Protein 6ULQ (pdb70)

Nearest PDB structures (foldseek):
  6ulq-assembly1_A  TM=1.008E+00  e=8.346E-24  Homo sapiens
  5u28-assembly1_A  TM=9.817E-01  e=3.212E-19  Homo sapiens
  7tv0-assembly3_C  TM=9.913E-01  e=4.300E-19  Homo sapiens
  6x7b-assembly2_B  TM=9.787E-01  e=9.730E-19  Homo sapiens
  4lzr-assembly1_A  TM=9.879E-01  e=4.434E-18  Homo sapiens

B-factor: mean 37.41, std 16.8, range [6.53, 116.05]

GO terms:
  GO:0000785 chromatin (C, IDA)
  GO:2000330 positive regulation of T-helper 17 cell lineage commitment (P, IDA)
  GO:0140588 chromatin looping (P, IDA)
  GO:0140673 transcription elongation-coupled chromatin remodeling (P, IDA)
  GO:0006357 regulation of transcription by RNA polymerase II (P, IDA)
  GO:0140011 histone H4K12ac reader activity (F, IDA)
  GO:0140012 histone H4K5ac reader activity (F, IDA)
  GO:0140033 acetylation-dependent protein binding (F, IDA)
  GO:0071168 protein localization to chromatin (P, IDA)
  GO:0005634 nucleus (C, EXP)
  GO:0005694 chromosome (C, EXP)
  GO:0007283 spermatogenesis (P, TAS)
  GO:0004674 protein serine/threonine kinase activity (F, IDA)
  GO:0005634 nucleus (C, IDA)
  GO:0005654 nucleoplasm (C, TAS)
  GO:0005515 protein binding (F, IPI)
  GO:0005654 nucleoplasm (C, IDA)
  GO:0016607 nuclear speck (C, IDA)
  GO:0140015 histone H3K14ac reader activity (F, IDA)

Organism: Homo sapiens (NCBI:txid9606)

Radius of gyration: 25.53 Å; Cα contacts (8 Å, |Δi|>4): 532; chains: 6; bounding box: 49×76×60 Å

Foldseek 3Di:
DQDDPPADFFAKQLLVLCQVPLLVVLCPDPLQVVQLDWDPCVVVVNPCLCVQQVDTAGSVSLNSNSVVRVHHWVVVSVVRLVSNLVSCPRVDPCPDPNNVSSVVSVVSNVVSSVPGDPDIDTDDDD/DQDDPVAKFFDKQQLVLCQPPLLVVLCPDPLQVVQLDWDPCVVVVNPCLCVQQVDTAGSVSLNSNSVRRVHHFNVVSVVRLVSNLVSQPRVDPCPDPNNVSSVVSVVSNVVSSVPGDPDIDTDDMDD/DDAFDKQQLVLCQVPLLVVLCPDPLQVVQLDWDDCVVVVNPCLCVQQVDTAGSVVLNVCSVVRNHHFVVVSVVRLVSNLVSQPRVDPCPDPNNVSSVVSVVSNVVSSVPGDPDIDTDD/DPPVVVVCVVVVD/DPPVVVVCVVVVD/DPPVVVVCVVVVD

Solvent-accessible surface area: 23656 Å² total

Structure (mmCIF, N/CA/C/O backbone):
data_6ULQ
#
_entry.id   6ULQ
#
_cell.length_a   80.484
_cell.length_b   76.142
_cell.length_c   109.661
_cell.angle_alpha   90.000
_cell.angle_beta   108.275
_cell.angle_gamma   90.000
#
_symmetry.space_group_name_H-M   'I 1 2 1'
#
loop_
_entity.id
_entity.type
_entity.pdbx_description
1 polymer 'Bromodomain-containing protein 2'
2 polymer 'Cyclic peptide 4.2_3'
3 water water
#
loop_
_atom_site.group_PDB
_atom_site.id
_atom_site.type_symbol
_atom_site.label_atom_id
_atom_site.label_alt_id
_atom_site.label_comp_id
_atom_site.label_asym_id
_atom_site.label_entity_id
_atom_site.label_seq_id
_atom_site.pdbx_PDB_ins_code
_atom_site.Cartn_x
_atom_site.Cartn_y
_atom_site.Cartn_z
_atom_site.occupancy
_atom_site.B_iso_or_equiv
_atom_site.auth_seq_id
_atom_site.auth_comp_id
_atom_site.auth_asym_id
_atom_site.auth_atom_id
_atom_site.pdbx_PDB_model_num
ATOM 1 N N . GLU A 1 7 ? 35.88640 1.57770 4.23441 1.000 52.30794 65 GLU A N 1
ATOM 2 C CA . GLU A 1 7 ? 34.75700 2.36050 4.72259 1.000 59.72895 65 GLU A CA 1
ATOM 3 C C . GLU A 1 7 ? 35.09907 3.03897 6.04455 1.000 56.45752 65 GLU A C 1
ATOM 4 O O . GLU A 1 7 ? 35.00960 4.25722 6.16807 1.000 56.69150 65 GLU A O 1
ATOM 10 N N . VAL A 1 8 ? 35.49175 2.24093 7.03319 1.000 51.44538 66 VAL A N 1
ATOM 11 C CA . VAL A 1 8 ? 35.87182 2.74408 8.34299 1.000 49.65281 66 VAL A CA 1
ATOM 12 C C . VAL A 1 8 ? 37.38283 2.71953 8.53643 1.000 57.39440 66 VAL A C 1
ATOM 13 O O . VAL A 1 8 ? 37.95020 3.63345 9.13961 1.000 47.94988 66 VAL A O 1
ATOM 17 N N . SER A 1 9 ? 38.05053 1.69272 8.01827 1.000 71.25667 67 SER A N 1
ATOM 18 C CA . SER A 1 9 ? 39.49217 1.54746 8.14121 1.000 67.50708 67 SER A CA 1
ATOM 19 C C . SER A 1 9 ? 40.10250 1.28881 6.77276 1.000 70.91962 67 SER A C 1
ATOM 20 O O . SER A 1 9 ? 39.49999 0.61644 5.93046 1.000 82.62493 67 SER A O 1
ATOM 23 N N . ASN A 1 10 ? 41.30043 1.82686 6.55807 1.000 63.22975 68 ASN A N 1
ATOM 24 C CA . ASN A 1 10 ? 42.03862 1.59449 5.32427 1.000 60.47241 68 ASN A CA 1
ATOM 25 C C . ASN A 1 10 ? 43.53263 1.57375 5.62109 1.000 59.75139 68 ASN A C 1
ATOM 26 O O . ASN A 1 10 ? 44.10035 2.59396 6.03277 1.000 63.10170 68 ASN A O 1
ATOM 31 N N . PRO A 1 11 ? 44.20296 0.43576 5.42656 1.000 58.04382 69 PRO A N 1
ATOM 32 C CA . PRO A 1 11 ? 45.64022 0.38219 5.73136 1.000 58.01749 69 PRO A CA 1
ATOM 33 C C . PRO A 1 11 ? 46.49896 1.13317 4.72922 1.000 71.05308 69 PRO A C 1
ATOM 34 O O . PRO A 1 11 ? 47.59697 1.57819 5.08647 1.000 69.33051 69 PRO A O 1
ATOM 38 N N . LYS A 1 12 ? 46.03637 1.29279 3.48979 1.000 70.94353 70 LYS A N 1
ATOM 39 C CA . LYS A 1 12 ? 46.83103 1.92966 2.44865 1.000 67.82021 70 LYS A CA 1
ATOM 40 C C . LYS A 1 12 ? 46.63840 3.43848 2.37340 1.000 60.73408 70 LYS A C 1
ATOM 41 O O . LYS A 1 12 ? 47.33375 4.09398 1.58977 1.000 51.47223 70 LYS A O 1
ATOM 47 N N . LYS A 1 13 ? 45.72515 4.00775 3.15645 1.000 68.91834 71 LYS A N 1
ATOM 48 C CA . LYS A 1 13 ? 45.46458 5.43466 3.06209 1.000 74.00406 71 LYS A CA 1
ATOM 49 C C . LYS A 1 13 ? 45.86693 6.14099 4.34534 1.000 57.80307 71 LYS A C 1
ATOM 50 O O . LYS A 1 13 ? 45.44195 5.73816 5.43698 1.000 56.95075 71 LYS A O 1
ATOM 56 N N . PRO A 1 14 ? 46.67777 7.19215 4.24652 1.000 37.77149 72 PRO A N 1
ATOM 57 C CA . PRO A 1 14 ? 47.24063 7.82172 5.44600 1.000 43.08806 72 PRO A CA 1
ATOM 58 C C . PRO A 1 14 ? 46.22394 8.67176 6.19025 1.000 44.30303 72 PRO A C 1
ATOM 59 O O . PRO A 1 14 ? 45.40509 9.37264 5.58981 1.000 47.17034 72 PRO A O 1
ATOM 63 N N . GLY A 1 15 ? 46.28420 8.60082 7.51724 1.000 37.44703 73 GLY A N 1
ATOM 64 C CA . GLY A 1 15 ? 45.42278 9.42205 8.34168 1.000 47.86613 73 GLY A CA 1
ATOM 65 C C . GLY A 1 15 ? 46.23248 10.26696 9.30190 1.000 52.80468 73 GLY A C 1
ATOM 66 O O . GLY A 1 15 ? 47.38889 9.94869 9.59504 1.000 55.18143 73 GLY A O 1
ATOM 67 N N . ARG A 1 16 ? 45.63736 11.34793 9.79881 1.000 49.17471 74 ARG A N 1
ATOM 68 C CA . ARG A 1 16 ? 46.34111 12.28749 10.65670 1.000 43.56732 74 ARG A CA 1
ATOM 69 C C . ARG A 1 16 ? 45.44140 12.69754 11.81426 1.000 50.79578 74 ARG A C 1
ATOM 70 O O . ARG A 1 16 ? 44.22351 12.50509 11.78093 1.000 53.98268 74 ARG A O 1
AT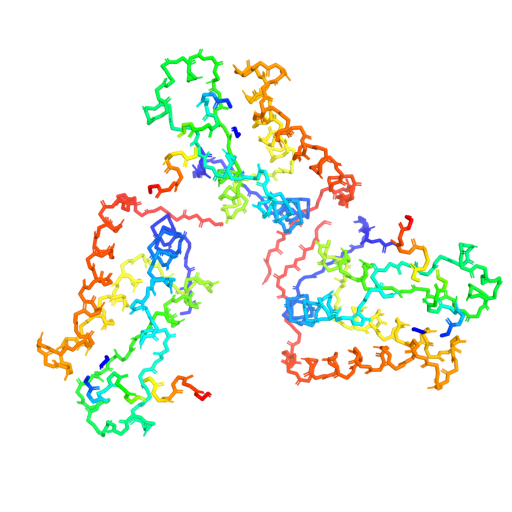OM 78 N N . VAL A 1 17 ? 46.06036 13.26476 12.84612 1.000 56.44640 75 VAL A N 1
ATOM 79 C CA . VAL A 1 17 ? 45.35082 13.89078 13.95601 1.000 56.47392 75 VAL A CA 1
ATOM 80 C C . VAL A 1 17 ? 45.64309 15.38341 13.90427 1.000 59.32409 75 VAL A C 1
ATOM 81 O O . VAL A 1 17 ? 46.80421 15.79938 14.00488 1.000 67.76457 75 VAL A O 1
ATOM 85 N N . THR A 1 18 ? 44.59587 16.18838 13.74688 1.000 37.21283 76 THR A N 1
ATOM 86 C CA . THR A 1 18 ? 44.72435 17.63591 13.70284 1.000 37.61891 76 THR A CA 1
ATOM 87 C C . THR A 1 18 ? 43.85201 18.27249 14.77686 1.000 43.15196 76 THR A C 1
ATOM 88 O O . THR A 1 18 ? 42.96661 17.63163 15.35060 1.000 48.44621 76 THR A O 1
ATOM 92 N N . ASN A 1 19 ? 44.12067 19.55312 15.04679 1.000 38.91547 77 ASN A N 1
ATOM 93 C CA . ASN A 1 19 ? 43.32524 20.28308 16.02891 1.000 35.75259 77 ASN A CA 1
ATOM 94 C C . ASN A 1 19 ? 41.87339 20.40002 15.58408 1.000 32.98236 77 ASN A C 1
ATOM 95 O O . ASN A 1 19 ? 40.95606 20.35239 16.41211 1.000 33.22288 77 ASN A O 1
ATOM 100 N N . GLN A 1 20 ? 41.64418 20.54445 14.27706 1.000 31.83706 78 GLN A N 1
ATOM 101 C CA . GLN A 1 20 ? 40.27710 20.63489 13.77671 1.000 30.74166 78 GLN A CA 1
ATOM 102 C C . GLN A 1 20 ? 39.58857 19.27708 13.81291 1.000 29.45510 78 GLN A C 1
ATOM 103 O O . GLN A 1 20 ? 38.38868 19.19150 14.09780 1.000 40.81914 78 GLN A O 1
ATOM 109 N N . LEU A 1 21 ? 40.33012 18.20486 13.52510 1.000 29.01578 79 LEU A N 1
ATOM 110 C CA . LEU A 1 21 ? 39.74834 16.86818 13.58621 1.000 28.06624 79 LEU A CA 1
ATOM 111 C C . LEU A 1 21 ? 39.37950 16.50032 15.01732 1.000 34.65650 79 LEU A C 1
ATOM 112 O O . LEU A 1 21 ? 38.30087 15.94836 15.26559 1.000 41.12769 79 LEU A O 1
ATOM 117 N N . GLN A 1 22 ? 40.26577 16.79597 15.97164 1.000 33.85222 80 GLN A N 1
ATOM 118 C CA . GLN A 1 22 ? 39.95691 16.53732 17.37280 1.000 31.58710 80 GLN A CA 1
ATOM 119 C C . GLN A 1 22 ? 38.83200 17.43609 17.87203 1.000 39.34839 80 GLN A C 1
ATOM 120 O O . GLN A 1 22 ? 38.05676 17.02967 18.74550 1.000 38.36753 80 GLN A O 1
ATOM 126 N N . TYR A 1 23 ? 38.71548 18.64791 17.32246 1.000 36.07477 81 TYR A N 1
ATOM 127 C CA . TYR A 1 23 ? 37.58183 19.50355 17.65791 1.000 34.06063 81 TYR A CA 1
ATOM 128 C C . TYR A 1 23 ? 36.27545 18.90157 17.15677 1.000 38.34365 81 TYR A C 1
ATOM 129 O O . TYR A 1 23 ? 35.25690 18.94260 17.85667 1.000 39.24912 81 TYR A O 1
ATOM 138 N N . LEU A 1 24 ? 36.28663 18.33786 15.94603 1.000 29.17366 82 LEU A N 1
ATOM 139 C CA . LEU A 1 24 ? 35.09659 17.67327 15.42745 1.000 29.07398 82 LEU A CA 1
ATOM 140 C C . LEU A 1 24 ? 34.73962 16.44522 16.25256 1.000 27.83496 82 LEU A C 1
ATOM 141 O O . LEU A 1 24 ? 33.55812 16.10891 16.38616 1.000 27.36215 82 LEU A O 1
ATOM 146 N N . HIS A 1 25 ? 35.74228 15.76467 16.81021 1.000 42.64848 83 HIS A N 1
ATOM 147 C CA . HIS A 1 25 ? 35.48812 14.55911 17.59025 1.000 37.01347 83 HIS A CA 1
ATOM 148 C C . HIS A 1 25 ? 35.05084 14.89004 19.01326 1.000 42.72936 83 HIS A C 1
ATOM 149 O O . HIS A 1 25 ? 34.13008 14.25850 19.54378 1.000 38.21053 83 HIS A O 1
ATOM 156 N N . LYS A 1 26 ? 35.69334 15.87652 19.64359 1.000 48.37419 84 LYS A N 1
ATOM 157 C CA . LYS A 1 26 ? 35.40843 16.17723 21.04342 1.000 45.59488 84 LYS A CA 1
ATOM 158 C C . LYS A 1 26 ? 34.20202 17.09389 21.20243 1.000 44.30555 84 LYS A C 1
ATOM 159 O O . LYS A 1 26 ? 33.43141 16.94425 22.15728 1.000 37.65444 84 LYS A O 1
ATOM 165 N N . VAL A 1 27 ? 34.02394 18.04815 20.29079 1.000 48.00594 85 VAL A N 1
ATOM 166 C CA . VAL A 1 27 ? 33.01591 19.087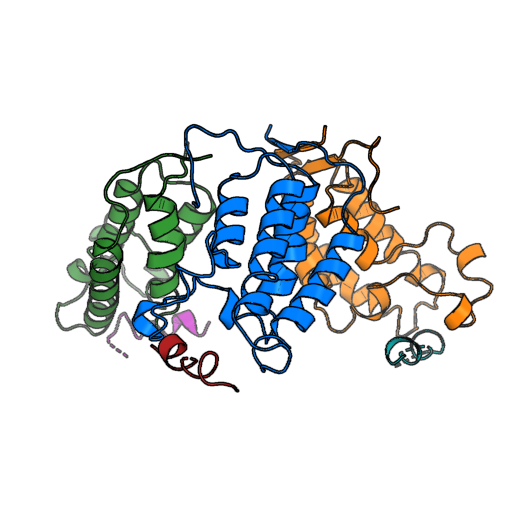56 20.47053 1.000 34.71352 85 VAL A CA 1
ATOM 167 C C . VAL A 1 27 ? 31.82338 18.85142 19.55335 1.000 36.87115 85 VAL A C 1
ATOM 168 O O . VAL A 1 27 ? 30.67820 18.76951 20.01351 1.000 35.26806 85 VAL A O 1
ATOM 172 N N . VAL A 1 28 ? 32.08268 18.74286 18.25005 1.000 37.51088 86 VAL A N 1
ATOM 173 C CA . VAL A 1 28 ? 30.99457 18.64374 17.28188 1.000 33.98447 86 VAL A CA 1
ATOM 174 C C . VAL A 1 28 ? 30.28640 17.29899 17.40103 1.000 38.84874 86 VAL A C 1
ATOM 175 O O . VAL A 1 28 ? 29.05455 17.23455 17.49285 1.000 27.90978 86 VAL A O 1
ATOM 179 N N . MET A 1 29 ? 31.05147 16.20456 17.39802 1.000 34.65324 87 MET A N 1
ATOM 180 C CA . MET A 1 29 ? 30.43732 14.88012 17.41157 1.000 34.44107 87 MET A CA 1
ATOM 181 C C . MET A 1 29 ? 29.70043 14.61984 18.71998 1.000 35.44723 87 MET A C 1
ATOM 182 O O . MET A 1 29 ? 28.58831 14.08019 18.71185 1.000 46.02475 87 MET A O 1
ATOM 187 N N . LYS A 1 30 ? 30.29415 15.00486 19.85313 1.000 31.93439 88 LYS A N 1
ATOM 188 C CA . LYS A 1 30 ? 29.64576 14.76133 21.13818 1.000 38.26904 88 LYS A CA 1
ATOM 189 C C . LYS A 1 30 ? 28.37556 15.58729 21.29984 1.000 43.38283 88 LYS A C 1
ATOM 190 O O . LYS A 1 30 ? 27.44821 15.16053 21.99698 1.000 46.03600 88 LYS A O 1
ATOM 196 N N . ALA A 1 31 ? 28.30931 16.76264 20.67014 1.000 36.36991 89 ALA A N 1
ATOM 197 C CA . ALA A 1 31 ? 27.09776 17.57123 20.75928 1.000 32.29878 89 ALA A CA 1
ATOM 198 C C . ALA A 1 31 ? 25.97818 16.98095 19.91161 1.000 42.27999 89 ALA A C 1
ATOM 199 O O . ALA A 1 31 ? 24.81009 16.99698 20.31683 1.000 39.54094 89 ALA A O 1
ATOM 201 N N . LEU A 1 32 ? 26.31445 16.45327 18.73319 1.000 33.03955 90 LEU A N 1
ATOM 202 C CA . LEU A 1 32 ? 25.30091 15.87820 17.85728 1.000 31.00650 90 LEU A CA 1
ATOM 203 C C . LEU A 1 32 ? 24.90923 14.46892 18.27845 1.000 31.39277 90 LEU A C 1
ATOM 204 O O . LEU A 1 32 ? 23.76242 14.06448 18.06681 1.000 40.34759 90 LEU A O 1
ATOM 209 N N . TRP A 1 33 ? 25.83726 13.71412 18.87172 1.000 40.36669 91 TRP A N 1
ATOM 210 C CA . TRP A 1 33 ? 25.57847 12.30650 19.16183 1.000 36.26118 91 TRP A CA 1
ATOM 211 C C . TRP A 1 33 ? 24.50050 12.14278 20.22748 1.000 33.42437 91 TRP A C 1
ATOM 212 O O . TRP A 1 33 ? 23.67291 11.22800 20.14352 1.000 39.67744 91 TRP A O 1
ATOM 223 N N . LYS A 1 34 ? 24.48894 13.01640 21.23219 1.000 36.72052 92 LYS A N 1
ATOM 224 C CA . LYS A 1 34 ? 23.54953 12.91448 22.34108 1.000 39.24062 92 LYS A CA 1
ATOM 225 C C . LYS A 1 34 ? 22.26981 13.71161 22.11470 1.000 38.90913 92 LYS A C 1
ATOM 226 O O . LYS A 1 34 ? 21.46538 13.84333 23.04277 1.000 34.46408 92 LYS A O 1
ATOM 232 N N . HIS A 1 35 ? 22.06296 14.24163 20.91295 1.000 39.39429 93 HIS A N 1
ATOM 233 C CA . HIS A 1 35 ? 20.85155 14.99446 20.62488 1.000 36.44027 93 HIS A CA 1
ATOM 234 C C . HIS A 1 35 ? 19.65061 14.05794 20.53134 1.000 37.00939 93 HIS A C 1
ATOM 235 O O . HIS A 1 35 ? 19.78118 12.87070 20.22210 1.000 40.87314 93 HIS A O 1
ATOM 242 N N . GLN A 1 36 ? 18.46536 14.60526 20.81121 1.000 38.89362 94 GLN A N 1
ATOM 243 C CA . GLN A 1 36 ? 17.25222 13.79595 20.77921 1.000 40.99239 94 GLN A CA 1
ATOM 244 C C . GLN A 1 36 ? 16.89654 13.33766 19.37080 1.000 30.44433 94 GLN A C 1
ATOM 245 O O . GLN A 1 36 ? 16.20181 12.32733 19.21926 1.000 32.70932 94 GLN A O 1
ATOM 251 N N . PHE A 1 37 ? 17.35632 14.04958 18.34372 1.000 26.69655 95 PHE 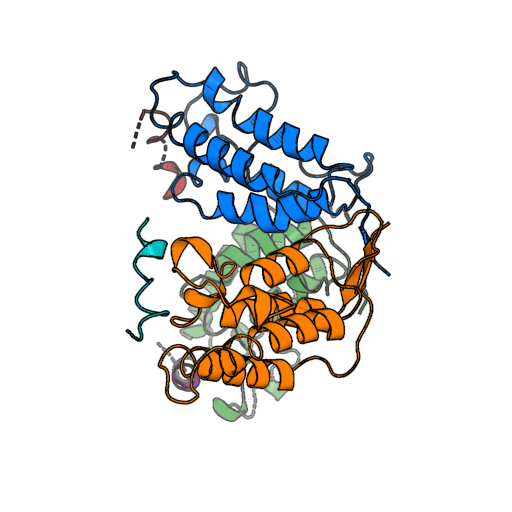A N 1
ATOM 252 C CA . PHE A 1 37 ? 17.11655 13.68034 16.95587 1.000 26.69806 95 PHE A CA 1
ATOM 253 C C . PHE A 1 37 ? 18.26615 12.87808 16.35909 1.000 30.40992 95 PHE A C 1
ATOM 254 O O . PHE A 1 37 ? 18.28370 12.64498 15.14628 1.000 33.22864 95 PHE A O 1
ATOM 262 N N . ALA A 1 38 ? 19.22716 12.45601 17.18144 1.000 30.46566 96 ALA A N 1
ATOM 263 C CA . ALA A 1 38 ? 20.41870 11.78339 16.68050 1.000 29.79690 96 ALA A CA 1
ATOM 264 C C . ALA A 1 38 ? 20.20847 10.30302 16.39520 1.000 26.84440 96 ALA A C 1
ATOM 265 O O . ALA A 1 38 ? 20.95213 9.73494 15.58820 1.000 26.44710 96 ALA A O 1
ATOM 267 N N . TRP A 1 39 ? 19.21896 9.67055 17.02434 1.000 25.09834 97 TRP A N 1
ATOM 268 C CA . TRP A 1 39 ? 19.12229 8.21636 16.95782 1.000 23.32217 97 TRP A CA 1
ATOM 269 C C . TRP A 1 39 ? 18.92876 7.64313 15.55125 1.000 26.78002 97 TRP A C 1
ATOM 270 O O . TRP A 1 39 ? 19.41111 6.52071 15.32077 1.000 34.87669 97 TRP A O 1
ATOM 281 N N . PRO A 1 40 ? 18.27166 8.30782 14.58853 1.000 28.57723 98 PRO A N 1
ATOM 282 C CA . PRO A 1 40 ? 18.20891 7.71803 13.24071 1.000 18.97417 98 PRO A CA 1
ATOM 283 C C . PRO A 1 40 ? 19.52922 7.76531 12.49354 1.000 18.35969 98 PRO A C 1
ATOM 284 O O . PRO A 1 40 ? 19.69242 7.02558 11.51607 1.000 17.56556 98 PRO A O 1
ATOM 288 N N . PHE A 1 41 ? 20.47728 8.59760 12.92018 1.000 22.39310 99 PHE A N 1
ATOM 289 C CA . PHE A 1 41 ? 21.71746 8.81009 12.18585 1.000 31.77946 99 PHE A CA 1
ATOM 290 C C . PHE A 1 41 ? 22.92812 8.18997 12.87249 1.000 22.86157 99 PHE A C 1
ATOM 291 O O . PHE A 1 41 ? 24.05665 8.38723 12.41111 1.000 21.39360 99 PHE A O 1
ATOM 299 N N . ARG A 1 42 ? 22.72226 7.43545 13.95228 1.000 30.11945 100 ARG A N 1
ATOM 300 C CA . ARG A 1 42 ? 23.82406 6.84573 14.70252 1.000 30.13241 100 ARG A CA 1
ATOM 301 C C . ARG A 1 42 ? 24.31163 5.52816 14.11700 1.000 32.78720 100 ARG A C 1
ATOM 302 O O . ARG A 1 42 ? 25.31637 4.99193 14.59704 1.000 26.19030 100 ARG A O 1
ATOM 310 N N . GLN A 1 43 ? 23.63724 5.00089 13.10289 1.000 20.17091 101 GLN A N 1
ATOM 311 C CA . GLN A 1 43 ? 23.95445 3.69403 12.54864 1.000 20.24124 101 GLN A CA 1
ATOM 312 C C . GLN A 1 43 ? 23.70644 3.73397 11.04982 1.000 18.90298 101 GLN A C 1
ATOM 313 O O . GLN A 1 43 ? 22.93574 4.57052 10.56799 1.000 25.36849 101 GLN A O 1
ATOM 319 N N . PRO A 1 44 ? 24.36511 2.86316 10.28450 1.000 24.35530 102 PRO A N 1
ATOM 320 C CA . PRO A 1 44 ? 24.09682 2.80924 8.84280 1.000 17.97062 102 PRO A CA 1
ATOM 321 C C . PRO A 1 44 ? 22.65958 2.39601 8.56522 1.000 23.77032 102 PRO A C 1
ATOM 322 O O . PRO A 1 44 ? 22.06488 1.59981 9.29486 1.000 39.04958 102 PRO A O 1
ATOM 326 N N . VAL A 1 45 ? 22.10205 2.95608 7.49366 1.000 23.85725 103 VAL A N 1
ATOM 327 C CA . VAL A 1 45 ? 20.74334 2.62208 7.08200 1.000 16.11780 103 VAL A CA 1
ATOM 328 C C . VAL A 1 45 ? 20.70235 1.16302 6.64685 1.000 29.89839 103 VAL A C 1
ATOM 329 O O . VAL A 1 45 ? 21.35592 0.77106 5.67268 1.000 25.53994 103 VAL A O 1
ATOM 333 N N . ASP A 1 46 ? 19.93836 0.34943 7.37495 1.000 29.70257 104 ASP A N 1
ATOM 334 C CA . ASP A 1 46 ? 19.79508 -1.07264 7.06512 1.000 25.70110 104 ASP A CA 1
ATOM 335 C C . ASP A 1 46 ? 18.64027 -1.21297 6.08135 1.000 32.57724 104 ASP A C 1
ATOM 336 O O . ASP A 1 46 ? 17.47350 -1.31017 6.46445 1.000 25.63012 104 ASP A O 1
ATOM 341 N N . ALA A 1 47 ? 18.97622 -1.22520 4.78866 1.000 25.22639 105 ALA A N 1
ATOM 342 C CA . ALA A 1 47 ? 17.94965 -1.26232 3.75214 1.000 26.40563 105 ALA A CA 1
ATOM 343 C C . ALA A 1 47 ? 17.14943 -2.55853 3.78289 1.000 27.54565 105 ALA A C 1
ATOM 344 O O . ALA A 1 47 ? 15.97706 -2.56826 3.39074 1.000 28.08018 105 ALA A O 1
ATOM 346 N N . VAL A 1 48 ? 17.75506 -3.65541 4.24021 1.000 25.43027 106 VAL A N 1
ATOM 347 C CA . VAL A 1 48 ? 17.04387 -4.93004 4.28054 1.000 27.11269 106 VAL A CA 1
ATOM 348 C C . VAL A 1 48 ? 15.99965 -4.92524 5.39149 1.000 34.63601 106 VAL A C 1
ATOM 349 O O . VAL A 1 48 ? 14.83256 -5.26837 5.16919 1.000 36.70091 106 VAL A O 1
ATOM 353 N N . LYS A 1 49 ? 16.40328 -4.53684 6.60465 1.000 35.95937 107 LYS A N 1
ATOM 354 C CA . LYS A 1 49 ? 15.46984 -4.52510 7.72804 1.000 31.25228 107 LYS A CA 1
ATOM 355 C C . LYS A 1 49 ? 14.35263 -3.51065 7.51598 1.000 29.32653 107 LYS A C 1
ATOM 356 O O . LYS A 1 49 ? 13.19807 -3.76271 7.88039 1.000 31.97400 107 LYS A O 1
ATOM 362 N N . LEU A 1 50 ? 14.67363 -2.35992 6.93090 1.000 20.37835 108 LEU A N 1
ATOM 363 C CA . LEU A 1 50 ? 13.69770 -1.30014 6.71676 1.000 16.84057 108 LEU A CA 1
ATOM 364 C C . LEU A 1 50 ? 12.91564 -1.46229 5.41955 1.000 21.82018 108 LEU A C 1
ATOM 365 O O . LEU A 1 50 ? 12.02989 -0.64671 5.14251 1.000 25.58283 108 LEU A O 1
ATOM 370 N N . GLY A 1 51 ? 13.21196 -2.49118 4.62860 1.000 28.66107 109 GLY A N 1
ATOM 371 C CA . GLY A 1 51 ? 12.52152 -2.71741 3.37366 1.000 16.47088 109 GLY A CA 1
ATOM 372 C C . GLY A 1 51 ? 12.68425 -1.59112 2.37362 1.000 16.19492 109 GLY A C 1
ATOM 373 O O . GLY A 1 51 ? 11.69470 -1.07237 1.84803 1.000 24.62806 109 GLY A O 1
ATOM 374 N N . LEU A 1 52 ? 13.93110 -1.20160 2.10213 1.000 18.71829 110 LEU A N 1
ATOM 375 C CA . LEU A 1 52 ? 14.24954 -0.13169 1.15705 1.000 18.78491 110 LEU A CA 1
ATOM 376 C C . LEU A 1 52 ? 15.08002 -0.71464 0.02190 1.000 22.33380 110 LEU A C 1
ATOM 377 O O . LEU A 1 52 ? 16.31892 -0.64955 0.04945 1.000 32.34029 110 LEU A O 1
ATOM 382 N N . PRO A 1 53 ? 14.44343 -1.28692 -1.00412 1.000 28.97893 111 PRO A N 1
ATOM 383 C CA . PRO A 1 53 ? 15.20816 -1.87283 -2.11431 1.000 23.35059 111 PRO A CA 1
ATOM 384 C C . PRO A 1 53 ? 15.83293 -0.84548 -3.04458 1.000 19.83374 111 PRO A C 1
ATOM 385 O O . PRO A 1 53 ? 16.55396 -1.23590 -3.97010 1.000 24.79382 111 PRO A O 1
ATOM 389 N N . ASP A 1 54 ? 15.58080 0.44673 -2.83786 1.000 15.32335 112 ASP A N 1
ATOM 390 C CA . ASP A 1 54 ? 16.08595 1.49338 -3.71471 1.000 15.28248 112 ASP A CA 1
ATOM 391 C C . ASP A 1 54 ? 17.07563 2.42920 -3.03553 1.000 29.07357 112 ASP A C 1
ATOM 392 O O . ASP A 1 54 ? 17.58122 3.34869 -3.68854 1.000 34.05135 112 ASP A O 1
ATOM 397 N N . TYR A 1 55 ? 17.36941 2.22532 -1.74996 1.000 14.60373 113 TYR A N 1
ATOM 398 C CA . TYR A 1 55 ? 18.23098 3.16206 -1.03576 1.000 14.29818 113 TYR A CA 1
ATOM 399 C C . TYR A 1 55 ? 19.65207 3.13695 -1.58686 1.000 20.11964 113 TYR A C 1
ATOM 400 O O . TYR A 1 55 ? 20.21739 4.18457 -1.92279 1.000 28.70349 113 TYR A O 1
ATOM 409 N N . HIS A 1 56 ? 20.24897 1.94748 -1.68420 1.000 15.60217 114 HIS A N 1
ATOM 410 C CA . HIS A 1 56 ? 21.62250 1.83211 -2.15943 1.000 16.33708 114 HIS A CA 1
ATOM 411 C C . HIS A 1 56 ? 21.74648 2.03062 -3.66327 1.000 17.40337 114 HIS A C 1
ATOM 412 O O . HIS A 1 56 ? 22.87053 2.09338 -4.17121 1.000 31.35559 114 HIS A O 1
ATOM 419 N N . LYS A 1 57 ? 20.62996 2.12722 -4.38127 1.000 27.65218 115 LYS A N 1
ATOM 420 C CA . LYS A 1 57 ? 20.63910 2.43089 -5.80352 1.000 31.96602 115 LYS A CA 1
ATOM 421 C C . LYS A 1 57 ? 20.37105 3.90041 -6.09573 1.000 33.20882 115 LYS A C 1
ATOM 422 O O . LYS A 1 57 ? 20.58693 4.34096 -7.22991 1.000 42.54366 115 LYS A O 1
ATOM 428 N N . ILE A 1 58 ? 19.91104 4.65982 -5.10652 1.000 29.81726 116 ILE A N 1
ATOM 429 C CA . ILE A 1 58 ? 19.82823 6.10976 -5.20115 1.000 17.27360 116 ILE A CA 1
ATOM 430 C C . ILE A 1 58 ? 20.98127 6.78114 -4.46534 1.000 18.13015 116 ILE A C 1
ATOM 431 O O . ILE A 1 58 ? 21.57232 7.73535 -4.97114 1.000 24.62119 116 ILE A O 1
ATOM 436 N N . ILE A 1 59 ? 21.31309 6.28691 -3.27620 1.000 22.41525 117 ILE A N 1
ATOM 437 C CA . ILE A 1 59 ? 22.41248 6.80446 -2.46944 1.000 27.58305 117 ILE A CA 1
ATOM 438 C C . ILE A 1 59 ? 23.64048 5.95301 -2.76420 1.000 28.39663 117 ILE A C 1
ATOM 439 O O . ILE A 1 59 ? 23.68255 4.76670 -2.42086 1.000 36.00067 117 ILE A O 1
ATOM 444 N N . LYS A 1 60 ? 24.64777 6.55521 -3.39659 1.000 31.24401 118 LYS A N 1
ATOM 445 C CA . LYS A 1 60 ? 25.83613 5.81744 -3.80400 1.000 35.08597 118 LYS A CA 1
ATOM 446 C C . LYS A 1 60 ? 26.92455 5.78711 -2.73984 1.000 27.22804 118 LYS A C 1
ATOM 447 O O . LYS A 1 60 ? 27.84242 4.96493 -2.83957 1.000 31.89545 118 LYS A O 1
ATOM 453 N N . GLN A 1 61 ? 26.84982 6.65293 -1.73012 1.000 22.99356 119 GLN A N 1
ATOM 454 C CA . GLN A 1 61 ? 27.83087 6.67315 -0.64643 1.000 29.01518 119 GLN A CA 1
ATOM 455 C C . GLN A 1 61 ? 27.09959 6.84119 0.67626 1.000 25.32568 119 GLN A C 1
ATOM 456 O O . GLN A 1 61 ? 26.88692 7.96581 1.14894 1.000 15.97040 119 GLN A O 1
ATOM 462 N N . PRO A 1 62 ? 26.69388 5.74044 1.30337 1.000 29.62099 120 PRO A N 1
ATOM 463 C CA . PRO A 1 62 ? 26.04182 5.84169 2.61222 1.000 29.19817 120 PRO A CA 1
ATOM 464 C C . PRO A 1 62 ? 27.00374 6.36847 3.66390 1.000 32.87797 120 PRO A C 1
ATOM 465 O O . PRO A 1 62 ? 28.21509 6.14286 3.60327 1.000 37.42532 120 PRO A O 1
ATOM 469 N N . MET A 1 63 ? 26.44587 7.08506 4.63703 1.000 25.45860 121 MET A N 1
ATOM 470 C CA . MET A 1 63 ? 27.24746 7.66425 5.70413 1.000 21.97355 121 MET A CA 1
ATOM 471 C C . MET A 1 63 ? 26.35259 7.91761 6.90786 1.000 20.04376 121 MET A C 1
ATOM 472 O O . MET A 1 63 ? 25.20745 8.35011 6.75748 1.000 35.28760 121 MET A O 1
ATOM 477 N N . ASP A 1 64 ? 26.88749 7.64774 8.09628 1.000 22.55571 122 ASP A N 1
ATOM 478 C CA . ASP A 1 64 ? 26.16917 7.83424 9.34713 1.000 17.46225 122 ASP A CA 1
ATOM 479 C C . ASP A 1 64 ? 27.13132 8.38197 10.39050 1.000 27.68237 122 ASP A C 1
ATOM 480 O O . ASP A 1 64 ? 28.35002 8.39999 10.19562 1.000 31.77202 122 ASP A O 1
ATOM 485 N N . MET A 1 65 ? 26.56883 8.83635 11.51302 1.000 24.40316 123 MET A N 1
ATOM 486 C CA . MET A 1 65 ? 27.40315 9.37766 12.57991 1.000 22.65690 123 MET A CA 1
ATOM 487 C C . MET A 1 65 ? 28.26327 8.29617 13.21951 1.000 26.81770 123 MET A C 1
ATOM 488 O O . MET A 1 65 ? 29.37831 8.58074 13.67140 1.000 24.98769 123 MET A O 1
ATOM 493 N N . GLY A 1 66 ? 27.76336 7.05972 13.27410 1.000 31.24929 124 GLY A N 1
ATOM 494 C CA . GLY A 1 66 ? 28.56883 5.96911 13.79899 1.000 22.12085 124 GLY A CA 1
ATOM 495 C C . GLY A 1 66 ? 29.80866 5.70810 12.96549 1.000 25.06196 124 GLY A C 1
ATOM 496 O O . GLY A 1 66 ? 30.88741 5.44524 13.50341 1.000 23.02331 124 GLY A O 1
ATOM 497 N N . THR A 1 67 ? 29.67080 5.77391 11.63851 1.000 28.73836 125 THR A N 1
ATOM 498 C CA . THR A 1 67 ? 30.82745 5.61289 10.76293 1.000 30.88667 125 THR A CA 1
ATOM 499 C C . THR A 1 67 ? 31.81276 6.76309 10.93060 1.000 23.70834 125 THR A C 1
ATOM 500 O O . THR A 1 67 ? 33.02712 6.54121 11.00260 1.000 23.78637 125 THR A O 1
ATOM 504 N N . ILE A 1 68 ? 31.30865 7.99821 10.99346 1.000 20.54913 126 ILE A N 1
ATOM 505 C CA . ILE A 1 68 ? 32.18380 9.15468 11.16685 1.000 20.93529 126 ILE A CA 1
ATOM 506 C C . ILE A 1 68 ? 32.90434 9.08176 12.50575 1.000 22.26076 126 ILE A C 1
ATOM 507 O O . ILE A 1 68 ? 34.09816 9.39339 12.60501 1.000 33.21269 126 ILE A O 1
ATOM 512 N N . LYS A 1 69 ? 32.19414 8.66082 13.55481 1.000 22.84128 127 LYS A N 1
ATOM 513 C CA . LYS A 1 69 ? 32.80261 8.58611 14.87873 1.000 30.86793 127 LYS A CA 1
ATOM 514 C C . LYS A 1 69 ? 33.90410 7.53404 14.92383 1.000 37.98322 127 LYS A C 1
ATOM 515 O O . LYS A 1 69 ? 34.97678 7.77725 15.48817 1.000 26.55476 127 LYS A O 1
ATOM 521 N N . ARG A 1 70 ? 33.66155 6.36157 14.33072 1.000 42.10887 128 ARG A N 1
ATOM 522 C CA . ARG A 1 70 ? 34.70256 5.33994 14.26201 1.000 43.71469 128 ARG A CA 1
ATOM 523 C C . ARG A 1 70 ? 35.89986 5.82381 13.45230 1.000 43.44472 128 ARG A C 1
ATOM 524 O O . ARG A 1 70 ? 37.04756 5.48416 13.76399 1.000 37.81703 128 ARG A O 1
ATOM 532 N N . ARG A 1 71 ? 35.65230 6.61687 12.40639 1.000 38.48352 129 ARG A N 1
ATOM 533 C CA . ARG A 1 71 ? 36.74882 7.12559 11.58831 1.000 32.36938 129 ARG A CA 1
ATOM 534 C C . ARG A 1 71 ? 37.62485 8.09272 12.37315 1.000 36.76349 129 ARG A C 1
ATOM 535 O O . ARG A 1 71 ? 38.85388 8.07220 12.23969 1.000 41.73092 129 ARG A O 1
ATOM 543 N N . LEU A 1 72 ? 37.01268 8.94761 13.19514 1.000 34.52061 130 LEU A N 1
ATOM 544 C CA . LEU A 1 72 ? 37.79500 9.84868 14.03416 1.000 29.00463 130 LEU A CA 1
ATOM 545 C C . LEU A 1 72 ? 38.56762 9.07488 15.09483 1.000 31.50750 130 LEU A C 1
ATOM 546 O O . LEU A 1 72 ? 39.69708 9.44083 15.44153 1.000 39.40164 130 LEU A O 1
ATOM 551 N N . GLU A 1 73 ? 37.97563 7.99799 15.61595 1.000 39.27320 131 GLU A N 1
ATOM 552 C CA . GLU A 1 73 ? 38.63263 7.19351 16.63858 1.000 47.17099 131 GLU A CA 1
ATOM 553 C C . GLU A 1 73 ? 39.76809 6.34650 16.07685 1.000 41.80980 131 GLU A C 1
ATOM 554 O O . GLU A 1 73 ? 40.63674 5.91458 16.84160 1.000 45.60599 131 GLU A O 1
ATOM 560 N N . ASN A 1 74 ? 39.78439 6.09938 14.76819 1.000 34.87985 132 ASN A N 1
ATOM 561 C CA . ASN A 1 74 ? 40.83061 5.30959 14.13420 1.000 32.01062 132 ASN A CA 1
ATOM 562 C C . ASN A 1 74 ? 41.82173 6.16528 13.35724 1.000 40.56183 132 ASN A C 1
ATOM 563 O O . ASN A 1 74 ? 42.68784 5.61575 12.66795 1.000 47.65107 132 ASN A O 1
ATOM 568 N N . ASN A 1 75 ? 41.71382 7.49100 13.45446 1.000 29.34493 133 ASN A N 1
ATOM 569 C CA . ASN A 1 75 ? 42.56145 8.41724 12.70398 1.000 33.09432 133 ASN A CA 1
ATOM 570 C C . ASN A 1 75 ? 42.48917 8.12192 11.20730 1.000 40.88548 133 ASN A C 1
ATOM 571 O O . ASN A 1 75 ? 43.50260 8.00826 10.51455 1.000 38.30158 133 ASN A O 1
ATOM 576 N N . TYR A 1 76 ? 41.25780 7.98903 10.71095 1.000 42.13966 134 TYR A N 1
ATOM 577 C CA . TYR A 1 76 ? 41.05271 7.68618 9.29883 1.000 27.97687 134 TYR A CA 1
ATOM 578 C C . TYR A 1 76 ? 41.33777 8.90438 8.42896 1.000 25.44034 134 TYR A C 1
ATOM 579 O O . TYR A 1 76 ? 41.96871 8.78634 7.37214 1.000 42.50819 134 TYR A O 1
ATOM 588 N N . TYR A 1 77 ? 40.87992 10.07854 8.85432 1.000 25.03568 135 TYR A N 1
ATOM 589 C CA . TYR A 1 77 ? 40.96490 11.27584 8.03270 1.000 24.74664 135 TYR A CA 1
ATOM 590 C C . TYR A 1 77 ? 42.37509 11.85290 8.04964 1.000 32.25038 135 TYR A C 1
ATOM 591 O O . TYR A 1 77 ? 43.09478 11.76694 9.04898 1.000 31.39190 135 TYR A O 1
ATOM 600 N N . TRP A 1 78 ? 42.76805 12.44594 6.92090 1.000 38.18166 136 TRP A N 1
ATOM 601 C CA . TRP A 1 78 ? 44.00367 13.22067 6.88575 1.000 29.73626 136 TRP A CA 1
ATOM 602 C C . TRP A 1 78 ? 43.77049 14.65415 7.34946 1.000 34.42064 136 TRP A C 1
ATOM 603 O O . TRP A 1 78 ? 44.62749 15.23965 8.02084 1.000 42.59577 136 TRP A O 1
ATOM 614 N N . ALA A 1 79 ? 42.62279 15.23346 6.99794 1.000 40.44364 137 ALA A N 1
ATOM 615 C CA . ALA A 1 79 ? 42.31028 16.61436 7.33212 1.000 40.14093 137 ALA A CA 1
ATOM 616 C C . ALA A 1 79 ? 40.83344 16.72846 7.68610 1.000 33.22821 137 ALA A C 1
ATOM 617 O O . ALA A 1 79 ? 40.03548 15.82068 7.43516 1.000 39.31068 137 ALA A O 1
ATOM 619 N N . ALA A 1 80 ? 40.47692 17.87098 8.27971 1.000 27.35289 138 ALA A N 1
ATOM 620 C CA . ALA A 1 80 ? 39.10447 18.09453 8.72471 1.000 32.02802 138 ALA A CA 1
ATOM 621 C C . ALA A 1 80 ? 38.12422 18.18756 7.56174 1.000 42.13339 138 ALA A C 1
ATOM 622 O O . ALA A 1 80 ? 36.94231 17.86292 7.72734 1.000 32.68789 138 ALA A O 1
ATOM 624 N N . SER A 1 81 ? 38.58308 18.63780 6.39006 1.000 33.07784 139 SER A N 1
ATOM 625 C CA . SER A 1 81 ? 37.68711 18.75187 5.24276 1.000 24.45743 139 SER A CA 1
ATOM 626 C C . SER A 1 81 ? 37.11059 17.40124 4.83934 1.000 33.97756 139 SER A C 1
ATOM 627 O O . SER A 1 81 ? 35.96880 17.32982 4.36971 1.000 30.71452 139 SER A O 1
ATOM 630 N N . GLU A 1 82 ? 37.87610 16.32263 5.01707 1.000 35.59620 140 GLU A N 1
ATOM 631 C CA . GLU A 1 82 ? 37.35826 14.99421 4.70740 1.000 32.48798 140 GLU A CA 1
ATOM 632 C C . GLU A 1 82 ? 36.25133 14.59583 5.67617 1.000 31.04277 140 GLU A C 1
ATOM 633 O O . GLU A 1 82 ? 35.27514 13.94794 5.28088 1.000 33.72253 140 GLU A O 1
ATOM 639 N N . CYS A 1 83 ? 36.38318 14.97958 6.94828 1.000 31.65869 141 CYS A N 1
ATOM 640 C CA . CYS A 1 83 ? 35.36413 14.63711 7.93485 1.000 21.63246 141 CYS A CA 1
ATOM 641 C C . CYS A 1 83 ? 34.10707 15.47646 7.74945 1.000 31.03712 141 CYS A C 1
ATOM 642 O O . CYS A 1 83 ? 32.98857 14.96442 7.87861 1.000 32.76330 141 CYS A O 1
ATOM 645 N N . MET A 1 84 ? 34.26739 16.76873 7.45208 1.000 27.28425 142 MET A N 1
ATOM 646 C CA . MET A 1 84 ? 33.10060 17.61541 7.23125 1.000 35.17495 142 MET A CA 1
ATOM 647 C C . MET A 1 84 ? 32.35952 17.22331 5.96117 1.000 32.10191 142 MET A C 1
ATOM 648 O O . MET A 1 84 ? 31.14394 17.42691 5.86672 1.000 25.97685 142 MET A O 1
ATOM 653 N N . GLN A 1 85 ? 33.06659 16.65672 4.98160 1.000 33.60130 143 GLN A N 1
ATOM 654 C CA . GLN A 1 85 ? 32.39147 16.13398 3.80034 1.000 35.47518 143 GLN A CA 1
ATOM 655 C C . GLN A 1 85 ? 31.51800 14.93667 4.15212 1.000 34.43769 143 GLN A C 1
ATOM 656 O O . GLN A 1 85 ? 30.45467 14.74676 3.54947 1.000 22.55429 143 GLN A O 1
ATOM 662 N N . ASP A 1 86 ? 31.94661 14.12483 5.12303 1.000 31.31056 144 ASP A N 1
ATOM 663 C CA . ASP A 1 86 ? 31.12919 12.99885 5.56217 1.000 22.70484 144 ASP A CA 1
ATOM 664 C C . ASP A 1 86 ? 29.84202 13.48030 6.21663 1.000 31.78838 144 ASP A C 1
ATOM 665 O O . ASP A 1 86 ? 28.76567 12.92567 5.96743 1.000 29.75509 144 ASP A O 1
ATOM 670 N N . PHE A 1 87 ? 29.93718 14.50732 7.06376 1.000 36.66026 145 PHE A N 1
ATOM 671 C CA . PHE A 1 87 ? 28.74520 15.09367 7.66778 1.000 31.58750 145 PHE A CA 1
ATOM 672 C C . PHE A 1 87 ? 27.80543 15.63661 6.59914 1.000 29.44401 145 PHE A C 1
ATOM 673 O O . PHE A 1 87 ? 26.59016 15.41168 6.64877 1.000 34.01913 145 PHE A O 1
ATOM 681 N N . ASN A 1 88 ? 28.35570 16.35496 5.61668 1.000 22.49821 146 ASN A N 1
ATOM 682 C CA . ASN A 1 88 ? 27.52933 16.87628 4.53334 1.000 29.06194 146 ASN A CA 1
ATOM 683 C C . ASN A 1 88 ? 26.90737 15.74095 3.73171 1.000 28.68094 146 ASN A C 1
ATOM 684 O O . ASN A 1 88 ? 25.73461 15.81173 3.34944 1.000 30.80364 146 ASN A O 1
ATOM 689 N N . THR A 1 89 ? 27.67445 14.67647 3.48321 1.000 32.08359 147 THR A N 1
ATOM 690 C CA . THR A 1 89 ? 27.13906 13.53181 2.75338 1.000 26.82415 147 THR A CA 1
ATOM 691 C C . THR A 1 89 ? 25.97937 12.89197 3.50731 1.000 26.71857 147 THR A C 1
ATOM 692 O O . THR A 1 89 ? 24.97176 12.50879 2.90134 1.000 30.20927 147 THR A O 1
ATOM 696 N N . MET A 1 90 ? 26.09700 12.78167 4.83349 1.000 26.66246 148 MET A N 1
ATOM 697 C CA . MET A 1 90 ? 25.02054 12.19414 5.62519 1.000 23.40261 148 MET A CA 1
ATOM 698 C C . MET A 1 90 ? 23.74917 13.02761 5.53216 1.000 23.29313 148 MET A C 1
ATOM 699 O O . MET A 1 90 ? 22.64898 12.48234 5.38472 1.000 24.38855 148 MET A O 1
ATOM 704 N N . PHE A 1 91 ? 23.88071 14.35335 5.61527 1.000 23.11194 149 PHE A N 1
ATOM 705 C CA . PHE A 1 91 ? 22.70976 15.21994 5.53279 1.000 27.21279 149 PHE A CA 1
ATOM 706 C C . PHE A 1 91 ? 22.11131 15.21065 4.13183 1.000 30.42125 149 PHE A C 1
ATOM 707 O O . PHE A 1 91 ? 20.88466 15.23547 3.97493 1.000 29.47896 149 PHE A O 1
ATOM 715 N N A THR A 1 92 ? 22.96192 15.17114 3.10461 0.810 28.01452 150 THR A N 1
ATOM 716 N N B THR A 1 92 ? 22.95903 15.17340 3.09928 0.190 26.42662 150 THR A N 1
ATOM 717 C CA A THR A 1 92 ? 22.47109 15.17402 1.73081 0.810 19.76317 150 THR A CA 1
ATOM 718 C CA B THR A 1 92 ? 22.45274 15.17433 1.72920 0.190 21.08313 150 THR A CA 1
ATOM 719 C C A THR A 1 92 ? 21.71775 13.88782 1.40779 0.810 19.64220 150 THR A C 1
ATOM 720 C C B THR A 1 92 ? 21.70879 13.88420 1.40946 0.190 18.78700 150 THR A C 1
ATOM 721 O O A THR A 1 92 ? 20.71898 13.91384 0.67862 0.810 19.50222 150 THR A O 1
ATOM 722 O O B THR A 1 92 ? 20.71788 13.90154 0.66986 0.190 20.54618 150 THR A O 1
ATOM 729 N N . ASN A 1 93 ? 22.17465 12.75464 1.94858 1.000 15.03400 151 ASN A N 1
ATOM 730 C CA . ASN A 1 93 ? 21.50836 11.48338 1.67947 1.000 21.41058 151 ASN A CA 1
ATOM 731 C C . ASN A 1 93 ? 20.09444 11.47141 2.24388 1.000 24.57766 151 ASN A C 1
ATOM 732 O O . ASN A 1 93 ? 19.17479 10.92099 1.62657 1.000 25.29286 151 ASN A O 1
ATOM 737 N N . CYS A 1 94 ? 19.90077 12.07904 3.41504 1.000 22.08750 152 CYS A N 1
ATOM 738 C CA . CYS A 1 94 ? 18.56532 12.15098 3.99469 1.000 17.30355 152 CYS A CA 1
ATOM 739 C C . CYS A 1 94 ? 17.65537 13.04965 3.16546 1.000 19.25242 152 CYS A C 1
ATOM 740 O O . CYS A 1 94 ? 16.47403 12.73894 2.97248 1.000 26.16328 152 CYS A O 1
ATOM 743 N N . TYR A 1 95 ? 18.18812 14.16806 2.66652 1.000 15.07252 153 TYR A N 1
ATOM 744 C CA . TYR A 1 95 ? 17.37314 15.09353 1.88569 1.000 18.75278 153 TYR A CA 1
ATOM 745 C C . TYR A 1 95 ? 17.00591 14.50223 0.52962 1.000 23.39778 153 TYR A C 1
ATOM 746 O O . TYR A 1 95 ? 15.85788 14.62072 0.08568 1.000 33.01305 153 TYR A O 1
ATOM 755 N N . ILE A 1 96 ? 17.96868 13.86762 -0.14414 1.000 25.11533 154 ILE A N 1
ATOM 756 C CA . ILE A 1 96 ? 17.71647 13.31266 -1.47308 1.000 26.08092 154 ILE A CA 1
ATOM 757 C C . ILE A 1 96 ? 16.67986 12.19726 -1.40050 1.000 28.70481 1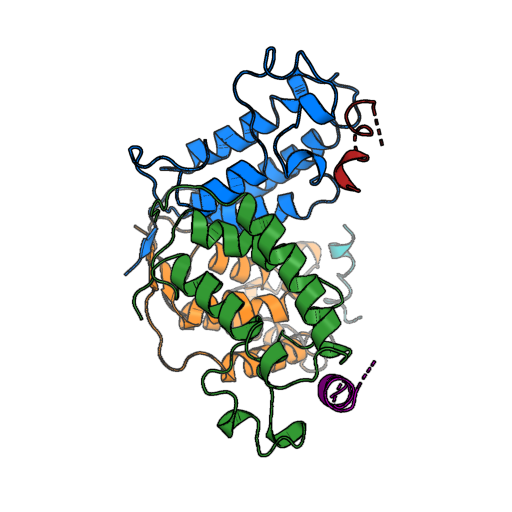54 ILE A C 1
ATOM 758 O O . ILE A 1 96 ? 15.71377 12.16952 -2.17272 1.000 26.44645 154 ILE A O 1
ATOM 763 N N . TYR A 1 97 ? 16.86461 11.26091 -0.46774 1.000 24.06454 155 TYR A N 1
ATOM 764 C CA . TYR A 1 97 ? 16.01964 10.07147 -0.43891 1.000 22.90571 155 TYR A CA 1
ATOM 765 C C . TYR A 1 97 ? 14.60215 10.39905 0.01685 1.000 19.95995 155 TYR A C 1
ATOM 766 O O . TYR A 1 97 ? 13.63132 9.86128 -0.52816 1.000 13.21658 155 TYR A O 1
ATOM 775 N N . ASN A 1 98 ? 14.46100 11.27511 1.00548 1.000 23.84778 156 ASN A N 1
ATOM 776 C CA . ASN A 1 98 ? 13.17367 11.57207 1.61580 1.000 15.40458 156 ASN A CA 1
ATOM 777 C C . ASN A 1 98 ? 12.57657 12.85399 1.04460 1.000 19.69767 156 ASN A C 1
ATOM 778 O O . ASN A 1 98 ? 13.25666 13.65457 0.39891 1.000 27.02882 156 ASN A O 1
ATOM 783 N N . LYS A 1 99 ? 11.28101 13.03481 1.29217 1.000 24.76552 157 LYS A N 1
ATOM 784 C CA . LYS A 1 99 ? 10.59993 14.24741 0.87144 1.000 15.80176 157 LYS A CA 1
ATOM 785 C C . LYS A 1 99 ? 11.01558 15.42208 1.75552 1.000 15.03083 157 LYS A C 1
ATOM 786 O O . LYS A 1 99 ? 11.32274 15.24099 2.93620 1.000 13.84076 157 LYS A O 1
ATOM 792 N N . PRO A 1 100 ? 11.01924 16.64150 1.21046 1.000 16.66554 158 PRO A N 1
ATOM 793 C CA . PRO A 1 100 ? 11.41438 17.80492 2.02274 1.000 15.82460 158 PRO A CA 1
ATOM 794 C C . PRO A 1 100 ? 10.50461 18.05409 3.21119 1.000 29.71630 158 PRO A C 1
ATOM 795 O O . PRO A 1 100 ? 10.91683 18.74280 4.15305 1.000 35.63413 158 PRO A O 1
ATOM 799 N N . THR A 1 101 ? 9.28494 17.52080 3.20073 1.000 30.81893 159 THR A N 1
ATOM 800 C CA . THR A 1 101 ? 8.34615 17.68600 4.30066 1.000 19.49090 159 THR A CA 1
ATOM 801 C C . THR A 1 101 ? 8.35255 16.51097 5.26905 1.000 14.97968 159 THR A C 1
ATOM 802 O O . THR A 1 101 ? 7.56539 16.50817 6.21900 1.000 22.92577 159 THR A O 1
ATOM 806 N N . ASP A 1 102 ? 9.21100 15.51746 5.05426 1.000 17.22135 160 ASP A N 1
ATOM 807 C CA . ASP A 1 102 ? 9.23832 14.35190 5.92601 1.000 16.35562 160 ASP A CA 1
ATOM 808 C C . ASP A 1 102 ? 9.74681 14.72015 7.31597 1.000 18.38767 160 ASP A C 1
ATOM 809 O O . ASP A 1 102 ? 10.49506 15.68493 7.49794 1.000 20.93372 160 ASP A O 1
ATOM 814 N N . ASP A 1 103 ? 9.32913 13.92760 8.30569 1.000 21.12588 161 ASP A N 1
ATOM 815 C CA . ASP A 1 103 ? 9.74804 14.17144 9.68108 1.000 21.53043 161 ASP A CA 1
ATOM 816 C C . ASP A 1 103 ? 11.23631 13.91446 9.87697 1.000 30.67415 161 ASP A C 1
ATOM 817 O O . ASP A 1 103 ? 11.88479 14.61194 10.66535 1.000 34.19134 161 ASP A O 1
ATOM 822 N N . ILE A 1 104 ? 11.79296 12.92545 9.17420 1.000 21.83598 162 ILE A N 1
ATOM 823 C CA . ILE A 1 104 ? 13.21344 12.62532 9.31705 1.000 25.40346 162 ILE A CA 1
ATOM 824 C C . ILE A 1 104 ? 14.06561 13.74832 8.73536 1.000 26.29335 162 ILE A C 1
ATOM 825 O O . ILE A 1 104 ? 15.20347 13.96446 9.17159 1.000 31.88719 162 ILE A O 1
ATOM 830 N N . VAL A 1 105 ? 13.53715 14.48433 7.75507 1.000 22.11438 163 VAL A N 1
ATOM 831 C CA . VAL A 1 105 ? 14.28138 15.60152 7.18270 1.000 23.72659 163 VAL A CA 1
ATOM 832 C C . VAL A 1 105 ? 14.35736 16.75617 8.17439 1.000 28.87852 163 VAL A C 1
ATOM 833 O O . VAL A 1 105 ? 15.38369 17.44056 8.27303 1.000 44.87020 163 VAL A O 1
ATOM 837 N N A LEU A 1 106 ? 13.27482 16.99128 8.92197 0.550 18.60542 164 LEU A N 1
ATOM 838 N N B LEU A 1 106 ? 13.28300 16.99031 8.93200 0.450 18.98041 164 LEU A N 1
ATOM 839 C CA A LEU A 1 106 ? 13.29758 18.01505 9.96110 0.550 18.70576 164 LEU A CA 1
ATOM 840 C CA B LEU A 1 106 ? 13.33149 18.03481 9.94969 0.450 18.93413 164 LEU A CA 1
ATOM 841 C C A LEU A 1 106 ? 14.30206 17.67493 11.05339 0.550 23.71674 164 LEU A C 1
ATOM 842 C C B LEU A 1 106 ? 14.29208 17.67761 11.07553 0.450 23.55849 164 LEU A C 1
ATOM 843 O O A LEU A 1 106 ? 14.90364 18.57677 11.64853 0.550 25.79916 164 LEU A O 1
ATOM 844 O O B LEU A 1 106 ? 14.84629 18.57376 11.72245 0.450 25.55758 164 LEU A O 1
ATOM 853 N N . MET A 1 107 ? 14.50084 16.38367 11.32651 1.000 21.81750 165 MET A N 1
ATOM 854 C CA . MET A 1 107 ? 15.48847 15.98319 12.32082 1.000 26.06994 165 MET A CA 1
ATOM 855 C C . MET A 1 107 ? 16.90188 16.21436 11.80364 1.000 35.29789 165 MET A C 1
ATOM 856 O O . MET A 1 107 ? 17.78915 16.62001 12.56298 1.000 48.16579 165 MET A O 1
ATOM 861 N N . ALA A 1 108 ? 17.12595 15.97106 10.50956 1.000 27.07639 166 ALA A N 1
ATOM 862 C CA . ALA A 1 108 ? 18.44429 16.20155 9.92799 1.000 24.45551 166 ALA A CA 1
ATOM 863 C C . ALA A 1 108 ? 18.75596 17.69013 9.83328 1.000 32.06696 166 ALA A C 1
ATOM 864 O O . ALA A 1 108 ? 19.89534 18.10703 10.07350 1.000 36.96961 166 ALA A O 1
ATOM 866 N N . GLN A 1 109 ? 17.75978 18.50598 9.47615 1.000 22.11791 167 GLN A N 1
ATOM 867 C CA . GLN A 1 109 ? 17.97546 19.94839 9.41085 1.000 23.52573 167 GLN A CA 1
ATOM 868 C C . GLN A 1 109 ? 18.26504 20.52630 10.79023 1.000 24.12318 167 GLN A C 1
ATOM 869 O O . GLN A 1 109 ? 19.05547 21.46821 10.92098 1.000 31.32319 167 GLN A O 1
ATOM 875 N N . THR A 1 110 ? 17.62952 19.98049 11.82981 1.000 29.44853 168 THR A N 1
ATOM 876 C CA . THR A 1 110 ? 17.92754 20.41904 13.18906 1.000 24.78375 168 THR A CA 1
ATOM 877 C C . THR A 1 110 ? 19.36627 20.08721 13.56390 1.000 27.34603 168 THR A C 1
ATOM 878 O O . THR A 1 110 ? 20.06156 20.90229 14.18229 1.000 30.49901 168 THR A O 1
ATOM 882 N N . LEU A 1 111 ? 19.83350 18.89505 13.18708 1.000 18.71399 169 LEU A N 1
ATOM 883 C CA . LEU A 1 111 ? 21.21337 18.51670 13.46790 1.000 28.72990 169 LEU A CA 1
ATOM 884 C C . LEU A 1 111 ? 22.19863 19.27591 12.58851 1.000 30.80567 169 LEU A C 1
ATOM 885 O O . LEU A 1 111 ? 23.32953 19.53714 13.01393 1.000 32.04007 169 LEU A O 1
ATOM 890 N N . GLU A 1 112 ? 21.79521 19.63670 11.36728 1.000 25.19862 170 GLU A N 1
ATOM 891 C CA . GLU A 1 112 ? 22.69957 20.36123 10.47976 1.000 17.82254 170 GLU A CA 1
ATOM 892 C C . GLU A 1 112 ? 22.93889 21.78357 10.96929 1.000 19.74805 170 GLU A C 1
ATOM 893 O O . GLU A 1 112 ? 24.06907 22.28193 10.91209 1.000 33.94226 170 GLU A O 1
ATOM 899 N N . LYS A 1 113 ? 21.88866 22.45540 11.44795 1.000 25.41752 171 LYS A N 1
ATOM 900 C CA . LYS A 1 113 ? 22.06039 23.80010 11.98911 1.000 23.70567 171 LYS A CA 1
ATOM 901 C C . LYS A 1 113 ? 22.97313 23.79088 13.20929 1.000 30.63120 171 LYS A C 1
ATOM 902 O O . LYS A 1 113 ? 23.82763 24.67203 13.36110 1.000 39.17545 171 LYS A O 1
ATOM 908 N N . ILE A 1 114 ? 22.80715 22.80227 14.09105 1.000 30.51175 172 ILE A N 1
ATOM 909 C CA . ILE A 1 114 ? 23.71095 22.66467 15.23001 1.000 30.85378 172 ILE A CA 1
ATOM 910 C C . ILE A 1 114 ? 25.12321 22.35769 14.74881 1.000 35.92063 172 ILE A C 1
ATOM 911 O O . ILE A 1 114 ? 26.10743 22.87928 15.28844 1.000 37.62520 172 ILE A O 1
ATOM 916 N N . PHE A 1 115 ? 25.24385 21.50945 13.72386 1.000 34.57414 173 PHE A N 1
ATOM 917 C CA . PHE A 1 115 ? 26.55079 21.21414 13.14350 1.000 28.02341 173 PHE A CA 1
ATOM 918 C C . PHE A 1 115 ? 27.22864 22.48399 12.64267 1.000 36.38031 173 PHE A C 1
ATOM 919 O O . PHE A 1 115 ? 28.38736 22.75658 12.97628 1.000 43.49213 173 PHE A O 1
ATOM 927 N N . LEU A 1 116 ? 26.51527 23.27800 11.83979 1.000 29.69938 174 LEU A N 1
ATOM 928 C CA . LEU A 1 116 ? 27.09191 24.51231 11.31768 1.000 26.84999 174 LEU A CA 1
ATOM 929 C C . LEU A 1 116 ? 27.39464 25.50485 12.43244 1.000 35.87481 174 LEU A C 1
ATOM 930 O O . LEU A 1 116 ? 28.30804 26.32746 12.29990 1.000 40.38757 174 LEU A O 1
ATOM 935 N N . GLN A 1 117 ? 26.64310 25.44452 13.53436 1.000 38.20128 175 GLN A N 1
ATOM 936 C CA . GLN A 1 117 ? 26.90797 26.33231 14.66159 1.000 36.97811 175 GLN A CA 1
ATOM 937 C C . GLN A 1 117 ? 28.21958 25.97634 15.35102 1.000 32.08209 175 GLN A C 1
ATOM 938 O O . GLN A 1 117 ? 29.02034 26.86274 15.67030 1.000 30.22889 175 GLN A O 1
ATOM 944 N N . LYS A 1 118 ? 28.45692 24.68429 15.58817 1.000 38.71754 176 LYS A N 1
ATOM 945 C CA . LYS A 1 118 ? 29.67740 24.26811 16.27218 1.000 37.38771 176 LYS A CA 1
ATOM 946 C C . LYS A 1 118 ? 30.90220 24.44299 15.38225 1.000 38.15805 176 LYS A C 1
ATOM 947 O O . LYS A 1 118 ? 31.98145 24.80262 15.86733 1.000 45.67332 176 LYS A O 1
ATOM 953 N N . VAL A 1 119 ? 30.75774 24.18542 14.07951 1.000 34.28372 177 VAL A N 1
ATOM 954 C CA . VAL A 1 119 ? 31.87630 24.35238 13.15506 1.000 34.12631 177 VAL A CA 1
ATOM 955 C C . VAL A 1 119 ? 32.30723 25.81241 13.08503 1.000 36.19848 177 VAL A C 1
ATOM 956 O O . VAL A 1 119 ? 33.48995 26.11165 12.87580 1.000 41.99490 177 VAL A O 1
ATOM 960 N N . ALA A 1 120 ? 31.37086 26.74267 13.29008 1.000 33.16044 178 ALA A N 1
ATOM 961 C CA . ALA A 1 120 ? 31.69938 28.16318 13.23550 1.000 31.92906 178 ALA A CA 1
ATOM 962 C C . ALA A 1 120 ? 32.66751 28.58840 14.33386 1.000 41.32893 178 ALA A C 1
ATOM 963 O O . ALA A 1 120 ? 33.25847 29.66950 14.23545 1.000 48.64012 178 ALA A O 1
ATOM 965 N N . SER A 1 121 ? 32.84847 27.77074 15.37281 1.000 41.32149 179 SER A N 1
ATOM 966 C CA . SER A 1 121 ? 33.79958 28.06231 16.43885 1.000 38.42545 179 SER A CA 1
ATOM 967 C C . SER A 1 121 ? 35.02121 27.15008 16.39012 1.000 39.50684 179 SER A C 1
ATOM 968 O O . SER A 1 121 ? 35.75250 27.04231 17.37956 1.000 41.01339 179 SER A O 1
ATOM 971 N N . MET A 1 122 ? 35.25253 26.49194 15.25846 1.000 42.55214 180 MET A N 1
ATOM 972 C CA . MET A 1 122 ? 36.41787 25.63910 15.10473 1.000 38.97067 180 MET A CA 1
ATOM 973 C C . MET A 1 122 ? 37.67873 26.49417 14.97155 1.000 38.94645 180 MET A C 1
ATOM 974 O O . MET A 1 122 ? 37.62228 27.61449 14.45635 1.000 32.77741 180 MET A O 1
ATOM 979 N N . PRO A 1 123 ? 38.81906 26.00651 15.46528 1.000 54.65115 181 PRO A N 1
ATOM 980 C CA . PRO A 1 123 ? 40.08912 26.69836 15.21291 1.000 50.87944 181 PRO A CA 1
ATOM 981 C C . PRO A 1 123 ? 40.26140 27.01656 13.73345 1.000 56.59120 181 PRO A C 1
ATOM 982 O O . PRO A 1 123 ? 39.98262 26.18942 12.86253 1.000 62.18161 181 PRO A O 1
ATOM 986 N N . GLN A 1 124 ? 40.72223 28.23879 13.45600 1.000 61.19750 182 GLN A N 1
ATOM 987 C CA . GLN A 1 124 ? 40.70985 28.74553 12.08699 1.000 65.77114 182 GLN A CA 1
ATOM 988 C C . GLN A 1 124 ? 41.67222 27.97663 11.18864 1.000 56.79340 182 GLN A C 1
ATOM 989 O O . GLN A 1 124 ? 41.33022 27.64662 10.04705 1.000 48.24175 182 GLN A O 1
ATOM 995 N N . GLU A 1 125 ? 42.87260 27.68018 11.67726 1.000 57.52231 183 GLU A N 1
ATOM 996 C CA . GLU A 1 125 ? 43.89099 27.00558 10.88549 1.000 48.22808 183 GLU A CA 1
ATOM 997 C C . GLU A 1 125 ? 44.06070 25.56948 11.36240 1.000 41.44314 183 GLU A C 1
ATOM 998 O O . GLU A 1 125 ? 44.11127 25.30542 12.56793 1.000 44.82249 183 GLU A O 1
ATOM 1004 N N . GLU A 1 126 ? 44.14738 24.64577 10.40837 1.000 42.15449 184 GLU A N 1
ATOM 1005 C CA . GLU A 1 126 ? 44.36621 23.24097 10.72288 1.000 41.27910 184 GLU A CA 1
ATOM 1006 C C . GLU A 1 126 ? 45.82915 23.00215 11.07315 1.000 49.90893 184 GLU A C 1
ATOM 1007 O O . GLU A 1 126 ? 46.72942 23.39673 10.32516 1.000 50.75061 184 GLU A O 1
ATOM 1013 N N . GLN A 1 127 ? 46.06326 22.35457 12.21314 1.000 48.46843 185 GLN A N 1
ATOM 1014 C CA . GLN A 1 127 ? 47.41194 22.08654 12.69410 1.000 37.80228 185 GLN A CA 1
ATOM 1015 C C . GLN A 1 127 ? 47.49246 20.65334 13.19483 1.000 48.30419 185 GLN A C 1
ATOM 1016 O O . GLN A 1 127 ? 46.62192 20.20462 13.94577 1.000 65.08354 185 GLN A O 1
ATOM 1022 N N . GLU A 1 128 ? 48.54124 19.94746 12.78178 1.000 39.06169 186 GLU A N 1
ATOM 1023 C CA . GLU A 1 128 ? 48.69617 18.53954 13.12134 1.000 29.96417 186 GLU A CA 1
ATOM 1024 C C . GLU A 1 128 ? 49.05832 18.36745 14.59224 1.000 36.68449 186 GLU A C 1
ATOM 1025 O O . GLU A 1 128 ? 49.81803 19.15704 15.16024 1.000 42.58011 186 GLU A O 1
ATOM 1031 N N . LEU A 1 129 ? 48.49925 17.32938 15.21010 1.000 35.81310 187 LEU A N 1
ATOM 1032 C CA . LEU A 1 129 ? 48.77321 16.98460 16.59934 1.000 38.11068 187 LEU A CA 1
ATOM 1033 C C . LEU A 1 129 ? 49.58973 15.69933 16.62514 1.000 44.94235 187 LEU A C 1
ATOM 1034 O O . LEU A 1 129 ? 49.10178 14.64124 16.21296 1.000 55.90830 187 LEU A O 1
ATOM 1039 N N . VAL A 1 130 ? 50.82848 15.79586 17.10319 1.000 41.36843 188 VAL A N 1
ATOM 1040 C CA . VAL A 1 130 ? 51.75964 14.67389 17.15009 1.000 46.72629 188 VAL A CA 1
ATOM 1041 C C . VAL A 1 130 ? 51.99847 14.30561 18.60734 1.000 50.29258 188 VAL A C 1
ATOM 1042 O O . VAL A 1 130 ? 52.22908 15.18442 19.44687 1.000 53.49794 188 VAL A O 1
ATOM 1046 N N . VAL A 1 131 ? 51.94649 13.01073 18.90470 1.000 57.38310 189 VAL A N 1
ATOM 1047 C CA . VAL A 1 131 ? 52.14848 12.50578 20.25767 1.000 50.97490 189 VAL A CA 1
ATOM 1048 C C . VAL A 1 131 ? 53.64013 12.33357 20.51045 1.000 51.23836 189 VAL A C 1
ATOM 1049 O O . VAL A 1 131 ? 54.37891 11.82587 19.65777 1.000 52.86318 189 VAL A O 1
ATOM 1053 N N . THR A 1 132 ? 54.08977 12.77034 21.68287 1.000 42.10981 190 THR A N 1
ATOM 1054 C CA . THR A 1 132 ? 55.49480 12.65535 22.05475 1.000 47.97093 190 THR A CA 1
ATOM 1055 C C . THR A 1 132 ? 55.65988 11.82466 23.32279 1.000 51.10620 190 THR A C 1
ATOM 1056 O O . THR A 1 132 ? 56.71507 11.23506 23.55660 1.000 61.91349 190 THR A O 1
ATOM 1060 N N . GLU B 1 7 ? 40.63876 35.69577 23.44951 1.000 64.28867 65 GLU B N 1
ATOM 1061 C CA . GLU B 1 7 ? 41.26723 34.76941 22.51502 1.000 72.54618 65 GLU B CA 1
ATOM 1062 C C . GLU B 1 7 ? 41.12860 33.32811 22.99157 1.000 67.05309 65 GLU B C 1
ATOM 1063 O O . GLU B 1 7 ? 41.45115 33.00571 24.13515 1.000 63.87142 65 GLU B O 1
ATOM 1069 N N . VAL B 1 8 ? 40.64679 32.46531 22.10090 1.000 64.90470 66 VAL B N 1
ATOM 1070 C CA . VAL B 1 8 ? 40.44864 31.05633 22.39758 1.000 51.17370 66 VAL B CA 1
ATOM 1071 C C . VAL B 1 8 ? 41.39773 30.17338 21.59628 1.000 46.12041 66 VAL B C 1
ATOM 1072 O O . VAL B 1 8 ? 41.90942 29.17812 22.11392 1.000 46.90173 66 VAL B O 1
ATOM 1076 N N . SER B 1 9 ? 41.64909 30.52278 20.33812 1.000 46.84377 67 SER B N 1
ATOM 1077 C CA . SER B 1 9 ? 42.57143 29.79342 19.48141 1.000 48.72615 67 SER B CA 1
ATOM 1078 C C . SER B 1 9 ? 43.61765 30.75471 18.93889 1.000 58.38973 67 SER B C 1
ATOM 1079 O O . SER B 1 9 ? 43.31355 31.91460 18.64292 1.000 64.38367 67 SER B O 1
ATOM 1082 N N . ASN B 1 10 ? 44.85010 30.27403 18.81901 1.000 57.36016 68 ASN B N 1
ATOM 1083 C CA . ASN B 1 10 ? 45.90916 31.10113 18.26034 1.000 60.76277 68 ASN B CA 1
ATOM 1084 C C . ASN B 1 10 ? 46.81586 30.25665 17.37391 1.000 52.72690 68 ASN B C 1
ATOM 1085 O O . ASN B 1 10 ? 47.52548 29.36875 17.86172 1.000 52.26481 68 ASN B O 1
ATOM 1090 N N . PRO B 1 11 ? 46.80352 30.49804 16.06054 1.000 48.22251 69 PRO B N 1
ATOM 1091 C CA . PRO B 1 11 ? 47.61861 29.66780 15.15553 1.000 50.21382 69 PRO B CA 1
ATOM 1092 C C . PRO B 1 11 ? 49.11521 29.76583 15.40423 1.000 52.53271 69 PRO B C 1
ATOM 1093 O O . PRO B 1 11 ? 49.82402 28.76284 15.26363 1.000 51.21409 69 PRO B O 1
ATOM 1097 N N . LYS B 1 12 ? 49.62179 30.94298 15.76323 1.000 58.92673 70 LYS B N 1
ATOM 1098 C CA . LYS B 1 12 ? 51.04718 31.14064 15.99836 1.000 61.06764 70 LYS B CA 1
ATOM 1099 C C . LYS B 1 12 ? 51.46347 30.77612 17.42196 1.000 61.95224 70 LYS B C 1
ATOM 1100 O O . LYS B 1 12 ? 52.61523 31.00892 17.80311 1.000 63.61512 70 LYS B O 1
ATOM 1106 N N . LYS B 1 13 ? 50.56380 30.19936 18.20823 1.000 57.86187 71 LYS B N 1
ATOM 1107 C CA . LYS B 1 13 ? 50.84176 29.85318 19.60387 1.000 47.59842 71 LYS B CA 1
ATOM 1108 C C . LYS B 1 13 ? 50.84634 28.34111 19.76988 1.000 43.11783 71 LYS B C 1
ATOM 1109 O O . LYS B 1 13 ? 49.78553 27.70231 19.62948 1.000 36.57173 71 LYS B O 1
ATOM 1115 N N . PRO B 1 14 ? 51.98735 27.72138 20.06027 1.000 49.63796 72 PRO B N 1
ATOM 1116 C CA . PRO B 1 14 ? 51.99339 26.27042 20.27275 1.000 52.51046 72 PRO B CA 1
ATOM 1117 C C . PRO B 1 14 ? 51.26284 25.89559 21.55255 1.000 43.51838 72 PRO B C 1
ATOM 1118 O O . PRO B 1 14 ? 51.39282 26.55746 22.58534 1.000 48.20601 72 PRO B O 1
ATOM 1122 N N . GLY B 1 15 ? 50.48596 24.82116 21.47189 1.000 33.33662 73 GLY B N 1
ATOM 1123 C CA . GLY B 1 15 ? 49.77184 24.31843 22.62747 1.000 32.40027 73 GLY B CA 1
ATOM 1124 C C . GLY B 1 15 ? 50.12165 22.86788 22.87557 1.000 37.80130 73 GLY B C 1
ATOM 1125 O O . GLY B 1 15 ? 50.62394 22.18926 21.97491 1.000 45.53703 73 GLY B O 1
ATOM 1126 N N . ARG B 1 16 ? 49.86893 22.37531 24.08505 1.000 31.02836 74 ARG B N 1
ATOM 1127 C CA . ARG B 1 16 ? 50.25587 21.01946 24.43428 1.000 32.76262 74 ARG B CA 1
ATOM 1128 C C . ARG B 1 16 ? 49.12878 20.31540 25.17262 1.000 37.48405 74 ARG B C 1
ATOM 1129 O O . ARG B 1 16 ? 48.20304 20.94155 25.69443 1.000 37.00229 74 ARG B O 1
ATOM 1137 N N . VAL B 1 17 ? 49.22767 18.99010 25.20135 1.000 35.21195 75 VAL B N 1
ATOM 1138 C CA . VAL B 1 17 ? 48.38872 18.13647 26.03042 1.000 41.03431 75 VAL B CA 1
ATOM 1139 C C . VAL B 1 17 ? 49.30291 17.48523 27.05434 1.000 46.11756 75 VAL B C 1
ATOM 1140 O O . VAL B 1 17 ? 50.26346 16.79915 26.68486 1.000 53.38443 75 VAL B O 1
ATOM 1144 N N . THR B 1 18 ? 49.02832 17.71959 28.33087 1.000 44.79381 76 THR B N 1
ATOM 1145 C CA . THR B 1 18 ? 49.80113 17.12813 29.41058 1.000 38.67247 76 THR B CA 1
ATOM 1146 C C . THR B 1 18 ? 48.87316 16.33594 30.31983 1.000 46.12835 76 THR B C 1
ATOM 1147 O O . THR B 1 18 ? 47.64754 16.46939 30.26571 1.000 55.05537 76 THR B O 1
ATOM 1151 N N . ASN B 1 19 ? 49.47769 15.49513 31.16243 1.000 47.38311 77 ASN B N 1
ATOM 1152 C CA . ASN B 1 19 ? 48.68832 14.72373 32.11523 1.000 51.25249 77 ASN B CA 1
ATOM 1153 C C . ASN B 1 19 ? 47.94759 15.63832 33.07986 1.000 48.24435 77 ASN B C 1
ATOM 1154 O O . ASN B 1 19 ? 46.82703 15.32552 33.49806 1.000 46.72365 77 ASN B O 1
ATOM 1159 N N . GLN B 1 20 ? 48.55452 16.77085 33.43978 1.000 45.63800 78 GLN B N 1
ATOM 1160 C CA . GLN B 1 20 ? 47.88626 17.72397 34.31756 1.000 47.96504 78 GLN B CA 1
ATOM 1161 C C . GLN B 1 20 ? 46.80099 18.49472 33.57343 1.000 53.32667 78 GLN B C 1
ATOM 1162 O O . GLN B 1 20 ? 45.73948 18.78217 34.13842 1.000 64.52567 78 GLN B O 1
ATOM 1168 N N . LEU B 1 21 ? 47.04749 18.83683 32.30501 1.000 45.45825 79 LEU B N 1
ATOM 1169 C CA . LEU B 1 21 ? 46.05771 19.57824 31.52679 1.000 34.10243 79 LEU B CA 1
ATOM 1170 C C . LEU B 1 21 ? 44.81644 18.73839 31.25017 1.000 47.81618 79 LEU B C 1
ATOM 1171 O O . LEU B 1 21 ? 43.68630 19.21572 31.40733 1.000 42.07849 79 LEU B O 1
ATOM 1176 N N . GLN B 1 22 ? 45.00276 17.48244 30.83545 1.000 55.87331 80 GLN B N 1
ATOM 1177 C CA . GLN B 1 22 ? 43.84804 16.62197 30.60059 1.000 56.35508 80 GLN B CA 1
ATOM 1178 C C . GLN B 1 22 ? 43.12690 16.29247 31.90040 1.000 51.31090 80 GLN B C 1
ATOM 1179 O O . GLN B 1 22 ? 41.91314 16.05773 31.89089 1.000 57.72262 80 GLN B O 1
ATOM 1185 N N . TYR B 1 23 ? 43.85078 16.26649 33.02207 1.000 42.69361 81 TYR B N 1
ATOM 1186 C CA . TYR B 1 23 ? 43.19463 16.11028 34.31518 1.000 35.65411 81 TYR B CA 1
ATOM 1187 C C . TYR B 1 23 ? 42.31147 17.31267 34.62414 1.000 33.56768 81 TYR B C 1
ATOM 1188 O O . TYR B 1 23 ? 41.20316 17.15822 35.15002 1.000 33.63933 81 TYR B O 1
ATOM 1197 N N . LEU B 1 24 ? 42.78824 18.51936 34.30542 1.000 31.80571 82 LEU B N 1
ATOM 1198 C CA . LEU B 1 24 ? 41.97380 19.71502 34.49528 1.000 31.57683 82 LEU B CA 1
ATOM 1199 C C . LEU B 1 24 ? 40.74785 19.70950 33.59180 1.000 35.88433 82 LEU B C 1
ATOM 1200 O O . LEU B 1 24 ? 39.70237 20.25563 33.96101 1.000 29.34797 82 LEU B O 1
ATOM 1205 N N . HIS B 1 25 ? 40.85661 19.10693 32.40680 1.000 38.33631 83 HIS B N 1
ATOM 1206 C CA . HIS B 1 25 ? 39.74156 19.08971 31.46616 1.000 36.14989 83 HIS B CA 1
ATOM 1207 C C . HIS B 1 25 ? 38.71947 18.01540 31.82171 1.000 38.41013 83 HIS B C 1
ATOM 1208 O O . HIS B 1 25 ? 37.51623 18.28982 31.88259 1.000 38.92936 83 HIS B O 1
ATOM 1215 N N . LYS B 1 26 ? 39.18025 16.78699 32.06345 1.000 38.22754 84 LYS B N 1
ATOM 1216 C CA . LYS B 1 26 ? 38.26003 15.67241 32.26170 1.000 45.01354 84 LYS B CA 1
ATOM 1217 C C . LYS B 1 26 ? 37.71069 15.60550 33.68215 1.000 45.24790 84 LYS B C 1
ATOM 1218 O O . LYS B 1 26 ? 36.56716 15.17975 33.87617 1.000 46.88779 84 LYS B O 1
ATOM 1224 N N . VAL B 1 27 ? 38.49453 16.01014 34.67814 1.000 39.90536 85 VAL B N 1
ATOM 1225 C CA . VAL B 1 27 ? 38.11747 15.88592 36.08466 1.000 39.18539 85 VAL B CA 1
ATOM 1226 C C . VAL B 1 27 ? 37.69605 17.23016 36.66964 1.000 45.61907 85 VAL B C 1
ATOM 1227 O O . VAL B 1 27 ? 36.58926 17.36854 37.19520 1.000 52.02591 85 VAL B O 1
ATOM 1231 N N . VAL B 1 28 ? 38.56840 18.23494 36.59236 1.000 41.32955 86 VAL B N 1
ATOM 1232 C CA . VAL B 1 28 ? 38.29180 19.51536 37.23803 1.000 38.82220 86 VAL B CA 1
ATOM 1233 C C . VAL B 1 28 ? 37.18035 20.26293 36.50779 1.000 41.71936 86 VAL B C 1
ATOM 1234 O O . VAL B 1 28 ? 36.19843 20.69835 37.12126 1.000 41.86509 86 VAL B O 1
ATOM 1238 N N . MET B 1 29 ? 37.31401 20.42162 35.18798 1.000 37.71116 87 MET B N 1
ATOM 1239 C CA . MET B 1 29 ? 36.33281 21.20285 34.43959 1.000 36.78435 87 MET B CA 1
ATOM 1240 C C . MET B 1 29 ? 34.97339 20.51574 34.40763 1.000 37.06598 87 MET B C 1
ATOM 1241 O O . MET B 1 29 ? 33.94111 21.16657 34.60748 1.000 28.62284 87 MET B O 1
ATOM 1246 N N . LYS B 1 30 ? 34.94909 19.20327 34.16175 1.000 46.40985 88 LYS B N 1
ATOM 1247 C CA . LYS B 1 30 ? 33.67776 18.49500 34.07034 1.000 56.69966 88 LYS B CA 1
ATOM 1248 C C . LYS B 1 30 ? 32.92959 18.47503 35.39747 1.000 59.01303 88 LYS B C 1
ATOM 1249 O O . LYS B 1 30 ? 31.69963 18.35294 35.40043 1.000 59.51234 88 LYS B O 1
ATOM 1255 N N . ALA B 1 31 ? 33.63789 18.60077 36.52048 1.000 51.25361 89 ALA B N 1
ATOM 1256 C CA . ALA B 1 31 ? 32.96512 18.68585 37.81120 1.000 37.09827 89 ALA B CA 1
ATOM 1257 C C . ALA B 1 31 ? 32.41146 20.08394 38.05938 1.000 40.20979 89 ALA B C 1
ATOM 1258 O O . ALA B 1 31 ? 31.32743 20.23338 38.63528 1.000 39.05853 89 ALA B O 1
ATOM 1260 N N . LEU B 1 32 ? 33.14464 21.11729 37.64108 1.000 35.09369 90 LEU B N 1
ATOM 1261 C CA . LEU B 1 32 ? 32.69402 22.48649 37.85735 1.000 26.84109 90 LEU B CA 1
ATOM 1262 C C . LEU B 1 32 ? 31.65611 22.92132 36.83110 1.000 30.17525 90 LEU B C 1
ATOM 1263 O O . LEU B 1 32 ? 30.77639 23.72601 37.15357 1.000 42.82337 90 LEU B O 1
ATOM 1268 N N . TRP B 1 33 ? 31.73851 22.40594 35.60174 1.000 27.98342 91 TRP B N 1
ATOM 1269 C CA . TRP B 1 33 ? 30.86586 22.88589 34.53426 1.000 32.27680 91 TRP B CA 1
ATOM 1270 C C . TRP B 1 33 ? 29.40973 22.50162 34.76876 1.000 35.05668 91 TRP B C 1
ATOM 1271 O O . TRP B 1 33 ? 28.50454 23.21315 34.31857 1.000 27.79909 91 TRP B O 1
ATOM 1282 N N . LYS B 1 34 ? 29.16265 21.39462 35.46673 1.000 42.87545 92 LYS B N 1
ATOM 1283 C CA . LYS B 1 34 ? 27.81267 20.89731 35.69606 1.000 41.89338 92 LYS B CA 1
ATOM 1284 C C . LYS B 1 34 ? 27.23127 21.33528 37.03340 1.000 33.45084 92 LYS B C 1
ATOM 1285 O O . LYS B 1 34 ? 26.08582 20.98799 37.33687 1.000 31.11601 92 LYS B O 1
ATOM 1291 N N . HIS B 1 35 ? 27.98393 22.08284 37.83510 1.000 30.31579 93 HIS B N 1
ATOM 1292 C CA . HIS B 1 35 ? 27.51757 22.46516 39.15921 1.000 27.68269 93 HIS B CA 1
ATOM 1293 C C . HIS B 1 35 ? 26.35833 23.45223 39.06002 1.000 27.03421 93 HIS B C 1
ATOM 1294 O O . HIS B 1 35 ? 26.22268 24.19209 38.08223 1.000 32.23307 93 HIS B O 1
ATOM 1301 N N . GLN B 1 36 ? 25.50997 23.45214 40.09207 1.000 32.35161 94 GLN B N 1
ATOM 1302 C CA . GLN B 1 36 ? 24.34736 24.33387 40.10694 1.000 27.53737 94 GLN B CA 1
ATOM 1303 C C . GLN B 1 36 ? 24.73254 25.80277 40.22754 1.000 30.41842 94 GLN B C 1
ATOM 1304 O O . GLN B 1 36 ? 23.94519 26.67045 39.83530 1.000 31.08093 94 GLN B O 1
ATOM 1310 N N . PHE B 1 37 ? 25.91549 26.09965 40.76091 1.000 28.61995 95 PHE B N 1
ATOM 1311 C CA . PHE B 1 37 ? 26.40470 27.46512 40.88624 1.000 22.99559 95 PHE B CA 1
ATOM 1312 C C . PHE B 1 37 ? 27.29415 27.87549 39.71985 1.000 22.47795 95 PHE B C 1
ATOM 1313 O O . PHE B 1 37 ? 27.91617 28.94155 39.77335 1.000 24.16708 95 PHE B O 1
ATOM 1321 N N . ALA B 1 38 ? 27.36995 27.05242 38.67348 1.000 23.30939 96 ALA B N 1
ATOM 1322 C CA . ALA B 1 38 ? 28.27281 27.30732 37.55929 1.000 22.99113 96 ALA B CA 1
ATOM 1323 C C . ALA B 1 38 ? 27.72217 28.30860 36.55377 1.000 30.50113 96 ALA B C 1
ATOM 1324 O O . ALA B 1 38 ? 28.50831 28.92372 35.82546 1.000 33.80525 96 ALA B O 1
ATOM 1326 N N . TRP B 1 39 ? 26.40267 28.48794 36.49748 1.000 35.47253 97 TRP B N 1
ATOM 1327 C CA . TRP B 1 39 ? 25.81424 29.26937 35.41469 1.000 32.83890 97 TRP B CA 1
ATOM 1328 C C . TRP B 1 39 ? 26.26640 30.73097 35.35376 1.000 30.46966 97 TRP B C 1
ATOM 1329 O O . TRP B 1 39 ? 26.30931 31.26996 34.23407 1.000 28.78217 97 TRP B O 1
ATOM 1340 N N . PRO B 1 40 ? 26.60603 31.42325 36.45163 1.000 27.18676 98 PRO B N 1
ATOM 1341 C CA . PRO B 1 40 ? 27.11432 32.79568 36.29156 1.000 27.95989 98 PRO B CA 1
ATOM 1342 C C . PRO B 1 40 ? 28.51000 32.86145 35.69889 1.000 21.67168 98 PRO B C 1
ATOM 1343 O O . PRO B 1 40 ? 28.91778 33.93613 35.24229 1.000 25.23477 98 PRO B O 1
ATOM 1347 N N . PHE B 1 41 ? 29.25836 31.75947 35.69525 1.000 19.94124 99 PHE B N 1
ATOM 1348 C CA . PHE B 1 41 ? 30.65056 31.76841 35.26644 1.000 23.84118 99 PHE B CA 1
ATOM 1349 C C . PHE B 1 41 ? 30.87221 31.06987 33.92889 1.000 27.20353 99 PHE B C 1
ATOM 1350 O O . PHE B 1 41 ? 32.02388 30.91805 33.50778 1.000 31.66920 99 PHE B O 1
ATOM 1358 N N . ARG B 1 42 ? 29.80750 30.64545 33.24667 1.000 27.57908 100 ARG B N 1
ATOM 1359 C CA . ARG B 1 42 ? 29.95784 29.94213 31.97822 1.000 29.76110 100 ARG B CA 1
ATOM 1360 C C . ARG B 1 42 ? 30.09594 30.87210 30.78026 1.000 29.98342 100 ARG B C 1
ATOM 1361 O O . ARG B 1 42 ? 30.32297 30.38691 29.66694 1.000 37.62294 100 ARG B O 1
ATOM 1369 N N . GLN B 1 43 ? 29.96455 32.17685 30.97019 1.000 25.62710 101 GLN B N 1
ATOM 1370 C CA . GLN B 1 43 ? 30.00017 33.13513 29.87848 1.000 24.04807 101 GLN B CA 1
ATOM 1371 C C . GLN B 1 43 ? 30.69163 34.40234 30.35985 1.000 27.79243 101 GLN B C 1
ATOM 1372 O O . GLN B 1 43 ? 30.72070 34.67987 31.56231 1.000 29.92629 101 GLN B O 1
ATOM 1378 N N . PRO B 1 44 ? 31.26811 35.18036 29.44267 1.000 21.27472 102 PRO B N 1
ATOM 1379 C CA . PRO B 1 44 ? 31.90092 36.44052 29.84917 1.000 19.07832 102 PRO B CA 1
ATOM 1380 C C . PRO B 1 44 ? 30.89037 37.40390 30.45120 1.000 18.95605 102 PRO B C 1
ATOM 1381 O O . PRO B 1 44 ? 29.72623 37.45499 30.04835 1.000 28.93695 102 PRO B O 1
ATOM 1385 N N . VAL B 1 45 ? 31.35287 38.16795 31.43829 1.000 23.44433 103 VAL B N 1
ATOM 1386 C CA . VAL B 1 45 ? 30.51216 39.17379 32.07635 1.000 18.02067 103 VAL B CA 1
ATOM 1387 C C . VAL B 1 45 ? 30.19443 40.26454 31.06191 1.000 24.27307 103 VAL B C 1
ATOM 1388 O O . VAL B 1 45 ? 31.08923 40.97929 30.59493 1.000 36.83227 103 VAL B O 1
ATOM 1392 N N . ASP B 1 46 ? 28.91568 40.39339 30.71204 1.000 22.93114 104 ASP B N 1
ATOM 1393 C CA . ASP B 1 46 ? 28.46961 41.40754 29.75819 1.000 20.09849 104 ASP B CA 1
ATOM 1394 C C . ASP B 1 46 ? 28.15106 42.66884 30.54967 1.000 34.30048 104 ASP B C 1
ATOM 1395 O O . ASP B 1 46 ? 27.04128 42.85253 31.05111 1.000 39.52901 104 ASP B O 1
ATOM 1400 N N . ALA B 1 47 ? 29.14383 43.55562 30.65458 1.000 31.72872 105 ALA B N 1
ATOM 1401 C CA . ALA B 1 47 ? 28.98704 44.75942 31.46427 1.000 29.98518 105 ALA B CA 1
ATOM 1402 C C . ALA B 1 47 ? 27.91910 45.69036 30.90482 1.000 35.95085 105 ALA B C 1
ATOM 1403 O O . ALA B 1 47 ? 27.29230 46.43744 31.66479 1.000 40.70342 105 ALA B O 1
ATOM 1405 N N . VAL B 1 48 ? 27.69552 45.66204 29.59054 1.000 25.54443 106 VAL B N 1
ATOM 1406 C CA . VAL B 1 48 ? 26.69871 46.54258 28.98968 1.000 22.54626 106 VAL B CA 1
ATOM 1407 C C . VAL B 1 48 ? 25.29170 46.07839 29.34775 1.000 39.62548 106 VAL B C 1
ATOM 1408 O O . VAL B 1 48 ? 24.45568 46.86934 29.80087 1.000 27.85859 106 VAL B O 1
ATOM 1412 N N . LYS B 1 49 ? 25.00958 44.78790 29.15006 1.000 36.82019 107 LYS B N 1
ATOM 1413 C CA . LYS B 1 49 ? 23.67821 44.26622 29.44466 1.000 23.77455 107 LYS B CA 1
ATOM 1414 C C . LYS B 1 49 ? 23.36695 44.35129 30.93422 1.000 23.16271 107 LYS B C 1
ATOM 1415 O O . LYS B 1 49 ? 22.22573 44.62450 31.32361 1.000 23.87005 107 LYS B O 1
ATOM 1421 N N . LEU B 1 50 ? 24.36638 44.11962 31.78134 1.000 32.36243 108 LEU B N 1
ATOM 1422 C CA . LEU B 1 50 ? 24.18496 44.14184 33.22623 1.000 23.83881 108 LEU B CA 1
ATOM 1423 C C . LEU B 1 50 ? 24.31595 45.53841 33.82029 1.000 30.13862 108 LEU B C 1
ATOM 1424 O O . LEU B 1 50 ? 24.14657 45.69685 35.03410 1.000 24.57732 108 LEU B O 1
ATOM 1429 N N . GLY B 1 51 ? 24.59890 46.54857 33.00017 1.000 33.10576 109 GLY B N 1
ATOM 1430 C CA . GLY B 1 51 ? 24.75161 47.90668 33.48388 1.000 22.09792 109 GLY B CA 1
ATOM 1431 C C . GLY B 1 51 ? 25.88955 48.07564 34.46935 1.000 24.67098 109 GLY B C 1
ATOM 1432 O O . GLY B 1 51 ? 25.69425 48.59937 35.56998 1.000 39.05809 109 GLY B O 1
ATOM 1433 N N . LEU B 1 52 ? 27.08741 47.63154 34.08612 1.000 28.73787 110 LEU B N 1
ATOM 1434 C CA . LEU B 1 52 ? 28.28205 47.72211 34.92488 1.000 27.72497 110 LEU B CA 1
ATOM 1435 C C . LEU B 1 52 ? 29.30763 48.59555 34.21481 1.000 30.44415 110 LEU B C 1
ATOM 1436 O O . LEU B 1 52 ? 30.19582 48.08286 33.51596 1.000 21.28139 110 LEU B O 1
ATOM 1441 N N . PRO B 1 53 ? 29.23063 49.92103 34.36695 1.000 33.93857 111 PRO B N 1
ATOM 1442 C CA . PRO B 1 53 ? 30.19056 50.80078 33.68431 1.000 26.23913 111 PRO B CA 1
ATOM 1443 C C . PRO B 1 53 ? 31.58384 50.79135 34.29206 1.000 32.17896 111 PRO B C 1
ATOM 1444 O O . PRO B 1 53 ? 32.48179 51.43791 33.74005 1.000 38.48810 111 PRO B O 1
ATOM 1448 N N . ASP B 1 54 ? 31.79970 50.08525 35.40086 1.000 25.69690 112 ASP B N 1
ATOM 1449 C CA . ASP B 1 54 ? 33.08783 50.07475 36.07981 1.000 18.52727 112 ASP B CA 1
ATOM 1450 C C . ASP B 1 54 ? 33.77039 48.71371 36.06974 1.000 21.49247 112 ASP B C 1
ATOM 1451 O O . ASP B 1 54 ? 34.87075 48.58887 36.61756 1.000 32.73824 112 ASP B O 1
ATOM 1456 N N . TYR B 1 55 ? 33.15533 47.69216 35.46919 1.000 16.50675 113 TYR B N 1
ATOM 1457 C CA . TYR B 1 55 ? 33.72275 46.34818 35.53667 1.000 17.14907 113 TYR B CA 1
ATOM 1458 C C . TYR B 1 55 ? 35.04353 46.25950 34.78009 1.000 18.82315 113 TYR B C 1
ATOM 1459 O O . TYR B 1 55 ? 36.05161 45.79491 35.32530 1.000 19.52158 113 TYR B O 1
ATOM 1468 N N . HIS B 1 56 ? 35.05795 46.69267 33.51913 1.000 23.88754 114 HIS B N 1
ATOM 1469 C CA . HIS B 1 56 ? 36.25995 46.58878 32.70104 1.000 31.08361 114 HIS B CA 1
ATOM 1470 C C . HIS B 1 56 ? 37.33020 47.61276 33.05495 1.000 42.68333 114 HIS B C 1
ATOM 1471 O O . HIS B 1 56 ? 38.44607 47.51533 32.53349 1.000 57.37523 114 HIS B O 1
ATOM 1478 N N . LYS B 1 57 ? 37.02963 48.58466 33.91481 1.000 24.46286 115 LYS B N 1
ATOM 1479 C CA . LYS B 1 57 ? 38.04395 49.50326 34.41431 1.000 23.46148 115 LYS B CA 1
ATOM 1480 C C . LYS B 1 57 ? 38.56254 49.12117 35.79270 1.000 23.21002 115 LYS B C 1
ATOM 1481 O O . LYS B 1 57 ? 39.56949 49.68286 36.23608 1.000 22.16773 115 LYS B O 1
ATOM 1487 N N . ILE B 1 58 ? 37.90193 48.19164 36.47498 1.000 19.95220 116 ILE B N 1
ATOM 1488 C CA . ILE B 1 58 ? 38.43110 47.59083 37.68964 1.000 23.31413 116 ILE B CA 1
ATOM 1489 C C . ILE B 1 58 ? 39.04647 46.22711 37.40543 1.000 22.27589 116 ILE B C 1
ATOM 1490 O O . ILE B 1 58 ? 40.12926 45.91489 37.90167 1.000 30.62935 116 ILE B O 1
ATOM 1495 N N . ILE B 1 59 ? 38.37224 45.41554 36.59728 1.000 23.10840 117 ILE B N 1
ATOM 1496 C CA . ILE B 1 59 ? 38.85902 44.10109 36.19858 1.000 22.57649 117 ILE B CA 1
ATOM 1497 C C . ILE B 1 59 ? 39.54206 44.25435 34.84639 1.000 25.34380 117 ILE B C 1
ATOM 1498 O O . ILE B 1 59 ? 38.88436 44.51039 33.83203 1.000 29.69367 117 ILE B O 1
ATOM 1503 N N . LYS B 1 60 ? 40.86310 44.09355 34.82604 1.000 29.99587 118 LYS B N 1
ATOM 1504 C CA . LYS B 1 60 ? 41.64387 44.27913 33.61094 1.000 17.72423 118 LYS B CA 1
ATOM 1505 C C . LYS B 1 60 ? 41.81776 42.99959 32.80395 1.000 20.96606 118 LYS B C 1
ATOM 1506 O O . LYS B 1 60 ? 42.23432 43.07324 31.64289 1.000 19.36598 118 LYS B O 1
ATOM 1512 N N . GLN B 1 61 ? 41.51698 41.83679 33.38129 1.000 23.50955 119 GLN B N 1
ATOM 1513 C CA . GLN B 1 61 ? 41.63994 40.56171 32.67682 1.000 31.64506 119 GLN B CA 1
ATOM 1514 C C . GLN B 1 61 ? 40.40510 39.71852 32.95789 1.000 33.33736 119 GLN B C 1
ATOM 1515 O O . GLN B 1 61 ? 40.37944 38.91950 33.90298 1.000 39.84291 119 GLN B O 1
ATOM 1521 N N . PRO B 1 62 ? 39.35191 39.87982 32.15941 1.000 20.84102 120 PRO B N 1
ATOM 1522 C CA . PRO B 1 62 ? 38.15858 39.04511 32.33456 1.000 17.56910 120 PRO B CA 1
ATOM 1523 C C . PRO B 1 62 ? 38.43643 37.58963 31.99357 1.000 17.45088 120 PRO B C 1
ATOM 1524 O O . PRO B 1 62 ? 39.25975 37.27332 31.13124 1.000 29.43506 120 PRO B O 1
ATOM 1528 N N . MET B 1 63 ? 37.73112 36.69728 32.68646 1.000 20.63301 121 MET B N 1
ATOM 1529 C CA . MET B 1 63 ? 37.89045 35.26676 32.46769 1.000 20.22971 121 MET B CA 1
ATOM 1530 C C . MET B 1 63 ? 36.64825 34.54427 32.97081 1.000 22.28320 121 MET B C 1
ATOM 1531 O O . MET B 1 63 ? 36.08617 34.91327 34.00479 1.000 30.17195 121 MET B O 1
ATOM 1536 N N . ASP B 1 64 ? 36.22848 33.51877 32.23089 1.000 28.99803 122 ASP B N 1
ATOM 1537 C CA . ASP B 1 64 ? 35.06329 32.71859 32.57937 1.000 25.22104 122 ASP B CA 1
ATOM 1538 C C . ASP B 1 64 ? 35.35590 31.25701 32.26630 1.000 28.61703 122 ASP B C 1
ATOM 1539 O O . ASP B 1 64 ? 36.32604 30.92931 31.57780 1.000 22.11968 122 ASP B O 1
ATOM 1544 N N . MET B 1 65 ? 34.49840 30.36954 32.77993 1.000 24.27859 123 MET B N 1
ATOM 1545 C CA . MET B 1 65 ? 34.68898 28.94151 32.54165 1.000 24.85966 123 MET B CA 1
ATOM 1546 C C . MET B 1 65 ? 34.45535 28.57042 31.08314 1.000 27.39132 123 MET B C 1
ATOM 1547 O O . MET B 1 65 ? 35.08156 27.63073 30.57969 1.000 26.32113 123 MET B O 1
ATOM 1552 N N . GLY B 1 66 ? 33.55811 29.28002 30.39520 1.000 34.80645 124 GLY B N 1
ATOM 1553 C CA . GLY B 1 66 ? 33.33880 29.00203 28.98500 1.000 27.35876 124 GLY B CA 1
ATOM 1554 C C . GLY B 1 66 ? 34.58334 29.23005 28.15030 1.000 26.66215 124 GLY B C 1
ATOM 1555 O O . GLY B 1 66 ? 34.88701 28.45124 27.24330 1.000 27.88421 124 GLY B O 1
ATOM 1556 N N . THR B 1 67 ? 35.32376 30.29920 28.44886 1.000 30.65014 125 THR B N 1
ATOM 1557 C CA . THR B 1 67 ? 36.58663 30.53937 27.76021 1.000 24.70821 125 THR B CA 1
ATOM 1558 C C . THR B 1 67 ? 37.61050 29.46360 28.10120 1.000 24.72983 125 THR B C 1
ATOM 1559 O O . THR B 1 67 ? 38.31428 28.96521 27.21489 1.000 36.51206 125 THR B O 1
ATOM 1563 N N . ILE B 1 68 ? 37.70291 29.09014 29.38004 1.000 25.38701 126 ILE B N 1
ATOM 1564 C CA . ILE B 1 68 ? 38.65636 28.06401 29.79409 1.000 32.47850 126 ILE B CA 1
ATOM 1565 C C . ILE B 1 68 ? 38.32436 26.72817 29.14139 1.000 42.15785 126 ILE B C 1
ATOM 1566 O O . ILE B 1 68 ? 39.21965 25.99554 28.70248 1.000 56.60722 126 ILE B O 1
ATOM 1571 N N . LYS B 1 69 ? 37.03447 26.39119 29.06063 1.000 33.19635 127 LYS B N 1
ATOM 1572 C CA . LYS B 1 69 ? 36.64471 25.12031 28.45795 1.000 35.47734 127 LYS B CA 1
ATOM 1573 C C . LYS B 1 69 ? 36.97872 25.09011 26.97154 1.000 37.77959 127 LYS B C 1
ATOM 1574 O O . LYS B 1 69 ? 37.50795 24.09167 26.46933 1.000 32.20676 127 LYS B O 1
ATOM 1580 N N . ARG B 1 70 ? 36.68079 26.17546 26.25195 1.000 32.40017 128 ARG B N 1
ATOM 1581 C CA . ARG B 1 70 ? 37.02893 26.23703 24.83640 1.000 38.92503 128 ARG B CA 1
ATOM 1582 C C . ARG B 1 70 ? 38.53706 26.19757 24.63133 1.000 37.75493 128 ARG B C 1
ATOM 1583 O O . ARG B 1 70 ? 39.01480 25.62942 23.64246 1.000 32.22394 128 ARG B O 1
ATOM 1591 N N . ARG B 1 71 ? 39.29973 26.79106 25.55303 1.000 39.89652 129 ARG B N 1
ATOM 1592 C CA . ARG B 1 71 ? 40.75486 26.75996 25.44800 1.000 28.94372 129 ARG B CA 1
ATOM 1593 C C . ARG B 1 71 ? 41.29479 25.35104 25.65984 1.000 39.39122 129 ARG B C 1
ATOM 1594 O O . ARG B 1 71 ? 42.23752 24.93280 24.97717 1.000 36.96177 129 ARG B O 1
ATOM 1602 N N . LEU B 1 72 ? 40.71488 24.60597 26.60427 1.000 36.12331 130 LEU B N 1
ATOM 1603 C CA . LEU B 1 72 ? 41.13121 23.22230 26.81024 1.000 31.99740 130 LEU B CA 1
ATOM 1604 C C . LEU B 1 72 ? 40.74854 22.34656 25.62343 1.000 35.55499 130 LEU B C 1
ATOM 1605 O O . LEU B 1 72 ? 41.49556 21.43386 25.25143 1.000 34.28010 130 LEU B O 1
ATOM 1610 N N . GLU B 1 73 ? 39.59129 22.61211 25.01281 1.000 37.23802 131 GLU B N 1
ATOM 1611 C CA . GLU B 1 73 ? 39.14572 21.81686 23.87504 1.000 36.60035 131 GLU B CA 1
ATOM 1612 C C . GLU B 1 73 ? 39.93668 22.11481 22.60800 1.000 42.44543 131 GLU B C 1
ATOM 1613 O O . GLU B 1 73 ? 39.93717 21.29100 21.68729 1.000 43.77320 131 GLU B O 1
ATOM 1619 N N . ASN B 1 74 ? 40.60664 23.26399 22.53731 1.000 43.14834 132 ASN B N 1
ATOM 1620 C CA . ASN B 1 74 ? 41.39239 23.64066 21.37040 1.000 35.57825 132 ASN B CA 1
ATOM 1621 C C . ASN B 1 74 ? 42.89166 23.50228 21.59799 1.000 39.61199 132 ASN B C 1
ATOM 1622 O O . ASN B 1 74 ? 43.67597 23.90337 20.73157 1.000 36.53159 132 ASN B O 1
ATOM 1627 N N . ASN B 1 75 ? 43.30323 22.94007 22.73682 1.000 43.82366 133 ASN B N 1
ATOM 1628 C CA . ASN B 1 75 ? 44.71648 22.80722 23.09662 1.000 36.38303 133 ASN B CA 1
ATOM 1629 C C . ASN B 1 75 ? 45.41667 24.16605 23.06766 1.000 33.79535 133 ASN B C 1
ATOM 1630 O O . ASN B 1 75 ? 46.48398 24.33493 22.47421 1.000 38.36258 133 ASN B O 1
ATOM 1635 N N . TYR B 1 76 ? 44.78874 25.14644 23.71993 1.000 26.04731 134 TYR B N 1
ATOM 1636 C CA . TYR B 1 76 ? 45.33019 26.50154 23.75513 1.000 24.89905 134 TYR B CA 1
ATOM 1637 C C . TYR B 1 76 ? 46.53459 26.60376 24.68443 1.000 28.37812 134 TYR B C 1
ATOM 1638 O O . TYR B 1 76 ? 47.53121 27.25405 24.34778 1.000 31.59736 134 TYR B O 1
ATOM 1647 N N . TYR B 1 77 ? 46.46436 25.96852 25.85086 1.000 24.32001 135 TYR B N 1
ATOM 1648 C CA . TYR B 1 77 ? 47.46111 26.16880 26.89238 1.000 24.01656 135 TYR B CA 1
ATOM 1649 C C . TYR B 1 77 ? 48.76316 25.44136 26.57945 1.000 27.10935 135 TYR B C 1
ATOM 1650 O O . TYR B 1 77 ? 48.77826 24.38046 25.94810 1.000 30.14908 135 TYR B O 1
ATOM 1659 N N . TRP B 1 78 ? 49.86893 26.03746 27.03121 1.000 28.40929 136 TRP B N 1
ATOM 1660 C CA . TRP B 1 78 ? 51.16464 25.37170 26.96906 1.000 28.98814 136 TRP B CA 1
ATOM 1661 C C . TRP B 1 78 ? 51.37764 24.44003 28.15637 1.000 27.16133 136 TRP B C 1
ATOM 1662 O O . TRP B 1 78 ? 51.93226 23.34676 27.99880 1.000 34.13961 136 TRP B O 1
ATOM 1673 N N . ALA B 1 79 ? 50.94833 24.85425 29.34657 1.000 26.52239 137 ALA B N 1
ATOM 1674 C CA . ALA B 1 79 ? 51.14677 24.07987 30.56188 1.000 29.17752 137 ALA B CA 1
ATOM 1675 C C . ALA B 1 79 ? 49.92775 24.23618 31.45937 1.000 37.81445 137 ALA B C 1
ATOM 1676 O O . ALA B 1 79 ? 49.07473 25.10180 31.24319 1.000 37.64530 137 ALA B O 1
ATOM 1678 N N . ALA B 1 80 ? 49.85242 23.37820 32.48091 1.000 41.84685 138 ALA B N 1
ATOM 1679 C CA . ALA B 1 80 ? 48.71012 23.40746 33.38863 1.000 42.78303 138 ALA B CA 1
ATOM 1680 C C . ALA B 1 80 ? 48.66065 24.69701 34.19651 1.000 37.50459 138 ALA B C 1
ATOM 1681 O O . ALA B 1 80 ? 47.57304 25.14428 34.57838 1.000 49.01041 138 ALA B O 1
ATOM 1683 N N . SER B 1 81 ? 49.81922 25.30088 34.47337 1.000 36.54412 139 SER B N 1
ATOM 1684 C CA . SER B 1 81 ? 49.83896 26.55785 35.21364 1.000 33.87862 139 SER B CA 1
ATOM 1685 C C . SER B 1 81 ? 49.11777 27.66223 34.45407 1.000 33.09165 139 SER B C 1
ATOM 1686 O O . SER B 1 81 ? 48.50475 28.54216 35.06930 1.000 37.78075 139 SER B O 1
ATOM 1689 N N . GLU B 1 82 ? 49.17718 27.63180 33.12093 1.000 26.21774 140 GLU B N 1
ATOM 1690 C CA . GLU B 1 82 ? 48.47801 28.63383 32.32472 1.000 22.09902 140 GLU B CA 1
ATOM 1691 C C . GLU B 1 82 ? 46.96788 28.45402 32.42103 1.000 36.88536 140 GLU B C 1
ATOM 1692 O O . GLU B 1 82 ? 46.21794 29.43752 32.43486 1.000 31.41850 140 GLU B O 1
ATOM 1698 N N . CYS B 1 83 ? 46.50385 27.20436 32.49107 1.000 35.38571 141 CYS B N 1
ATOM 1699 C CA . CYS B 1 83 ? 45.07949 26.95609 32.68376 1.000 31.87474 141 CYS B CA 1
ATOM 1700 C C . CYS B 1 83 ? 44.65363 27.27794 34.10996 1.000 32.99798 141 CYS B C 1
ATOM 1701 O O . CYS B 1 83 ? 43.57975 27.85091 34.32942 1.000 28.78671 141 CYS B O 1
ATOM 1704 N N . MET B 1 84 ? 45.48331 26.91885 35.09285 1.000 31.04220 142 MET B N 1
ATOM 1705 C CA . MET B 1 84 ? 45.15617 27.22407 36.48077 1.000 27.25533 142 MET B CA 1
ATOM 1706 C C . MET B 1 84 ? 45.20604 28.72122 36.75418 1.000 25.73450 142 MET B C 1
ATOM 1707 O O . MET B 1 84 ? 44.51249 29.20707 37.65471 1.000 37.73558 142 MET B O 1
ATOM 1712 N N . GLN B 1 85 ? 46.01305 29.46642 35.99536 1.000 26.05959 143 GLN B N 1
ATOM 1713 C CA . GLN B 1 85 ? 46.00511 30.91942 36.12827 1.000 25.76075 143 GLN B CA 1
ATOM 1714 C C . GLN B 1 85 ? 44.67437 31.50329 35.67011 1.000 29.30869 143 GLN B C 1
ATOM 1715 O O . GLN B 1 85 ? 44.18668 32.48183 36.24803 1.000 28.09163 143 GLN B O 1
ATOM 1721 N N . ASP B 1 86 ? 44.07080 30.91357 34.63515 1.000 30.19054 144 ASP B N 1
ATOM 1722 C CA . ASP B 1 86 ? 42.75678 31.36607 34.19078 1.000 30.09520 144 ASP B CA 1
ATOM 1723 C C . ASP B 1 86 ? 41.69070 31.06732 35.23710 1.000 32.73222 144 ASP B C 1
ATOM 1724 O O . ASP B 1 86 ? 40.82872 31.91155 35.51056 1.000 38.37760 144 ASP B O 1
ATOM 1729 N N . PHE B 1 87 ? 41.72972 29.86858 35.82686 1.000 33.14624 145 PHE B N 1
ATOM 1730 C CA . PHE B 1 87 ? 40.80250 29.54489 36.90670 1.000 33.33077 145 PHE B CA 1
ATOM 1731 C C . PHE B 1 87 ? 40.96826 30.50826 38.07316 1.000 33.18376 145 PHE B C 1
ATOM 1732 O O . PHE B 1 87 ? 39.97903 31.00102 38.62879 1.000 41.90552 145 PHE B O 1
ATOM 1740 N N . ASN B 1 88 ? 42.21608 30.78723 38.45606 1.000 25.79547 146 ASN B N 1
ATOM 1741 C CA . ASN B 1 88 ? 42.47014 31.73453 39.53503 1.000 20.00520 146 ASN B CA 1
ATOM 1742 C C . ASN B 1 88 ? 41.99977 33.13581 39.16401 1.000 22.79096 146 ASN B C 1
ATOM 1743 O O . ASN B 1 88 ? 41.42133 33.84416 39.99577 1.000 28.28948 146 ASN B O 1
ATOM 1748 N N . THR B 1 89 ? 42.22669 33.54805 37.91412 1.000 21.11453 147 THR B N 1
ATOM 1749 C CA . THR B 1 89 ? 41.80201 34.87684 37.48264 1.000 19.42127 147 THR B CA 1
ATOM 1750 C C . THR B 1 89 ? 40.28831 35.03214 37.57131 1.000 31.45102 147 THR B C 1
ATOM 1751 O O . THR B 1 89 ? 39.78756 36.08381 37.98774 1.000 25.53621 147 THR B O 1
ATOM 1755 N N . MET B 1 90 ? 39.54361 33.99007 37.19580 1.000 23.79679 148 MET B N 1
ATOM 1756 C CA . MET B 1 90 ? 38.08722 34.06185 37.25235 1.000 20.47759 148 MET B CA 1
ATOM 1757 C C . MET B 1 90 ? 37.59640 34.24407 38.68374 1.000 28.90850 148 MET B C 1
ATOM 1758 O O . MET B 1 90 ? 36.68708 35.04231 38.93962 1.000 32.33046 148 MET B O 1
ATOM 1763 N N . PHE B 1 91 ? 38.18387 33.50992 39.63123 1.000 27.23759 149 PHE B N 1
ATOM 1764 C CA . PHE B 1 91 ? 37.77134 33.63895 41.02512 1.000 24.39917 149 PHE B CA 1
ATOM 1765 C C . PHE B 1 91 ? 38.17554 34.99104 41.60145 1.000 27.38658 149 PHE B C 1
ATOM 1766 O O . PHE B 1 91 ? 37.42097 35.59097 42.37642 1.000 32.78342 149 PHE B O 1
ATOM 1774 N N A THR B 1 92 ? 39.35765 35.48722 41.23021 0.710 23.57971 150 THR B N 1
ATOM 1775 N N B THR B 1 92 ? 39.36115 35.48818 41.23572 0.290 23.15739 150 THR B N 1
ATOM 1776 C CA A THR B 1 92 ? 39.82321 36.76735 41.75381 0.710 21.36036 150 THR B CA 1
ATOM 1777 C CA B THR B 1 92 ? 39.81708 36.77311 41.76002 0.290 20.92205 150 THR B CA 1
ATOM 1778 C C A THR B 1 92 ? 38.95612 37.91916 41.25694 0.710 20.01753 150 THR B C 1
ATOM 1779 C C B THR B 1 92 ? 38.94644 37.91890 41.26014 0.290 19.71237 150 THR B C 1
ATOM 1780 O O A THR B 1 92 ? 38.67999 38.86353 42.00653 0.710 21.13682 150 THR B O 1
ATOM 1781 O O B THR B 1 92 ? 38.67147 38.86639 42.00584 0.290 20.00663 150 THR B O 1
ATOM 1788 N N . ASN B 1 93 ? 38.51068 37.85529 39.99951 1.000 14.06636 151 ASN B N 1
ATOM 1789 C CA . ASN B 1 93 ? 37.67333 38.92039 39.45470 1.000 17.61423 151 ASN B CA 1
ATOM 1790 C C . ASN B 1 93 ? 36.33880 39.00357 40.18452 1.000 13.39256 151 ASN B C 1
ATOM 1791 O O . ASN B 1 93 ? 35.81446 40.09980 40.41404 1.000 25.71618 151 ASN B O 1
ATOM 1796 N N . CYS B 1 94 ? 35.77630 37.85353 40.55939 1.000 13.22488 152 CYS B N 1
ATOM 1797 C CA . CYS B 1 94 ? 34.51824 37.84957 41.29706 1.000 12.92478 152 CYS B CA 1
ATOM 1798 C C . CYS B 1 94 ? 34.69464 38.42755 42.69590 1.000 17.93400 152 CYS B C 1
ATOM 1799 O O . CYS B 1 94 ? 33.83519 39.17470 43.17852 1.000 22.82685 152 CYS B O 1
ATOM 1802 N N . TYR B 1 95 ? 35.80454 38.09583 43.35970 1.000 16.24960 153 TYR B N 1
ATOM 1803 C CA . TYR B 1 95 ? 36.03113 38.57815 44.71831 1.000 13.44749 153 TYR B CA 1
ATOM 1804 C C . TYR B 1 95 ? 36.30571 40.07707 44.73965 1.000 17.13594 153 TYR B C 1
ATOM 1805 O O . TYR B 1 95 ? 35.78535 40.79579 45.60086 1.000 13.59852 153 TYR B O 1
ATOM 1814 N N . ILE B 1 96 ? 37.12326 40.56534 43.80418 1.000 21.61516 154 ILE B N 1
ATOM 1815 C CA . ILE B 1 96 ? 37.47790 41.98321 43.78478 1.000 22.76156 154 ILE B CA 1
ATOM 1816 C C . ILE B 1 96 ? 36.24480 42.84101 43.52795 1.000 22.73018 154 ILE B C 1
ATOM 1817 O O . ILE B 1 96 ? 35.98703 43.82025 44.23824 1.000 20.42317 154 ILE B O 1
ATOM 1822 N N . TYR B 1 97 ? 35.46078 42.48163 42.50971 1.000 20.78322 155 TYR B N 1
ATOM 1823 C CA . TYR B 1 97 ? 34.36414 43.34404 42.08236 1.000 22.33234 155 TYR B CA 1
ATOM 1824 C C . TYR B 1 97 ? 33.22352 43.35498 43.09431 1.000 27.24808 155 TYR B C 1
ATOM 1825 O O . TYR B 1 97 ? 32.63290 44.40933 43.35710 1.000 20.16871 155 TYR B O 1
ATOM 1834 N N . ASN B 1 98 ? 32.89735 42.20242 43.66878 1.000 24.07055 156 ASN B N 1
ATOM 1835 C CA . ASN B 1 98 ? 31.74051 42.06729 44.54185 1.000 16.90579 156 ASN B CA 1
ATOM 1836 C C . ASN B 1 98 ? 32.14211 42.11394 46.01314 1.000 25.19834 156 ASN B C 1
ATOM 1837 O O . ASN B 1 98 ? 33.31194 41.96062 46.37197 1.000 37.53260 156 ASN B O 1
ATOM 1842 N N . LYS B 1 99 ? 31.14231 42.33194 46.86602 1.000 19.83438 157 LYS B N 1
ATOM 1843 C CA . LYS B 1 99 ? 31.36682 42.32868 48.30180 1.000 23.09059 157 LYS B CA 1
ATOM 1844 C C . LYS B 1 99 ? 31.57503 40.90012 48.80273 1.000 22.39860 157 LYS B C 1
ATOM 1845 O O . LYS B 1 99 ? 31.01023 39.95315 48.25032 1.000 21.06364 157 LYS B O 1
ATOM 1851 N N . PRO B 1 100 ? 32.36967 40.71958 49.86115 1.000 14.56436 158 PRO B N 1
ATOM 1852 C CA . PRO B 1 100 ? 32.60499 39.35961 50.37474 1.000 18.53373 158 PRO B CA 1
ATOM 1853 C C . PRO B 1 100 ? 31.35279 38.67068 50.88938 1.000 27.73527 158 PRO B C 1
ATOM 1854 O O . PRO B 1 100 ? 31.34671 37.43813 50.99831 1.000 33.88943 158 PRO B O 1
ATOM 1858 N N . THR B 1 101 ? 30.29509 39.41536 51.20633 1.000 20.20628 159 THR B N 1
ATOM 1859 C CA . THR B 1 101 ? 29.05080 38.83250 51.69052 1.000 27.16967 159 THR B CA 1
ATOM 1860 C C . THR B 1 101 ? 28.01713 38.63392 50.58953 1.000 30.59122 159 THR B C 1
ATOM 1861 O O . THR B 1 101 ? 26.90715 38.17626 50.87768 1.000 38.68772 159 THR B O 1
ATOM 1865 N N . ASP B 1 102 ? 28.34867 38.96539 49.34476 1.000 22.23045 160 ASP B N 1
ATOM 1866 C CA . ASP B 1 102 ? 27.39925 38.82011 48.25140 1.000 14.15703 160 ASP B CA 1
ATOM 1867 C C . ASP B 1 102 ? 27.13206 37.34910 47.95027 1.000 20.84142 160 ASP B C 1
ATOM 1868 O O . ASP B 1 102 ? 27.95664 36.47212 48.22259 1.000 30.45311 160 ASP B O 1
ATOM 1873 N N . ASP B 1 103 ? 25.95373 37.08647 47.38015 1.000 20.27696 161 ASP B N 1
ATOM 1874 C CA . ASP B 1 103 ? 25.59000 35.72049 47.02176 1.000 15.19563 161 ASP B CA 1
ATOM 1875 C C . ASP B 1 103 ? 26.45606 35.18779 45.88887 1.000 21.50497 161 ASP B C 1
ATOM 1876 O O . ASP B 1 103 ? 26.75977 33.98986 45.85327 1.000 36.23249 161 ASP B O 1
ATOM 1881 N N . ILE B 1 104 ? 26.86288 36.05685 44.96063 1.000 28.68557 162 ILE B N 1
ATOM 1882 C CA . ILE B 1 104 ? 27.69471 35.61469 43.84716 1.000 31.18183 162 ILE B CA 1
ATOM 1883 C C . ILE B 1 104 ? 29.07421 35.19227 44.33899 1.000 19.09547 162 ILE B C 1
ATOM 1884 O O . ILE B 1 104 ? 29.71748 34.32489 43.73530 1.000 24.35395 162 ILE B O 1
ATOM 1889 N N . VAL B 1 105 ? 29.54715 35.77745 45.44163 1.000 26.62417 163 VAL B N 1
ATOM 1890 C CA . VAL B 1 105 ? 30.83546 35.37583 45.99735 1.000 22.32617 163 VAL B CA 1
ATOM 1891 C C . VAL B 1 105 ? 30.72672 34.00560 46.65433 1.000 20.48466 163 VAL B C 1
ATOM 1892 O O . VAL B 1 105 ? 31.65895 33.19473 46.58992 1.000 24.04948 163 VAL B O 1
ATOM 1896 N N A LEU B 1 106 ? 29.58576 33.72345 47.29098 0.760 21.87141 164 LEU B N 1
ATOM 1897 N N B LEU B 1 106 ? 29.59073 33.71949 47.29363 0.240 19.32321 164 LEU B N 1
ATOM 1898 C CA A LEU B 1 106 ? 29.37305 32.41070 47.89179 0.760 15.07978 164 LEU B CA 1
ATOM 1899 C CA B LEU B 1 106 ? 29.40510 32.39942 47.88529 0.240 15.94771 164 LEU B CA 1
ATOM 1900 C C A LEU B 1 106 ? 29.32664 31.31483 46.83542 0.760 15.79421 164 LEU B C 1
ATOM 1901 C C B LEU B 1 106 ? 29.34522 31.31139 46.82392 0.240 15.79463 164 LEU B C 1
ATOM 1902 O O A LEU B 1 106 ? 29.78568 30.19362 47.08303 0.760 18.04143 164 LEU B O 1
ATOM 1903 O O B LEU B 1 106 ? 29.80549 30.18898 47.06270 0.240 17.34321 164 LEU B O 1
ATOM 1912 N N . MET B 1 107 ? 28.78140 31.61826 45.65464 1.000 15.51103 165 MET B N 1
ATOM 1913 C CA . MET B 1 107 ? 28.76363 30.64098 44.57282 1.000 27.33219 165 MET B CA 1
ATOM 1914 C C . MET B 1 107 ? 30.16779 30.40295 44.03065 1.000 38.37184 165 MET B C 1
ATOM 1915 O O . MET B 1 107 ? 30.52171 29.27071 43.68191 1.000 36.14874 165 MET B O 1
ATOM 1920 N N . ALA B 1 108 ? 30.98419 31.45780 43.96025 1.000 43.89526 166 ALA B N 1
ATOM 1921 C CA . ALA B 1 108 ? 32.35734 31.30178 43.49154 1.000 15.45410 166 ALA B CA 1
ATOM 1922 C C . ALA B 1 108 ? 33.20647 30.54863 44.50783 1.000 20.53662 166 ALA B C 1
ATOM 1923 O O . ALA B 1 108 ? 34.04184 29.71764 44.13223 1.000 32.63568 166 ALA B O 1
ATOM 1925 N N . GLN B 1 109 ? 33.01052 30.82799 45.79938 1.000 16.21790 167 GLN B N 1
ATOM 1926 C CA . GLN B 1 109 ? 33.75666 30.11550 46.83250 1.000 18.19670 167 GLN B CA 1
ATOM 1927 C C . GLN B 1 109 ? 33.39200 28.63689 46.85772 1.000 22.57849 167 GLN B C 1
ATOM 1928 O O . GLN B 1 109 ? 34.24755 27.78574 47.12759 1.000 36.42682 167 GLN B O 1
ATOM 1934 N N . THR B 1 110 ? 32.12568 28.31272 46.58547 1.000 29.36820 168 THR B N 1
ATOM 1935 C CA . THR B 1 110 ? 31.72368 26.91243 46.50642 1.000 27.64456 168 THR B CA 1
ATOM 1936 C C . THR B 1 110 ? 32.42971 26.20645 45.35589 1.000 28.77341 168 THR B C 1
ATOM 1937 O O . THR B 1 110 ? 32.87946 25.06319 45.49900 1.000 47.12739 168 THR B O 1
ATOM 1941 N N . LEU B 1 111 ? 32.54827 26.87834 44.20849 1.000 21.20201 169 LEU B N 1
ATOM 1942 C CA . LEU B 1 111 ? 33.24817 26.28449 43.07526 1.000 25.34969 169 LEU B CA 1
ATOM 1943 C C . LEU B 1 111 ? 34.75186 26.22448 43.31030 1.000 21.08987 169 LEU B C 1
ATOM 1944 O O . LEU B 1 111 ? 35.41725 25.30790 42.81538 1.000 24.81066 169 LEU B O 1
ATOM 1949 N N . GLU B 1 112 ? 35.30382 27.18133 44.06063 1.000 22.81524 170 GLU B N 1
ATOM 1950 C CA . GLU B 1 112 ? 36.73974 27.17245 44.32170 1.000 24.67298 170 GLU B CA 1
ATOM 1951 C C . GLU B 1 112 ? 37.12341 26.03165 45.25587 1.000 29.98507 170 GLU B C 1
ATOM 1952 O O . GLU B 1 112 ? 38.17239 25.40165 45.07467 1.000 26.16027 170 GLU B O 1
ATOM 1958 N N . LYS B 1 113 ? 36.29169 25.75560 46.26507 1.000 28.11516 171 LYS B N 1
ATOM 1959 C CA . LYS B 1 113 ? 36.56584 24.63293 47.15671 1.000 24.74168 171 LYS B CA 1
ATOM 1960 C C . LYS B 1 113 ? 36.58197 23.31773 46.38981 1.000 29.48826 171 LYS B C 1
ATOM 1961 O O . LYS B 1 113 ? 37.45747 22.47361 46.61004 1.000 34.34148 171 LYS B O 1
ATOM 1967 N N . ILE B 1 114 ? 35.62593 23.13049 45.47664 1.000 28.51624 172 ILE B N 1
ATOM 1968 C CA . ILE B 1 114 ? 35.62774 21.94134 44.62882 1.000 29.99241 172 ILE B CA 1
ATOM 1969 C C . ILE B 1 114 ? 36.85218 21.94024 43.72355 1.000 34.46948 172 ILE B C 1
ATOM 1970 O O . ILE B 1 114 ? 37.47146 20.89444 43.48978 1.000 33.17852 172 ILE B O 1
ATOM 1975 N N . PHE B 1 115 ? 37.21731 23.11225 43.19838 1.000 30.96156 173 PHE B N 1
ATOM 1976 C CA . PHE B 1 115 ? 38.42019 23.22614 42.37968 1.000 28.65491 173 PHE B CA 1
ATOM 1977 C C . PHE B 1 115 ? 39.65279 22.77457 43.15556 1.000 32.86024 173 PHE B C 1
ATOM 1978 O O . PHE B 1 115 ? 40.43342 21.94388 42.67651 1.000 27.91490 173 PHE B O 1
ATOM 1986 N N . LEU B 1 116 ? 39.83868 23.30928 44.36615 1.000 29.43182 174 LEU B N 1
ATOM 1987 C CA . LEU B 1 116 ? 40.99340 22.93276 45.17609 1.000 28.25657 174 LEU B CA 1
ATOM 1988 C C . LEU B 1 116 ? 40.94497 21.46566 45.58579 1.000 31.96538 174 LEU B C 1
ATOM 1989 O O . LEU B 1 116 ? 41.99538 20.83377 45.74859 1.000 35.17992 174 LEU B O 1
ATOM 1994 N N . GLN B 1 117 ? 39.74395 20.90760 45.76221 1.000 31.12084 175 GLN B N 1
ATOM 1995 C CA . GLN B 1 117 ? 39.63386 19.49221 46.10384 1.000 37.06975 175 GLN B CA 1
ATOM 1996 C C . GLN B 1 117 ? 40.11588 18.60803 44.96095 1.000 41.62055 175 GLN B C 1
ATOM 1997 O O . GLN B 1 117 ? 40.80440 17.60715 45.19120 1.000 37.33141 175 GLN B O 1
ATOM 2003 N N . LYS B 1 118 ? 39.76446 18.95933 43.72265 1.000 38.36035 176 LYS B N 1
ATOM 2004 C CA . LYS B 1 118 ? 40.19128 18.16313 42.57759 1.000 46.85837 176 LYS B CA 1
ATOM 2005 C C . LYS B 1 118 ? 41.66068 18.39540 42.24476 1.000 46.47900 176 LYS B C 1
ATOM 2006 O O . LYS B 1 118 ? 42.36897 17.45385 41.87030 1.000 40.45345 176 LYS B O 1
ATOM 2012 N N . VAL B 1 119 ? 42.13606 19.63714 42.37625 1.000 38.50895 177 VAL B N 1
ATOM 2013 C CA . VAL B 1 119 ? 43.54066 19.92861 42.09957 1.000 45.79998 177 VAL B CA 1
ATOM 2014 C C . VAL B 1 119 ? 44.44764 19.19980 43.08309 1.000 46.04469 177 VAL B C 1
ATOM 2015 O O . VAL B 1 119 ? 45.57255 18.81653 42.73761 1.000 36.43527 177 VAL B O 1
ATOM 2019 N N . ALA B 1 120 ? 43.97028 18.96659 44.30886 1.000 47.31426 178 ALA B N 1
ATOM 2020 C CA . ALA B 1 120 ? 44.78027 18.26625 45.29949 1.000 39.02845 178 ALA B CA 1
ATOM 2021 C C . ALA B 1 120 ? 45.07510 16.82651 44.89678 1.000 41.67713 178 ALA B C 1
ATOM 2022 O O . ALA B 1 120 ? 45.98622 16.21150 45.46187 1.000 45.29914 178 ALA B O 1
ATOM 2024 N N . SER B 1 121 ? 44.33136 16.27719 43.93478 1.000 41.29704 179 SER B N 1
ATOM 2025 C CA . SER B 1 121 ? 44.57173 14.93612 43.41668 1.000 43.83494 179 SER B CA 1
ATOM 2026 C C . SER B 1 121 ? 45.13473 14.96114 41.99961 1.000 45.36943 179 SER B C 1
ATOM 2027 O O . SER B 1 121 ? 45.07860 13.94917 41.29388 1.000 48.38565 179 SER B O 1
ATOM 2030 N N . MET B 1 122 ? 45.67393 16.09906 41.57221 1.000 47.40489 180 MET B N 1
ATOM 2031 C CA . MET B 1 122 ? 46.26084 16.20348 40.24812 1.000 48.19597 180 MET B CA 1
ATOM 2032 C C . MET B 1 122 ? 47.57223 15.41922 40.19553 1.000 44.24386 180 MET B C 1
ATOM 2033 O O . MET B 1 122 ? 48.27210 15.30369 41.20566 1.000 44.16082 180 MET B O 1
ATOM 2038 N N . PRO B 1 123 ? 47.90501 14.83716 39.04124 1.000 43.05711 181 PRO B N 1
ATOM 2039 C CA . PRO B 1 123 ? 49.21838 14.20128 38.88619 1.000 45.33260 181 PRO B CA 1
ATOM 2040 C C . PRO B 1 123 ? 50.34560 15.12473 39.32798 1.000 46.78300 181 PRO B C 1
ATOM 2041 O O . PRO B 1 123 ? 50.36820 16.31358 39.00109 1.000 42.27006 181 PRO B O 1
ATOM 2045 N N . GLN B 1 124 ? 51.28706 14.55982 40.08756 1.000 53.62282 182 GLN B N 1
ATOM 2046 C CA . GLN B 1 124 ? 52.30899 15.37507 40.73612 1.000 70.67867 182 GLN B CA 1
ATOM 2047 C C . GLN B 1 124 ? 53.26012 15.99458 39.71971 1.000 71.29895 182 GLN B C 1
ATOM 2048 O O . GLN B 1 124 ? 53.62807 17.16884 39.84251 1.000 64.68740 182 GLN B O 1
ATOM 2054 N N . GLU B 1 125 ? 53.66914 15.22765 38.71374 1.000 68.37988 183 GLU B N 1
ATOM 2055 C CA . GLU B 1 125 ? 54.62956 15.68281 37.71872 1.000 64.35883 183 GLU B CA 1
ATOM 2056 C C . GLU B 1 125 ? 53.91289 15.93971 36.40126 1.000 60.19969 183 GLU B C 1
ATOM 2057 O O . GLU B 1 125 ? 53.09067 15.12559 35.96729 1.000 64.81441 183 GLU B O 1
ATOM 2063 N N . GLU B 1 126 ? 54.22300 17.07047 35.77263 1.000 55.27943 184 GLU B N 1
ATOM 2064 C CA . GLU B 1 126 ? 53.66659 17.38772 34.46564 1.000 40.31889 184 GLU B CA 1
ATOM 2065 C C . GLU B 1 126 ? 54.41323 16.61012 33.39047 1.000 45.01491 184 GLU B C 1
ATOM 2066 O O . GLU B 1 126 ? 55.64236 16.68806 33.29725 1.000 44.06696 184 GLU B O 1
ATOM 2072 N N . GLN B 1 127 ? 53.67199 15.85547 32.58226 1.000 46.18075 185 GLN B N 1
ATOM 2073 C CA . GLN B 1 127 ? 54.25915 15.02348 31.53914 1.000 43.35948 185 GLN B CA 1
ATOM 2074 C C . GLN B 1 127 ? 53.62550 15.37473 30.20290 1.000 41.58610 185 GLN B C 1
ATOM 2075 O O . GLN B 1 127 ? 52.40224 15.29445 30.05086 1.000 44.82945 185 GLN B O 1
ATOM 2081 N N . GLU B 1 128 ? 54.46082 15.75835 29.24240 1.000 42.67309 186 GLU B N 1
ATOM 2082 C CA . GLU B 1 128 ? 53.98574 16.12464 27.91645 1.000 49.32863 186 GLU B CA 1
ATOM 2083 C C . GLU B 1 128 ? 53.45960 14.90229 27.17252 1.000 49.93210 186 GLU B C 1
ATOM 2084 O O . GLU B 1 128 ? 54.07523 13.83292 27.18729 1.000 50.53913 186 GLU B O 1
ATOM 2090 N N . LEU B 1 129 ? 52.31229 15.06684 26.51371 1.000 47.75302 187 LEU B N 1
ATOM 2091 C CA . LEU B 1 129 ? 51.70274 14.00656 25.71943 1.000 49.94177 187 LEU B CA 1
ATOM 2092 C C . LEU B 1 129 ? 51.65814 14.31977 24.23103 1.000 50.32793 187 LEU B C 1
ATOM 2093 O O . LEU B 1 129 ? 52.06273 13.48654 23.41455 1.000 52.26372 187 LEU B O 1
ATOM 2098 N N . VAL B 1 130 ? 51.16832 15.49911 23.84953 1.000 41.54657 188 VAL B N 1
ATOM 2099 C CA . VAL B 1 130 ? 51.03611 15.84842 22.44198 1.000 46.79314 188 VAL B CA 1
ATOM 2100 C C . VAL B 1 130 ? 51.29276 17.33711 22.25758 1.000 36.77884 188 VAL B C 1
ATOM 2101 O O . VAL B 1 130 ? 51.12629 18.13059 23.18727 1.000 35.28727 188 VAL B O 1
ATOM 2103 N N . VAL B 1 131 ? 51.70026 17.70749 21.04165 1.000 36.74218 189 VAL B N 1
ATOM 2104 C CA . VAL B 1 131 ? 51.97546 19.09345 20.68960 1.000 35.02117 189 VAL B CA 1
ATOM 2105 C C . VAL B 1 131 ? 51.23138 19.44771 19.41093 1.000 35.00906 189 VAL B C 1
ATOM 2106 O O . VAL B 1 131 ? 50.79590 18.57979 18.65145 1.000 42.38643 189 VAL B O 1
ATOM 2110 N N . THR B 1 132 ? 51.10329 20.74935 19.17780 1.000 42.20388 190 THR B N 1
ATOM 2111 C CA . THR B 1 132 ? 50.56139 21.28133 17.93833 1.000 40.25254 190 THR B CA 1
ATOM 2112 C C . THR B 1 132 ? 51.70173 21.75320 17.04330 1.000 51.78137 190 THR B C 1
ATOM 2113 O O . THR B 1 132 ? 52.78891 22.09109 17.51899 1.000 47.82267 190 THR B O 1
ATOM 2117 N N . ILE B 1 133 ? 51.44628 21.77150 15.73957 1.000 54.04085 191 ILE B N 1
ATOM 2118 C CA . ILE B 1 133 ? 52.45102 22.21576 14.78213 1.000 55.48434 191 ILE B CA 1
ATOM 2119 C C . ILE B 1 133 ? 51.94565 23.42738 14.00866 1.000 59.60266 191 ILE B C 1
ATOM 2120 O O . ILE B 1 133 ? 52.26650 24.56779 14.34541 1.000 59.76224 191 ILE B O 1
ATOM 2125 N N . LYS C 1 13 ? 53.28629 -3.81007 29.16190 1.000 59.97988 71 LYS C N 1
ATOM 2126 C CA . LYS C 1 13 ? 53.20030 -2.35695 29.03902 1.000 62.04831 71 LYS C CA 1
ATOM 2127 C C . LYS C 1 13 ? 52.84755 -1.87598 27.61869 1.000 61.25537 71 LYS C C 1
ATOM 2128 O O . LYS C 1 13 ? 51.93357 -1.06411 27.46930 1.000 61.48891 71 LYS C O 1
ATOM 2134 N N . PRO C 1 14 ? 53.54563 -2.34926 26.57752 1.000 58.66766 72 PRO C N 1
ATOM 2135 C CA . PRO C 1 14 ? 53.19504 -1.89648 25.22546 1.000 54.57153 72 PRO C CA 1
ATOM 2136 C C . PRO C 1 14 ? 51.86596 -2.48297 24.77696 1.000 51.64896 72 PRO C C 1
ATOM 2137 O O . PRO C 1 14 ? 51.59140 -3.67094 24.96214 1.000 53.34200 72 PRO C O 1
ATOM 2141 N N . GLY C 1 15 ? 51.04019 -1.62747 24.17493 1.000 52.76375 73 GLY C N 1
ATOM 2142 C CA . GLY C 1 15 ? 49.74716 -2.03851 23.68186 1.000 46.06713 73 GLY C CA 1
ATOM 2143 C C . GLY C 1 15 ? 49.54371 -1.64636 22.23143 1.000 49.27936 73 GLY C C 1
ATOM 2144 O O . GLY C 1 15 ? 50.26841 -0.82214 21.67397 1.000 55.69189 73 GLY C O 1
ATOM 2145 N N . ARG C 1 16 ? 48.53077 -2.26168 21.62650 1.000 48.47056 74 ARG C N 1
ATOM 2146 C CA . ARG C 1 16 ? 48.18480 -2.02827 20.23378 1.000 46.47997 74 ARG C CA 1
ATOM 2147 C C . ARG C 1 16 ? 46.68281 -1.81182 20.12449 1.000 46.85486 74 ARG C C 1
ATOM 2148 O O . ARG C 1 16 ? 45.91416 -2.16867 21.02127 1.000 50.33514 74 ARG C O 1
ATOM 2156 N N . VAL C 1 17 ? 46.27088 -1.22279 19.00613 1.000 44.83000 75 VAL C N 1
ATOM 2157 C CA . VAL C 1 17 ? 44.86231 -1.08012 18.65893 1.000 45.66853 75 VAL C CA 1
ATOM 2158 C C . VAL C 1 17 ? 44.59789 -1.93259 17.42803 1.000 48.66786 75 VAL C C 1
ATOM 2159 O O . VAL C 1 17 ? 45.19609 -1.70917 16.36808 1.000 55.45024 75 VAL C O 1
ATOM 2163 N N . THR C 1 18 ? 43.70206 -2.90467 17.56535 1.000 53.47853 76 THR C N 1
ATOM 2164 C CA . THR C 1 18 ? 43.32305 -3.77893 16.46890 1.000 53.31362 76 THR C CA 1
ATOM 2165 C C . THR C 1 18 ? 41.81914 -3.69879 16.24766 1.000 51.63186 76 THR C C 1
ATOM 2166 O O . THR C 1 18 ? 41.06874 -3.20677 17.09538 1.000 53.62124 76 THR C O 1
ATOM 2170 N N . ASN C 1 19 ? 41.38756 -4.19026 15.08452 1.000 54.32554 77 ASN C N 1
ATOM 2171 C CA . ASN C 1 19 ? 39.96311 -4.20367 14.76980 1.000 54.79356 77 ASN C CA 1
ATOM 2172 C C . ASN C 1 19 ? 39.18844 -5.09018 15.73787 1.000 51.08639 77 ASN C C 1
ATOM 2173 O O . ASN C 1 19 ? 38.04439 -4.78304 16.09317 1.000 60.35766 77 ASN C O 1
ATOM 2178 N N . GLN C 1 20 ? 39.79542 -6.19374 16.17934 1.000 42.89855 78 GLN C N 1
ATOM 2179 C CA . GLN C 1 20 ? 39.11973 -7.07274 17.12826 1.000 51.92105 78 GLN C CA 1
ATOM 2180 C C . GLN C 1 20 ? 39.10351 -6.47650 18.53136 1.000 56.16216 78 GLN C C 1
ATOM 2181 O O . GLN C 1 20 ? 38.12402 -6.64208 19.26781 1.000 51.60960 78 GLN C O 1
ATOM 2187 N N . LEU C 1 21 ? 40.17699 -5.78346 18.92265 1.000 54.83538 79 LEU C N 1
ATOM 2188 C CA . LEU C 1 21 ? 40.21923 -5.18789 20.25550 1.000 40.12283 79 LEU C CA 1
ATOM 2189 C C . LEU C 1 21 ? 39.17104 -4.09289 20.40702 1.000 41.00896 79 LEU C C 1
ATOM 2190 O O . LEU C 1 21 ? 38.47859 -4.02893 21.42970 1.000 41.20467 79 LEU C O 1
ATOM 2195 N N . GLN C 1 22 ? 39.04009 -3.21907 19.40557 1.000 43.63757 80 GLN C N 1
ATOM 2196 C CA . GLN C 1 22 ? 37.99631 -2.20196 19.46450 1.000 49.63974 80 GLN C CA 1
ATOM 2197 C C . GLN C 1 22 ? 36.61071 -2.82739 19.36122 1.000 48.33381 80 GLN C C 1
ATOM 2198 O O . GLN C 1 22 ? 35.64400 -2.28226 19.90505 1.000 44.06979 80 GLN C O 1
ATOM 2204 N N . TYR C 1 23 ? 36.49600 -3.96775 18.67464 1.000 45.12227 81 TYR C N 1
ATOM 2205 C CA . TYR C 1 23 ? 35.23309 -4.69825 18.65446 1.000 42.37812 81 TYR C CA 1
ATOM 2206 C C . TYR C 1 23 ? 34.88114 -5.22154 20.04089 1.000 41.91097 81 TYR C C 1
ATOM 2207 O O . TYR C 1 23 ? 33.71692 -5.16934 20.45426 1.000 42.50724 81 TYR C O 1
ATOM 2216 N N . LEU C 1 24 ? 35.87489 -5.73163 20.77205 1.000 41.16349 82 LEU C N 1
ATOM 2217 C CA . LEU C 1 24 ? 35.63551 -6.18512 22.13738 1.000 41.23978 82 LEU C CA 1
ATOM 2218 C C . LEU C 1 24 ? 35.24979 -5.03060 23.05278 1.000 45.25972 82 LEU C C 1
ATOM 2219 O O . LEU C 1 24 ? 34.48608 -5.22500 24.00493 1.000 43.08784 82 LEU C O 1
ATOM 2224 N N . HIS C 1 25 ? 35.76488 -3.83000 22.78362 1.000 52.66380 83 HIS C N 1
ATOM 2225 C CA . HIS C 1 25 ? 35.47148 -2.67606 23.62620 1.000 52.11012 83 HIS C CA 1
ATOM 2226 C C . HIS C 1 25 ? 34.11217 -2.06789 23.29735 1.000 45.20060 83 HIS C C 1
ATOM 2227 O O . HIS C 1 25 ? 33.31164 -1.79670 24.19891 1.000 46.43370 83 HIS C O 1
ATOM 2234 N N . LYS C 1 26 ? 33.83327 -1.85126 22.01188 1.000 45.11132 84 LYS C N 1
ATOM 2235 C CA . LYS C 1 26 ? 32.63531 -1.12977 21.59969 1.000 46.47259 84 LYS C CA 1
ATOM 2236 C C . LYS C 1 26 ? 31.39916 -2.01392 21.50214 1.000 50.61592 84 LYS C C 1
ATOM 2237 O O . LYS C 1 26 ? 30.27942 -1.51229 21.65768 1.000 49.19629 84 LYS C O 1
ATOM 2243 N N . VAL C 1 27 ? 31.56434 -3.30960 21.24465 1.000 55.78410 85 VAL C N 1
ATOM 2244 C CA . VAL C 1 27 ? 30.44204 -4.22825 21.05766 1.000 43.43987 85 VAL C CA 1
ATOM 2245 C C . VAL C 1 27 ? 30.30553 -5.18605 22.23888 1.000 46.54563 85 VAL C C 1
ATOM 2246 O O . VAL C 1 27 ? 29.25264 -5.25394 22.87572 1.000 54.93406 85 VAL C O 1
ATOM 2250 N N . VAL C 1 28 ? 31.36382 -5.93693 22.54643 1.000 44.25351 86 VAL C N 1
ATOM 2251 C CA . VAL C 1 28 ? 31.27603 -6.94834 23.59553 1.000 40.17389 86 VAL C CA 1
ATOM 2252 C C . VAL C 1 28 ? 31.19052 -6.29096 24.96792 1.000 41.78981 86 VAL C C 1
ATOM 2253 O O . VAL C 1 28 ? 30.30230 -6.60397 25.76936 1.000 42.49314 86 VAL C O 1
ATOM 2257 N N . MET C 1 29 ? 32.11561 -5.37305 25.26145 1.000 42.97594 87 MET C N 1
ATOM 2258 C CA . MET C 1 29 ? 32.15030 -4.75688 26.58456 1.000 52.25528 87 MET C CA 1
ATOM 2259 C C . MET C 1 29 ? 30.92950 -3.87583 26.82113 1.000 55.86115 87 MET C C 1
ATOM 2260 O O . MET C 1 29 ? 30.35903 -3.88123 27.91773 1.000 56.81612 87 MET C O 1
ATOM 2265 N N . LYS C 1 30 ? 30.50984 -3.11771 25.80426 1.000 57.45583 88 LYS C N 1
ATOM 2266 C CA . LYS C 1 30 ? 29.36737 -2.22392 25.96930 1.000 62.64488 88 LYS C CA 1
ATOM 2267 C C . LYS C 1 30 ? 28.08403 -2.99522 26.25075 1.000 63.02187 88 LYS C C 1
ATOM 2268 O O . LYS C 1 30 ? 27.22592 -2.52016 27.00434 1.000 59.07608 88 LYS C O 1
ATOM 2274 N N . ALA C 1 31 ? 27.93670 -4.18453 25.66534 1.000 68.54143 89 ALA C N 1
ATOM 2275 C CA . ALA C 1 31 ? 26.74697 -4.99148 25.91029 1.000 42.11842 89 ALA C CA 1
ATOM 2276 C C . ALA C 1 31 ? 26.79322 -5.66193 27.27811 1.000 41.15249 89 ALA C C 1
ATOM 2277 O O . ALA C 1 31 ? 25.76364 -5.77341 27.95247 1.000 57.93777 89 ALA C O 1
ATOM 2279 N N . LEU C 1 32 ? 27.97380 -6.11441 27.70289 1.000 53.30438 90 LEU C N 1
ATOM 2280 C CA . LEU C 1 32 ? 28.09092 -6.80548 28.98151 1.000 48.02136 90 LEU C CA 1
ATOM 2281 C C . LEU C 1 32 ? 28.13733 -5.85032 30.16775 1.000 45.26460 90 LEU C C 1
ATOM 2282 O O . LEU C 1 32 ? 27.67395 -6.20834 31.25506 1.000 41.39788 90 LEU C O 1
ATOM 2287 N N . TRP C 1 33 ? 28.68414 -4.64468 29.98914 1.000 41.25160 91 TRP C N 1
ATOM 2288 C CA . TRP C 1 33 ? 28.90064 -3.76035 31.13215 1.000 41.97272 91 TRP C CA 1
ATOM 2289 C C . TRP C 1 33 ? 27.58750 -3.27622 31.73582 1.000 41.12826 91 TRP C C 1
ATOM 2290 O O . TRP C 1 33 ? 27.48221 -3.12724 32.95876 1.000 46.04732 91 TRP C O 1
ATOM 2301 N N . LYS C 1 34 ? 26.57769 -3.02452 30.90603 1.000 38.53006 92 LYS C N 1
ATOM 2302 C CA . LYS C 1 34 ? 25.31565 -2.47311 31.37926 1.000 37.11626 92 LYS C CA 1
ATOM 2303 C C . LYS C 1 34 ? 24.23697 -3.53351 31.56675 1.000 34.69653 92 LYS C C 1
ATOM 2304 O O . LYS C 1 34 ? 23.06582 -3.18492 31.74627 1.000 51.23113 92 LYS C O 1
ATOM 2310 N N . HIS C 1 35 ? 24.60132 -4.81254 31.53516 1.000 32.17881 93 HIS C N 1
ATOM 2311 C CA . HIS C 1 35 ? 23.63286 -5.87083 31.77990 1.000 34.05217 93 HIS C CA 1
ATOM 2312 C C . HIS C 1 35 ? 23.25642 -5.91133 33.25774 1.000 39.93775 93 HIS C C 1
ATOM 2313 O O . HIS C 1 35 ? 24.02534 -5.49819 34.12982 1.000 41.56501 93 HIS C O 1
ATOM 2320 N N . GLN C 1 36 ? 22.05101 -6.41430 33.53593 1.000 43.62855 94 GLN C N 1
ATOM 2321 C CA . GLN C 1 36 ? 21.56835 -6.46240 34.91172 1.000 47.67352 94 GLN C CA 1
ATOM 2322 C C . GLN C 1 36 ? 22.35595 -7.43843 35.77684 1.000 42.40843 94 GLN C C 1
ATOM 2323 O O . GLN C 1 36 ? 22.37530 -7.28098 37.00207 1.000 45.14869 94 GLN C O 1
ATOM 2329 N N . PHE C 1 37 ? 23.00533 -8.43391 35.17653 1.000 34.72904 95 PHE C N 1
ATOM 2330 C CA . PHE C 1 37 ? 23.81418 -9.39483 35.91368 1.000 36.32526 95 PHE C CA 1
ATOM 2331 C C . PHE C 1 37 ? 25.28782 -9.01108 35.94956 1.000 29.70728 95 PHE C C 1
ATOM 2332 O O . PHE C 1 37 ? 26.11659 -9.80872 36.39933 1.000 27.41733 95 PHE C O 1
ATOM 2340 N N . ALA C 1 38 ? 25.62985 -7.80736 35.49001 1.000 35.81845 96 ALA C N 1
ATOM 2341 C CA . ALA C 1 38 ? 27.02230 -7.38936 35.39258 1.000 31.71896 96 ALA C CA 1
ATOM 2342 C C . ALA C 1 38 ? 27.59706 -6.89103 36.71123 1.000 27.91396 96 ALA C C 1
ATOM 2343 O O . ALA C 1 38 ? 28.82110 -6.90649 36.87797 1.000 36.69320 96 ALA C O 1
ATOM 2345 N N . TRP C 1 39 ? 26.75153 -6.45241 37.64345 1.000 28.74645 97 TRP C N 1
ATOM 2346 C CA . TRP C 1 39 ? 27.25518 -5.75949 38.82477 1.000 35.39223 97 TRP C CA 1
ATOM 2347 C C . TRP C 1 39 ? 28.18571 -6.58511 39.71754 1.000 41.11278 97 TRP C C 1
ATOM 2348 O O . TRP C 1 39 ? 29.07603 -5.97413 40.33387 1.000 48.60209 97 TRP C O 1
ATOM 2359 N N . PRO C 1 40 ? 28.06739 -7.91588 39.84298 1.000 38.22750 98 PRO C N 1
ATOM 2360 C CA . PRO C 1 40 ? 29.05091 -8.63606 40.66901 1.000 36.53767 98 PRO C CA 1
ATOM 2361 C C . PRO C 1 40 ? 30.42802 -8.72089 40.03892 1.000 30.14302 98 PRO C C 1
ATOM 2362 O O . PRO C 1 40 ? 31.39919 -8.99836 40.75338 1.000 35.70701 98 PRO C O 1
ATOM 2366 N N . PHE C 1 41 ? 30.54942 -8.48192 38.73444 1.000 27.17620 99 PHE C N 1
ATOM 2367 C CA . PHE C 1 41 ? 31.80416 -8.66542 38.01742 1.000 26.28500 99 PHE C CA 1
ATOM 2368 C C . PHE C 1 41 ? 32.45253 -7.34436 37.62325 1.000 28.46215 99 PHE C C 1
ATOM 2369 O O . PHE C 1 41 ? 33.45276 -7.34661 36.89778 1.000 26.42923 99 PHE C O 1
ATOM 2377 N N . ARG C 1 42 ? 31.91123 -6.21816 38.08698 1.000 36.25405 100 ARG C N 1
ATOM 2378 C CA . ARG C 1 42 ? 32.43447 -4.90676 37.72953 1.000 41.09717 100 ARG C CA 1
ATOM 2379 C C . ARG C 1 42 ? 33.61154 -4.48173 38.59612 1.000 38.86856 100 ARG C C 1
ATOM 2380 O O . ARG C 1 42 ? 34.21765 -3.44026 38.32110 1.000 37.15319 100 ARG C O 1
ATOM 2388 N N . GLN C 1 43 ? 33.94826 -5.25344 39.61940 1.000 35.90031 101 GLN C N 1
ATOM 2389 C CA . GLN C 1 43 ? 35.00002 -4.91528 40.56374 1.000 25.76927 101 GLN C CA 1
ATOM 2390 C C . GLN C 1 43 ? 35.70163 -6.19028 40.98378 1.000 26.06431 101 GLN C C 1
ATOM 2391 O O . GLN C 1 43 ? 35.12538 -7.28372 40.90017 1.000 25.31700 101 GLN C O 1
ATOM 2397 N N . PRO C 1 44 ? 36.95915 -6.10065 41.41905 1.000 36.35523 102 PRO C N 1
ATOM 2398 C CA . PRO C 1 44 ? 37.65669 -7.29315 41.90666 1.000 30.78183 102 PRO C CA 1
ATOM 2399 C C . PRO C 1 44 ? 36.97993 -7.86642 43.14300 1.000 26.97870 102 PRO C C 1
ATOM 2400 O O . PRO C 1 44 ? 36.42498 -7.13914 43.96966 1.000 32.95618 102 PRO C O 1
ATOM 2404 N N . VAL C 1 45 ? 37.02413 -9.19283 43.25411 1.000 23.56571 103 VAL C N 1
ATOM 2405 C CA . VAL C 1 45 ? 36.46083 -9.87917 44.41174 1.000 17.44136 103 VAL C CA 1
ATOM 2406 C C . VAL C 1 45 ? 37.26357 -9.50119 45.65008 1.000 23.30598 103 VAL C C 1
ATOM 2407 O O . VAL C 1 45 ? 38.45534 -9.81387 45.75636 1.000 36.70244 103 VAL C O 1
ATOM 2411 N N . ASP C 1 46 ? 36.61229 -8.82327 46.59319 1.000 29.42214 104 ASP C N 1
ATOM 2412 C CA . ASP C 1 46 ? 37.25555 -8.39658 47.83562 1.000 28.34801 104 ASP C CA 1
ATOM 2413 C C . ASP C 1 46 ? 37.09757 -9.51882 48.85381 1.000 31.01296 104 ASP C C 1
ATOM 2414 O O . ASP C 1 46 ? 36.09401 -9.61059 49.56137 1.000 25.59339 104 ASP C O 1
ATOM 2419 N N . ALA C 1 47 ? 38.11484 -10.38078 48.93466 1.000 31.07828 105 ALA C N 1
ATOM 2420 C CA . ALA C 1 47 ? 38.03461 -11.54592 49.81012 1.000 25.68998 105 ALA C CA 1
ATOM 2421 C C . ALA C 1 47 ? 37.94293 -11.14981 51.27841 1.000 32.88736 105 ALA C C 1
ATOM 2422 O O . ALA C 1 47 ? 37.37351 -11.89343 52.08569 1.000 31.07132 105 ALA C O 1
ATOM 2424 N N . VAL C 1 48 ? 38.49779 -9.99374 51.64626 1.000 26.44939 106 VAL C N 1
ATOM 2425 C CA . VAL C 1 48 ? 38.44545 -9.55655 53.03823 1.000 26.92225 106 VAL C CA 1
ATOM 2426 C C . VAL C 1 48 ? 37.03392 -9.11189 53.40429 1.000 36.51091 106 VAL C C 1
ATOM 2427 O O . VAL C 1 48 ? 36.47450 -9.54016 54.42083 1.000 33.81794 106 VAL C O 1
ATOM 2431 N N . LYS C 1 49 ? 36.43802 -8.24384 52.58163 1.000 37.74975 107 LYS C N 1
ATOM 2432 C CA . LYS C 1 49 ? 35.09206 -7.75516 52.86768 1.000 32.86778 107 LYS C CA 1
ATOM 2433 C C . LYS C 1 49 ? 34.06752 -8.88087 52.80288 1.000 27.96876 107 LYS C C 1
ATOM 2434 O O . LYS C 1 49 ? 33.12281 -8.91775 53.59988 1.000 44.21539 107 LYS C O 1
ATOM 2440 N N . LEU C 1 50 ? 34.23681 -9.80750 51.86351 1.000 22.07871 108 LEU C N 1
ATOM 2441 C CA . LEU C 1 50 ? 33.29654 -10.90351 51.67443 1.000 25.01438 108 LEU C CA 1
ATOM 2442 C C . LEU C 1 50 ? 33.58865 -12.10348 52.56572 1.000 29.71085 108 LEU C C 1
ATOM 2443 O O . LEU C 1 50 ? 32.83187 -13.07963 52.52914 1.000 23.93613 108 LEU C O 1
ATOM 2448 N N . GLY C 1 51 ? 34.65040 -12.05237 53.36810 1.000 30.46168 109 GLY C N 1
ATOM 2449 C CA . GLY C 1 51 ? 35.00118 -13.15905 54.23737 1.000 20.88267 109 GLY C CA 1
ATOM 2450 C C . GLY C 1 51 ? 35.31729 -14.43945 53.49092 1.000 23.32831 109 GLY C C 1
ATOM 2451 O O . GLY C 1 51 ? 34.73982 -15.49156 53.78068 1.000 29.69790 109 GLY C O 1
ATOM 2452 N N . LEU C 1 52 ? 36.23422 -14.36456 52.52429 1.000 18.01420 110 LEU C N 1
ATOM 2453 C CA . LEU C 1 52 ? 36.63786 -15.51204 51.71180 1.000 26.23489 110 LEU C CA 1
ATOM 2454 C C . LEU C 1 52 ? 38.11758 -15.78315 51.94741 1.000 23.66774 110 LEU C C 1
ATOM 2455 O O . LEU C 1 52 ? 38.97353 -15.31370 51.18118 1.000 31.24746 110 LEU C O 1
ATOM 2460 N N . PRO C 1 53 ? 38.46910 -16.54205 52.98969 1.000 27.60176 111 PRO C N 1
ATOM 2461 C CA . PRO C 1 53 ? 39.89132 -16.80841 53.25723 1.000 28.28987 111 PRO C CA 1
ATOM 2462 C C . PRO C 1 53 ? 40.52493 -17.79376 52.29013 1.000 28.28369 111 PRO C C 1
ATOM 2463 O O . PRO C 1 53 ? 41.74016 -18.01515 52.37417 1.000 37.81942 111 PRO C O 1
ATOM 2467 N N . ASP C 1 54 ? 39.75256 -18.39030 51.38210 1.000 18.04685 112 ASP C N 1
ATOM 2468 C CA . ASP C 1 54 ? 40.27113 -19.38534 50.45529 1.000 17.50333 112 ASP C CA 1
ATOM 2469 C C . ASP C 1 54 ? 40.20918 -18.95110 48.99786 1.000 25.66077 112 ASP C C 1
ATOM 2470 O O . ASP C 1 54 ? 40.62742 -19.71973 48.12428 1.000 31.98587 112 ASP C O 1
ATOM 2475 N N . TYR C 1 55 ? 39.70424 -17.75039 48.70589 1.000 18.35993 113 TYR C N 1
ATOM 2476 C CA . TYR C 1 55 ? 39.52193 -17.34549 47.31513 1.000 24.44358 113 TYR C CA 1
ATOM 2477 C C . TYR C 1 55 ? 40.85964 -17.19137 46.60023 1.000 24.82774 113 TYR C C 1
ATOM 2478 O O . TYR C 1 55 ? 41.07484 -17.77633 45.53212 1.000 25.18120 113 TYR C O 1
ATOM 2487 N N . HIS C 1 56 ? 41.77582 -16.41087 47.17576 1.000 20.57965 114 HIS C N 1
ATOM 2488 C CA . HIS C 1 56 ? 43.06140 -16.17614 46.53019 1.000 28.90502 114 HIS C CA 1
ATOM 2489 C C . HIS C 1 56 ? 43.99417 -17.37522 46.61982 1.000 35.58519 114 HIS C C 1
ATOM 2490 O O . HIS C 1 56 ? 45.06201 -17.35502 45.99887 1.000 44.50470 114 HIS C O 1
ATOM 2497 N N . LYS C 1 57 ? 43.62577 -18.40669 47.37549 1.000 27.12692 115 LYS C N 1
ATOM 2498 C CA . LYS C 1 57 ? 44.38911 -19.64269 47.42574 1.000 26.12260 115 LYS C CA 1
ATOM 2499 C C . LYS C 1 57 ? 43.80733 -20.72672 46.52880 1.000 30.32796 115 LYS C C 1
ATOM 2500 O O . LYS C 1 57 ? 44.47907 -21.73397 46.28115 1.000 41.93912 115 LYS C O 1
ATOM 2506 N N . ILE C 1 58 ? 42.58466 -20.54049 46.04130 1.000 39.01088 116 ILE C N 1
ATOM 2507 C CA . ILE C 1 58 ? 42.01174 -21.38259 45.00132 1.000 34.54812 116 ILE C CA 1
ATOM 2508 C C . ILE C 1 58 ? 42.07730 -20.70191 43.63993 1.000 34.23879 116 ILE C C 1
ATOM 2509 O O . ILE C 1 58 ? 42.41720 -21.33516 42.64018 1.000 33.90512 116 ILE C O 1
ATOM 2514 N N . ILE C 1 59 ? 41.76515 -19.40981 43.59388 1.000 35.83585 117 ILE C N 1
ATOM 2515 C CA . ILE C 1 59 ? 41.81285 -18.62727 42.36386 1.000 27.30557 117 ILE C CA 1
ATOM 2516 C C . ILE C 1 59 ? 43.16960 -17.93589 42.30378 1.000 32.88726 117 ILE C C 1
ATOM 2517 O O . ILE C 1 59 ? 43.46188 -17.04996 43.11121 1.000 38.78537 117 ILE C O 1
ATOM 2522 N N . LYS C 1 60 ? 43.99966 -18.33770 41.34165 1.000 26.21880 118 LYS C N 1
ATOM 2523 C CA . LYS C 1 60 ? 45.35181 -17.80756 41.23061 1.000 27.09811 118 LYS C CA 1
ATOM 2524 C C . LYS C 1 60 ? 45.44572 -16.56150 40.36134 1.000 27.21372 118 LYS C C 1
ATOM 2525 O O . LYS C 1 60 ? 46.46322 -15.86148 40.41944 1.000 31.77462 118 LYS C O 1
ATOM 2531 N N . GLN C 1 61 ? 44.42302 -16.26651 39.56014 1.000 38.40993 119 GLN C N 1
ATOM 2532 C CA . GLN C 1 61 ? 44.42444 -15.08374 38.70084 1.000 40.56609 119 GLN C CA 1
ATOM 2533 C C . GLN C 1 61 ? 43.06044 -14.41228 38.75580 1.000 36.78234 119 GLN C C 1
ATOM 2534 O O . GLN C 1 61 ? 42.17265 -14.70700 37.94529 1.000 39.33230 119 GLN C O 1
ATOM 2540 N N . PRO C 1 62 ? 42.85324 -13.50595 39.70873 1.000 34.42896 120 PRO C N 1
ATOM 2541 C CA . PRO C 1 62 ? 41.58494 -12.77108 39.75829 1.000 26.63075 120 PRO C CA 1
ATOM 2542 C C . PRO C 1 62 ? 41.43324 -11.85184 38.55663 1.000 23.18562 120 PRO C C 1
ATOM 2543 O O . PRO C 1 62 ? 42.40900 -11.31542 38.02584 1.000 26.44536 120 PRO C O 1
ATOM 2547 N N . MET C 1 63 ? 40.18485 -11.66843 38.13188 1.000 29.31515 121 MET C N 1
ATOM 2548 C CA . MET C 1 63 ? 39.89430 -10.82493 36.98127 1.000 33.88913 121 MET C CA 1
ATOM 2549 C C . MET C 1 63 ? 38.44284 -10.37359 37.04801 1.000 30.17383 121 MET C C 1
ATOM 2550 O O . MET C 1 63 ? 37.56496 -11.14525 37.44283 1.000 26.39913 121 MET C O 1
ATOM 2555 N N . ASP C 1 64 ? 38.20242 -9.12270 36.65966 1.000 25.17229 122 ASP C N 1
ATOM 2556 C CA . ASP C 1 64 ? 36.86601 -8.54928 36.65545 1.000 25.79211 122 ASP C CA 1
ATOM 2557 C C . ASP C 1 64 ? 36.69673 -7.69426 35.40785 1.000 37.78758 122 ASP C C 1
ATOM 2558 O O . ASP C 1 64 ? 37.66482 -7.35808 34.72099 1.000 51.77049 122 ASP C O 1
ATOM 2563 N N . MET C 1 65 ? 35.44207 -7.33736 35.12106 1.000 30.92232 123 MET C N 1
ATOM 2564 C CA . MET C 1 65 ? 35.15525 -6.51302 33.95116 1.000 34.02367 123 MET C CA 1
ATOM 2565 C C . MET C 1 65 ? 35.68572 -5.09459 34.11138 1.000 26.12831 123 MET C C 1
ATOM 2566 O O . MET C 1 65 ? 36.04561 -4.45559 33.11581 1.000 30.17387 123 MET C O 1
ATOM 2571 N N . GLY C 1 66 ? 35.72858 -4.58185 35.34283 1.000 26.02445 124 GLY C N 1
ATOM 2572 C CA . GLY C 1 66 ? 36.27809 -3.25306 35.55828 1.000 31.74205 124 GLY C CA 1
ATOM 2573 C C . GLY C 1 66 ? 37.73760 -3.15800 35.16023 1.000 43.50984 124 GLY C C 1
ATOM 2574 O O . GLY C 1 66 ? 38.16795 -2.16297 34.57180 1.000 53.41400 124 GLY C O 1
ATOM 2575 N N . THR C 1 67 ? 38.51938 -4.19203 35.47714 1.000 42.52005 125 THR C N 1
ATOM 2576 C CA . THR C 1 67 ? 39.91066 -4.22817 35.04033 1.000 34.12210 125 THR C CA 1
ATOM 2577 C C . THR C 1 67 ? 40.00412 -4.34645 33.52395 1.000 29.85718 125 THR C C 1
ATOM 2578 O O . THR C 1 67 ? 40.81450 -3.65992 32.89010 1.000 40.91635 125 THR C O 1
ATOM 2582 N N . ILE C 1 68 ? 39.17341 -5.20484 32.92622 1.000 28.62033 126 ILE C N 1
ATOM 2583 C CA . ILE C 1 68 ? 39.18718 -5.38009 31.47574 1.000 31.87389 126 ILE C CA 1
ATOM 2584 C C . ILE C 1 68 ? 38.81384 -4.07841 30.77705 1.000 36.54820 126 ILE C C 1
ATOM 2585 O O . ILE C 1 68 ? 39.39048 -3.72480 29.74069 1.000 32.56493 126 ILE C O 1
ATOM 2590 N N . LYS C 1 69 ? 37.84903 -3.34220 31.33370 1.000 34.96589 127 LYS C N 1
ATOM 2591 C CA . LYS C 1 69 ? 37.42979 -2.08572 30.72014 1.000 38.15358 127 LYS C CA 1
ATOM 2592 C C . LYS C 1 69 ? 38.55889 -1.06223 30.73762 1.000 36.44164 127 LYS C C 1
ATOM 2593 O O . LYS C 1 69 ? 38.85290 -0.42846 29.71740 1.000 33.01563 127 LYS C O 1
ATOM 2599 N N . ARG C 1 70 ? 39.20549 -0.88695 31.89427 1.000 37.69918 128 ARG C N 1
ATOM 2600 C CA . ARG C 1 70 ? 40.32328 0.04776 31.98075 1.000 35.91783 128 ARG C CA 1
ATOM 2601 C C . ARG C 1 70 ? 41.47163 -0.36686 31.07210 1.000 40.03914 128 ARG C C 1
ATOM 2602 O O . ARG C 1 70 ? 42.21595 0.48997 30.58199 1.000 37.96142 128 ARG C O 1
ATOM 2610 N N . ARG C 1 71 ? 41.62681 -1.66986 30.82972 1.000 43.08509 129 ARG C N 1
ATOM 2611 C CA . ARG C 1 71 ? 42.69668 -2.13555 29.95501 1.000 35.91930 129 ARG C CA 1
ATOM 2612 C C . ARG C 1 71 ? 42.40533 -1.79427 28.49854 1.000 32.53568 129 ARG C C 1
ATOM 2613 O O . ARG C 1 71 ? 43.31027 -1.39744 27.75504 1.000 41.52768 129 ARG C O 1
ATOM 2621 N N . LEU C 1 72 ? 41.14777 -1.93656 28.07375 1.000 36.10159 130 LEU C N 1
ATOM 2622 C CA . LEU C 1 72 ? 40.77889 -1.54807 26.71598 1.000 31.28693 130 LEU C CA 1
ATOM 2623 C C . LEU C 1 72 ? 40.85611 -0.03701 26.53433 1.000 37.10919 130 LEU C C 1
ATOM 2624 O O . LEU C 1 72 ? 41.23327 0.44686 25.46067 1.000 48.50556 130 LEU C O 1
ATOM 2629 N N . GLU C 1 73 ? 40.50099 0.72482 27.57196 1.000 36.87669 131 GLU C N 1
ATOM 2630 C CA . GLU C 1 73 ? 40.54607 2.17910 27.48099 1.000 41.48028 131 GLU C CA 1
ATOM 2631 C C . GLU C 1 73 ? 41.96931 2.71975 27.50906 1.000 51.44036 131 GLU C C 1
ATOM 2632 O O . GLU C 1 73 ? 42.19810 3.84938 27.06368 1.000 50.08075 131 GLU C O 1
ATOM 2638 N N . ASN C 1 74 ? 42.92652 1.94420 28.01647 1.000 55.57796 132 ASN C N 1
ATOM 2639 C CA . ASN C 1 74 ? 44.31844 2.36630 28.09548 1.000 56.55023 132 ASN C CA 1
ATOM 2640 C C . ASN C 1 74 ? 45.19759 1.68966 27.05205 1.000 54.64374 132 ASN C C 1
ATOM 2641 O O . ASN C 1 74 ? 46.42058 1.86679 27.08223 1.000 56.49634 132 ASN C O 1
ATOM 2646 N N . ASN C 1 75 ? 44.60529 0.92652 26.12954 1.000 54.21377 133 ASN C N 1
ATOM 2647 C CA . ASN C 1 75 ? 45.35454 0.17082 25.12369 1.000 53.19770 133 ASN C CA 1
ATOM 2648 C C . ASN C 1 75 ? 46.38189 -0.74488 25.78944 1.000 44.08351 133 ASN C C 1
ATOM 2649 O O . ASN C 1 75 ? 47.56327 -0.75625 25.44178 1.000 54.01191 133 ASN C O 1
ATOM 2654 N N . TYR C 1 76 ? 45.91231 -1.50558 26.77930 1.000 35.56339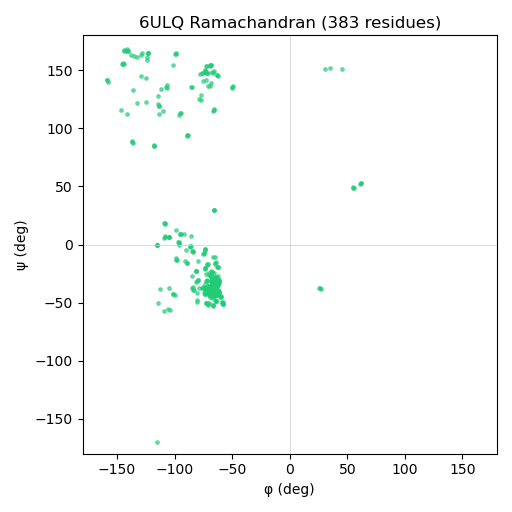 134 TYR C N 1
ATOM 2655 C CA . TYR C 1 76 ? 46.78282 -2.41231 27.52109 1.000 34.21479 134 TYR C CA 1
ATOM 2656 C C . TYR C 1 76 ? 47.15248 -3.64199 26.69972 1.000 40.84965 134 TYR C C 1
ATOM 2657 O O . TYR C 1 76 ? 48.31215 -4.07185 26.70423 1.000 32.20999 134 TYR C O 1
ATOM 2666 N N . TYR C 1 77 ? 46.18802 -4.21685 25.98771 1.000 45.96075 135 TYR C N 1
ATOM 2667 C CA . TYR C 1 77 ? 46.38468 -5.51074 25.35204 1.000 42.56783 135 TYR C CA 1
ATOM 2668 C C . TYR C 1 77 ? 47.24973 -5.40240 24.10276 1.000 32.39673 135 TYR C C 1
ATOM 2669 O O . TYR C 1 77 ? 47.23034 -4.39800 23.38550 1.000 32.02898 135 TYR C O 1
ATOM 2678 N N . TRP C 1 78 ? 48.01705 -6.46489 23.84986 1.000 29.50424 136 TRP C N 1
ATOM 2679 C CA . TRP C 1 78 ? 48.75377 -6.57759 22.59711 1.000 29.57201 136 TRP C CA 1
ATOM 2680 C C . TRP C 1 78 ? 47.87636 -7.13054 21.48112 1.000 35.15206 136 TRP C C 1
ATOM 2681 O O . TRP C 1 78 ? 47.97472 -6.68573 20.33207 1.000 42.01744 136 TRP C O 1
ATOM 2692 N N . ALA C 1 79 ? 47.02139 -8.10022 21.79779 1.000 28.71690 137 ALA C N 1
ATOM 2693 C CA . ALA C 1 79 ? 46.16232 -8.73526 20.81176 1.000 36.73689 137 ALA C CA 1
ATOM 2694 C C . ALA C 1 79 ? 44.81759 -9.04821 21.45257 1.000 45.97886 137 ALA C C 1
ATOM 2695 O O . ALA C 1 79 ? 44.66010 -9.00188 22.67604 1.000 42.83236 137 ALA C O 1
ATOM 2697 N N . ALA C 1 80 ? 43.83634 -9.36732 20.60435 1.000 44.34104 138 ALA C N 1
ATOM 2698 C CA . ALA C 1 80 ? 42.49705 -9.66220 21.10251 1.000 40.04302 138 ALA C CA 1
ATOM 2699 C C . ALA C 1 80 ? 42.46922 -10.94376 21.92369 1.000 41.82163 138 ALA C C 1
ATOM 2700 O O . ALA C 1 80 ? 41.63917 -11.07863 22.83034 1.000 44.80760 138 ALA C O 1
ATOM 2702 N N . SER C 1 81 ? 43.35699 -11.89415 21.61838 1.000 43.64436 139 SER C N 1
ATOM 2703 C CA . SER C 1 81 ? 43.40474 -13.13645 22.38144 1.000 35.96733 139 SER C CA 1
ATOM 2704 C C . SER C 1 81 ? 43.75066 -12.88141 23.84131 1.000 33.75545 139 SER C C 1
ATOM 2705 O O . SER C 1 81 ? 43.36277 -13.66273 24.71798 1.000 32.39512 139 SER C O 1
ATOM 2708 N N . GLU C 1 82 ? 44.47540 -11.79661 24.12245 1.000 37.20680 140 GLU C N 1
ATOM 2709 C CA . GLU C 1 82 ? 44.78849 -11.45884 25.50618 1.000 39.38024 140 GLU C CA 1
ATOM 2710 C C . GLU C 1 82 ? 43.56470 -10.90853 26.22759 1.000 33.96354 140 GLU C C 1
ATOM 2711 O O . GLU C 1 82 ? 43.34474 -11.20919 27.40677 1.000 36.28129 140 GLU C O 1
ATOM 2717 N N . CYS C 1 83 ? 42.75640 -10.10085 25.53664 1.000 33.26415 141 CYS C N 1
ATOM 2718 C CA . CYS C 1 83 ? 41.53380 -9.58814 26.14583 1.000 32.68818 141 CYS C CA 1
ATOM 2719 C C . CYS C 1 83 ? 40.51715 -10.70275 26.35584 1.000 34.89840 141 CYS C C 1
ATOM 2720 O O . CYS C 1 83 ? 39.84561 -10.75132 27.39336 1.000 27.93310 141 CYS C O 1
ATOM 2723 N N . MET C 1 84 ? 40.39094 -11.60892 25.38258 1.000 35.01416 142 MET C N 1
ATOM 2724 C CA . MET C 1 84 ? 39.47613 -12.73348 25.54019 1.000 30.24278 142 MET C CA 1
ATOM 2725 C C . MET C 1 84 ? 39.95969 -13.69613 26.61503 1.000 28.40664 142 MET C C 1
ATOM 2726 O O . MET C 1 84 ? 39.14613 -14.39102 27.23366 1.000 34.55976 142 MET C O 1
ATOM 2731 N N . GLN C 1 85 ? 41.27283 -13.75242 26.84992 1.000 35.81279 143 GLN C N 1
ATOM 2732 C CA . GLN C 1 85 ? 41.78991 -14.56216 27.94730 1.000 27.73268 143 GLN C CA 1
ATOM 2733 C C . GLN C 1 85 ? 41.35104 -13.99882 29.29240 1.000 24.88339 143 GLN C C 1
ATOM 2734 O O . GLN C 1 85 ? 41.07679 -14.75613 30.23060 1.000 35.88442 143 GLN C O 1
ATOM 2740 N N . ASP C 1 86 ? 41.27609 -12.67048 29.40370 1.000 28.75910 144 ASP C N 1
ATOM 2741 C CA . ASP C 1 86 ? 40.78086 -12.06022 30.63271 1.000 33.91891 144 ASP C CA 1
ATOM 2742 C C . ASP C 1 86 ? 39.30182 -12.35969 30.83440 1.000 29.16128 144 ASP C C 1
ATOM 2743 O O . ASP C 1 86 ? 38.87524 -12.68352 31.94949 1.000 34.38059 144 ASP C O 1
ATOM 2748 N N . PHE C 1 87 ? 38.50442 -12.24788 29.76771 1.000 29.99744 145 PHE C N 1
ATOM 2749 C CA . PHE C 1 87 ? 37.09572 -12.61827 29.85529 1.000 24.68804 145 PHE C CA 1
ATOM 2750 C C . PHE C 1 87 ? 36.94122 -14.08248 30.23792 1.000 27.28101 145 PHE C C 1
ATOM 2751 O O . PHE C 1 87 ? 36.12031 -14.42497 31.09760 1.000 32.19765 145 PHE C O 1
ATOM 2759 N N . ASN C 1 88 ? 37.72612 -14.96107 29.61057 1.000 24.65685 146 ASN C N 1
ATOM 2760 C CA . ASN C 1 88 ? 37.66807 -16.37560 29.95668 1.000 30.62815 146 ASN C CA 1
ATOM 2761 C C . ASN C 1 88 ? 38.09745 -16.60296 31.39966 1.000 33.30386 146 ASN C C 1
ATOM 2762 O O . ASN C 1 88 ? 37.46496 -17.37582 32.12732 1.000 47.03370 146 ASN C O 1
ATOM 2767 N N . THR C 1 89 ? 39.14550 -15.90481 31.84368 1.000 25.67309 147 THR C N 1
ATOM 2768 C CA . THR C 1 89 ? 39.61015 -16.05931 33.21864 1.000 20.79127 147 THR C CA 1
ATOM 2769 C C . THR C 1 89 ? 38.53129 -15.65059 34.21515 1.000 33.81336 147 THR C C 1
ATOM 2770 O O . THR C 1 89 ? 38.33846 -16.31492 35.24041 1.000 30.25687 147 THR C O 1
ATOM 2774 N N . MET C 1 90 ? 37.80475 -14.56965 33.92199 1.000 24.86704 148 MET C N 1
ATOM 2775 C CA . MET C 1 90 ? 36.74910 -14.12199 34.82491 1.000 23.26722 148 MET C CA 1
ATOM 2776 C C . MET C 1 90 ? 35.64119 -15.16142 34.94755 1.000 33.86249 148 MET C C 1
ATOM 2777 O O . MET C 1 90 ? 35.15447 -15.43293 36.05166 1.000 42.10704 148 MET C O 1
ATOM 2782 N N . PHE C 1 91 ? 35.22547 -15.75166 33.82442 1.000 26.95969 149 PHE C N 1
ATOM 2783 C CA . PHE C 1 91 ? 34.16812 -16.75648 33.87140 1.000 20.29467 149 PHE C CA 1
ATOM 2784 C C . PHE C 1 91 ? 34.64727 -18.03217 34.55337 1.000 32.25915 149 PHE C C 1
ATOM 2785 O O . PHE C 1 91 ? 33.88411 -18.67516 35.28363 1.000 19.35281 149 PHE C O 1
ATOM 2793 N N A THR C 1 92 ? 35.90780 -18.40758 34.33245 0.810 29.47700 150 THR C N 1
ATOM 2794 N N B THR C 1 92 ? 35.90825 -18.41772 34.32616 0.190 27.68141 150 THR C N 1
ATOM 2795 C CA A THR C 1 92 ? 36.43500 -19.62628 34.93570 0.810 24.71911 150 THR C CA 1
ATOM 2796 C CA B THR C 1 92 ? 36.43456 -19.63208 34.94603 0.190 26.40155 150 THR C CA 1
ATOM 2797 C C A THR C 1 92 ? 36.52970 -19.49954 36.45294 0.810 26.34855 150 THR C C 1
ATOM 2798 C C B THR C 1 92 ? 36.50904 -19.49490 36.46030 0.190 25.53284 150 THR C C 1
ATOM 2799 O O A THR C 1 92 ? 36.25897 -20.46307 37.17975 0.810 28.37745 150 THR C O 1
ATOM 2800 O O B THR C 1 92 ? 36.22829 -20.45290 37.19028 0.190 27.77801 150 THR C O 1
ATOM 2807 N N . ASN C 1 93 ? 36.89682 -18.31492 36.94939 1.000 23.60134 151 ASN C N 1
ATOM 2808 C CA . ASN C 1 93 ? 37.03532 -18.12180 38.38973 1.000 22.15758 151 ASN C CA 1
ATOM 2809 C C . ASN C 1 93 ? 35.69395 -18.25237 39.10110 1.000 26.94270 151 ASN C C 1
ATOM 2810 O O . ASN C 1 93 ? 35.62298 -18.78796 40.21373 1.000 28.51513 151 ASN C O 1
ATOM 2815 N N . CYS C 1 94 ? 34.61924 -17.76773 38.47590 1.000 27.32252 152 CYS C N 1
ATOM 2816 C CA . CYS C 1 94 ? 33.29639 -17.88811 39.07939 1.000 21.75750 152 CYS C CA 1
ATOM 2817 C C . CYS C 1 94 ? 32.83578 -19.34041 39.12259 1.000 18.93146 152 CYS C C 1
ATOM 2818 O O . CYS C 1 94 ? 32.24402 -19.78052 40.11539 1.000 16.60081 152 CYS C O 1
ATOM 2821 N N . TYR C 1 95 ? 33.10025 -20.10058 38.05728 1.000 17.47806 153 TYR C N 1
ATOM 2822 C CA . TYR C 1 95 ? 32.65496 -21.48984 38.01081 1.000 19.70565 153 TYR C CA 1
ATOM 2823 C C . TYR C 1 95 ? 33.43366 -22.35956 38.99044 1.000 26.21581 153 TYR C C 1
ATOM 2824 O O . TYR C 1 95 ? 32.84680 -23.19886 39.68397 1.000 26.01945 153 TYR C O 1
ATOM 2833 N N . ILE C 1 96 ? 34.75518 -22.17858 39.05613 1.000 19.78579 154 ILE C N 1
ATOM 2834 C CA . ILE C 1 96 ? 35.58336 -23.00457 39.93268 1.000 18.89750 154 ILE C CA 1
ATOM 2835 C C . ILE C 1 96 ? 35.22018 -22.76676 41.39291 1.000 19.62883 154 ILE C C 1
ATOM 2836 O O . ILE C 1 96 ? 35.01979 -23.71203 42.16500 1.000 35.24261 154 ILE C O 1
ATOM 2841 N N . TYR C 1 97 ? 35.13355 -21.49699 41.79374 1.000 16.07214 155 TYR C N 1
ATOM 2842 C CA . TYR C 1 97 ? 34.96003 -21.17897 43.20730 1.000 20.82578 155 TYR C CA 1
ATOM 2843 C C . TYR C 1 97 ? 33.56264 -21.53513 43.69983 1.000 14.48657 155 TYR C C 1
ATOM 2844 O O . TYR C 1 97 ? 33.40359 -22.02559 44.82361 1.000 18.34823 155 TYR C O 1
ATOM 2853 N N . ASN C 1 98 ? 32.54167 -21.29115 42.88608 1.000 32.09166 156 ASN C N 1
ATOM 2854 C CA . ASN C 1 98 ? 31.15809 -21.45692 43.30476 1.000 21.56830 156 ASN C CA 1
ATOM 2855 C C . ASN C 1 98 ? 30.58486 -22.78777 42.82956 1.000 22.27765 156 ASN C C 1
ATOM 2856 O O . ASN C 1 98 ? 31.12850 -23.45135 41.94346 1.000 31.39101 156 ASN C O 1
ATOM 2861 N N . LYS C 1 99 ? 29.46503 -23.16713 43.44112 1.000 20.34004 157 LYS C N 1
ATOM 2862 C CA . LYS C 1 99 ? 28.76233 -24.37842 43.05376 1.000 29.60126 157 LYS C CA 1
ATOM 2863 C C . LYS C 1 99 ? 28.04217 -24.16936 41.72118 1.000 27.60005 157 LYS C C 1
ATOM 2864 O O . LYS C 1 99 ? 27.61268 -23.05639 41.40774 1.000 27.57840 157 LYS C O 1
ATOM 2870 N N . PRO C 1 100 ? 27.88896 -25.22865 40.92149 1.000 21.52023 158 PRO C N 1
ATOM 2871 C CA . PRO C 1 100 ? 27.21273 -25.07369 39.62134 1.000 24.87281 158 PRO C CA 1
ATOM 2872 C C . PRO C 1 100 ? 25.76247 -24.63406 39.73044 1.000 30.68315 158 PRO C C 1
ATOM 2873 O O . PRO C 1 100 ? 25.21108 -24.12614 38.74600 1.000 30.51353 158 PRO C O 1
ATOM 2877 N N . THR C 1 101 ? 25.12677 -24.81153 40.88626 1.000 32.63509 159 THR C N 1
ATOM 2878 C CA . THR C 1 101 ? 23.74376 -24.40492 41.09068 1.000 24.86209 159 THR C CA 1
ATOM 2879 C C . THR C 1 101 ? 23.61821 -23.03913 41.75147 1.000 33.61969 159 THR C C 1
ATOM 2880 O O . THR C 1 101 ? 22.49621 -22.59350 42.01159 1.000 38.72737 159 THR C O 1
ATOM 2884 N N . ASP C 1 102 ? 24.73326 -22.36714 42.02394 1.000 31.17089 160 ASP C N 1
ATOM 2885 C CA . ASP C 1 102 ? 24.68946 -21.07517 42.69113 1.000 28.59688 160 ASP C CA 1
ATOM 2886 C C . ASP C 1 102 ? 24.07678 -20.01089 41.78798 1.000 29.91215 160 ASP C C 1
ATOM 2887 O O . ASP C 1 102 ? 24.10618 -20.10866 40.55831 1.000 32.80751 160 ASP C O 1
ATOM 2892 N N . ASP C 1 103 ? 23.51137 -18.98194 42.42180 1.000 27.47716 161 ASP C N 1
ATOM 2893 C CA . ASP C 1 103 ? 22.90979 -17.88657 41.67130 1.000 30.11647 161 ASP C CA 1
ATOM 2894 C C . ASP C 1 103 ? 23.95843 -17.07251 40.92384 1.000 25.19420 161 ASP C C 1
ATOM 2895 O O . ASP C 1 103 ? 23.68639 -16.57534 39.82501 1.000 25.29351 161 ASP C O 1
ATOM 2900 N N . ILE C 1 104 ? 25.15770 -16.93226 41.49445 1.000 25.22910 162 ILE C N 1
ATOM 2901 C CA . ILE C 1 104 ? 26.21102 -16.16900 40.83299 1.000 27.85922 162 ILE C CA 1
ATOM 2902 C C . ILE C 1 104 ? 26.68703 -16.87962 39.57038 1.000 31.36828 162 ILE C C 1
ATOM 2903 O O . ILE C 1 104 ? 27.13604 -16.23160 38.61646 1.000 29.55918 162 ILE C O 1
ATOM 2908 N N . VAL C 1 105 ? 26.58959 -18.21059 39.53189 1.000 29.63452 163 VAL C N 1
ATOM 2909 C CA . VAL C 1 105 ? 26.98873 -18.95140 38.33892 1.000 18.19833 163 VAL C CA 1
ATOM 2910 C C . VAL C 1 105 ? 25.97610 -18.75034 37.21788 1.000 21.98799 163 VAL C C 1
ATOM 2911 O O . VAL C 1 105 ? 26.34639 -18.62465 36.04393 1.000 27.90283 163 VAL C O 1
ATOM 2915 N N . LEU C 1 106 ? 24.68407 -18.71559 37.55667 1.000 22.49496 164 LEU C N 1
ATOM 2916 C CA . LEU C 1 106 ? 23.66823 -18.43950 36.54613 1.000 26.64725 164 LEU C CA 1
ATOM 2917 C C . LEU C 1 106 ? 23.84932 -17.05368 35.94249 1.000 34.11795 164 LEU C C 1
ATOM 2918 O O . LEU C 1 106 ? 23.58252 -16.85374 34.75161 1.000 44.12390 164 LEU C O 1
ATOM 2923 N N . MET C 1 107 ? 24.30708 -16.08908 36.74309 1.000 24.91753 165 MET C N 1
ATOM 2924 C CA . MET C 1 107 ? 24.56924 -14.75424 36.21738 1.000 24.86448 165 MET C CA 1
ATOM 2925 C C . MET C 1 107 ? 25.78181 -14.75621 35.29521 1.000 23.06356 165 MET C C 1
ATOM 2926 O O . MET C 1 107 ? 25.79917 -14.04865 34.28118 1.000 21.87230 165 MET C O 1
ATOM 2931 N N . ALA C 1 108 ? 26.80185 -15.55195 35.62608 1.000 25.35089 166 ALA C N 1
ATOM 2932 C CA . ALA C 1 108 ? 27.98704 -15.62706 34.77784 1.000 25.53205 166 ALA C CA 1
ATOM 2933 C C . ALA C 1 108 ? 27.68250 -16.33025 33.46125 1.000 26.81863 166 ALA C C 1
ATOM 2934 O O . ALA C 1 108 ? 28.18478 -15.92583 32.40598 1.000 38.49422 166 ALA C O 1
ATOM 2936 N N . GLN C 1 109 ? 26.86786 -17.38820 33.50207 1.000 18.77327 167 GLN C N 1
ATOM 2937 C CA . GLN C 1 109 ? 26.49931 -18.08030 32.27093 1.000 18.83700 167 GLN C CA 1
ATOM 2938 C C . GLN C 1 109 ? 25.67197 -17.18326 31.35992 1.000 21.32308 167 GLN C C 1
ATOM 2939 O O . GLN C 1 109 ? 25.80262 -17.24779 30.13205 1.000 23.77195 167 GLN C O 1
ATOM 2945 N N . THR C 1 110 ? 24.81758 -16.33800 31.94231 1.000 27.00526 168 THR C N 1
ATOM 2946 C CA . THR C 1 110 ? 24.05201 -15.39152 31.13774 1.000 28.90679 168 THR C CA 1
ATOM 2947 C C . THR C 1 110 ? 24.97181 -14.39242 30.44694 1.000 31.14416 168 THR C C 1
ATOM 2948 O O . THR C 1 110 ? 24.77902 -14.06879 29.26876 1.000 36.44374 168 THR C O 1
ATOM 2952 N N . LEU C 1 111 ? 25.98519 -13.89893 31.16202 1.000 32.91189 169 LEU C N 1
ATOM 2953 C CA . LEU C 1 111 ? 26.93897 -12.98322 30.54720 1.000 37.25856 169 LEU C CA 1
ATOM 2954 C C . LEU C 1 111 ? 27.86010 -13.70624 29.57295 1.000 39.15160 169 LEU C C 1
ATOM 2955 O O . LEU C 1 111 ? 28.29486 -13.11439 28.57797 1.000 40.71183 169 LEU C O 1
ATOM 2960 N N . GLU C 1 112 ? 28.16878 -14.97831 29.83897 1.000 30.72678 170 GLU C N 1
ATOM 2961 C CA . GLU C 1 112 ? 29.03456 -15.73065 28.93661 1.000 29.61434 170 GLU C CA 1
ATOM 2962 C C . GLU C 1 112 ? 28.32240 -16.05061 27.62878 1.000 39.56086 170 GLU C C 1
ATOM 2963 O O . GLU C 1 112 ? 28.93478 -16.00272 26.55557 1.000 48.11446 170 GLU C O 1
ATOM 2969 N N . LYS C 1 113 ? 27.03102 -16.38817 27.69877 1.000 40.47276 171 LYS C N 1
ATOM 2970 C CA . LYS C 1 113 ? 26.27227 -16.65377 26.48076 1.000 31.95972 171 LYS C CA 1
ATOM 2971 C C . LYS C 1 113 ? 26.23193 -15.42462 25.58365 1.000 27.22360 171 LYS C C 1
ATOM 2972 O O . LYS C 1 113 ? 26.40134 -15.53163 24.36375 1.000 27.96199 171 LYS C O 1
ATOM 2978 N N . ILE C 1 114 ? 26.01732 -14.24568 26.17161 1.000 29.59051 172 ILE C N 1
ATOM 2979 C CA . ILE C 1 114 ? 26.07243 -13.00997 25.39656 1.000 32.92657 172 ILE C CA 1
ATOM 2980 C C . ILE C 1 114 ? 27.48144 -12.78435 24.86585 1.000 34.87105 172 ILE C C 1
ATOM 2981 O O . ILE C 1 114 ? 27.66960 -12.36094 23.71877 1.000 31.23353 172 ILE C O 1
ATOM 2986 N N . PHE C 1 115 ? 28.49225 -13.07380 25.68985 1.000 29.03105 173 PHE C N 1
ATOM 2987 C CA . PHE C 1 115 ? 29.88017 -12.95332 25.25269 1.000 29.53577 173 PHE C CA 1
ATOM 2988 C C . PHE C 1 115 ? 30.15524 -13.82825 24.03528 1.000 34.67625 173 PHE C C 1
ATOM 2989 O O . PHE C 1 115 ? 30.67493 -13.35232 23.01983 1.000 37.01242 173 PHE C O 1
ATOM 2997 N N . LEU C 1 116 ? 29.79657 -15.11280 24.11379 1.000 36.05248 174 LEU C N 1
ATOM 2998 C CA . LEU C 1 116 ? 30.04982 -16.02081 22.99905 1.000 34.23506 174 LEU C CA 1
ATOM 2999 C C . LEU C 1 116 ? 29.25826 -15.63300 21.75679 1.000 34.06856 174 LEU C C 1
ATOM 3000 O O . LEU C 1 116 ? 29.73731 -15.82635 20.63352 1.000 31.22478 174 LEU C O 1
ATOM 3005 N N . GLN C 1 117 ? 28.05301 -15.08562 21.93160 1.000 36.45754 175 GLN C N 1
ATOM 3006 C CA . GLN C 1 117 ? 27.24466 -14.70719 20.77634 1.000 41.80143 175 GLN C CA 1
ATOM 3007 C C . GLN C 1 117 ? 27.82229 -13.48847 20.06688 1.000 40.55869 175 GLN C C 1
ATOM 3008 O O . GLN C 1 117 ? 27.85736 -13.44266 18.83179 1.000 42.69481 175 GLN C O 1
ATOM 3014 N N . LYS C 1 118 ? 28.28114 -12.49166 20.82691 1.000 47.18064 176 LYS C N 1
ATOM 3015 C CA . LYS C 1 118 ? 28.83076 -11.29066 20.20576 1.000 47.24652 176 LYS C CA 1
ATOM 3016 C C . LYS C 1 118 ? 30.20315 -11.56221 19.59923 1.000 46.39811 176 LYS C C 1
ATOM 3017 O O . LYS C 1 118 ? 30.53342 -11.02632 18.53479 1.000 42.72925 176 LYS C O 1
ATOM 3023 N N . VAL C 1 119 ? 31.01643 -12.39004 20.26304 1.000 39.27110 177 VAL C N 1
ATOM 3024 C CA . VAL C 1 119 ? 32.33371 -12.73730 19.73289 1.000 36.26735 177 VAL C CA 1
ATOM 3025 C C . VAL C 1 119 ? 32.20272 -13.50659 18.42400 1.000 39.70944 177 VAL C C 1
ATOM 3026 O O . VAL C 1 119 ? 33.07498 -13.41819 17.55043 1.000 44.43103 177 VAL C O 1
ATOM 3030 N N . ALA C 1 120 ? 31.10593 -14.24899 18.25055 1.000 31.27688 178 ALA C N 1
ATOM 3031 C CA . ALA C 1 120 ? 30.90632 -15.00858 17.02115 1.000 30.50585 178 ALA C CA 1
ATOM 3032 C C . ALA C 1 120 ? 30.78328 -14.11054 15.79593 1.000 36.15177 178 ALA C C 1
ATOM 3033 O O . ALA C 1 120 ? 30.89871 -14.60196 14.66780 1.000 41.21473 178 ALA C O 1
ATOM 3035 N N . SER C 1 121 ? 30.55434 -12.81034 15.98834 1.000 36.60081 179 SER C N 1
ATOM 3036 C CA . SER C 1 121 ? 30.49434 -11.84837 14.89492 1.000 46.85791 179 SER C CA 1
ATOM 3037 C C . SER C 1 121 ? 31.71380 -10.93172 14.87022 1.000 47.32129 179 SER C C 1
ATOM 3038 O O . SER C 1 121 ? 31.67506 -9.86728 14.24505 1.000 60.06237 179 SER C O 1
ATOM 3041 N N . MET C 1 122 ? 32.79388 -11.32707 15.53889 1.000 43.10927 180 MET C N 1
ATOM 3042 C CA . MET C 1 122 ? 34.01053 -10.53339 15.54810 1.000 42.53153 180 MET C CA 1
ATOM 3043 C C . MET C 1 122 ? 34.69601 -10.59978 14.18309 1.000 44.69456 180 MET C C 1
ATOM 3044 O O . MET C 1 122 ? 34.59404 -11.60903 13.47967 1.000 46.30489 180 MET C O 1
ATOM 3049 N N . PRO C 1 123 ? 35.36342 -9.52222 13.76945 1.000 45.23663 181 PRO C N 1
ATOM 3050 C CA . PRO C 1 123 ? 36.18056 -9.57988 12.55110 1.000 47.32340 181 PRO C CA 1
ATOM 3051 C C . PRO C 1 123 ? 37.12712 -10.77216 12.56298 1.000 48.13083 181 PRO C C 1
ATOM 3052 O O . PRO C 1 123 ? 37.78538 -11.05978 13.56555 1.000 45.56033 181 PRO C O 1
ATOM 3056 N N . GLN C 1 124 ? 37.18574 -11.47272 11.42865 1.000 65.95930 182 GLN C N 1
ATOM 3057 C CA . GLN C 1 124 ? 37.89895 -12.74511 11.36834 1.000 73.49199 182 GLN C CA 1
ATOM 3058 C C . GLN C 1 124 ? 39.40655 -12.55715 11.49992 1.000 64.31992 182 GLN C C 1
ATOM 3059 O O . GLN C 1 124 ? 40.07720 -13.33816 12.18509 1.000 59.57201 182 GLN C O 1
ATOM 3065 N N . GLU C 1 125 ? 39.95589 -11.53407 10.85333 1.000 58.48589 183 GLU C N 1
ATOM 3066 C CA . GLU C 1 125 ? 41.39252 -11.30657 10.80395 1.000 52.57942 183 GLU C CA 1
ATOM 3067 C C . GLU C 1 125 ? 41.78491 -10.13300 11.69131 1.000 52.49027 183 GLU C C 1
ATOM 3068 O O . GLU C 1 125 ? 41.11050 -9.09842 11.70510 1.000 53.38794 183 GLU C O 1
ATOM 3074 N N . GLU C 1 126 ? 42.87632 -10.30340 12.43554 1.000 59.09295 184 GLU C N 1
ATOM 3075 C CA . GLU C 1 126 ? 43.41471 -9.23103 13.26323 1.000 51.34767 184 GLU C CA 1
ATOM 3076 C C . GLU C 1 126 ? 44.15557 -8.23590 12.37848 1.000 52.97364 184 GLU C C 1
ATOM 3077 O O . GLU C 1 126 ? 45.07243 -8.61353 11.64085 1.000 53.59283 184 GLU C O 1
ATOM 3083 N N . GLN C 1 127 ? 43.75956 -6.96763 12.45388 1.000 53.25370 185 GLN C N 1
ATOM 3084 C CA . GLN C 1 127 ? 44.36575 -5.89788 11.67050 1.000 52.02566 185 GLN C CA 1
ATOM 3085 C C . GLN C 1 127 ? 44.65987 -4.73105 12.59908 1.000 51.84833 185 GLN C C 1
ATOM 3086 O O . GLN C 1 127 ? 43.74605 -4.20273 13.24067 1.000 52.25495 185 GLN C O 1
ATOM 3092 N N . GLU C 1 128 ? 45.92607 -4.33016 12.67156 1.000 55.81075 186 GLU C N 1
ATOM 3093 C CA . GLU C 1 128 ? 46.33464 -3.25820 13.56680 1.000 61.24209 186 GLU C CA 1
ATOM 3094 C C . GLU C 1 128 ? 46.14737 -1.89983 12.90577 1.000 64.08235 186 GLU C C 1
ATOM 3095 O O . GLU C 1 128 ? 46.49449 -1.70832 11.73671 1.000 72.91247 186 GLU C O 1
ATOM 3101 N N . LEU C 1 129 ? 45.59578 -0.96049 13.66423 1.000 58.86379 187 LEU C N 1
ATOM 3102 C CA . LEU C 1 129 ? 45.43296 0.42084 13.23676 1.000 71.71265 187 LEU C CA 1
ATOM 3103 C C . LEU C 1 129 ? 46.28979 1.31978 14.12849 1.000 78.65739 187 LEU C C 1
ATOM 3104 O O . LEU C 1 129 ? 47.10710 0.84603 14.92321 1.000 77.11561 187 LEU C O 1
ATOM 3109 N N . VAL C 1 130 ? 46.09364 2.62686 13.99616 1.000 82.46122 188 VAL C N 1
ATOM 3110 C CA . VAL C 1 130 ? 46.82034 3.58718 14.81595 1.000 84.27502 188 VAL C CA 1
ATOM 3111 C C . VAL C 1 130 ? 45.97916 4.83928 15.03042 1.000 83.05166 188 VAL C C 1
ATOM 3112 O O . VAL C 1 130 ? 44.99669 4.81776 15.77262 1.000 75.82794 188 VAL C O 1
ATOM 3119 N N . TRP D 2 2 ? 8.48586 10.16926 13.79377 1.000 27.78945 1 TRP D N 1
ATOM 3120 C CA . TRP D 2 2 ? 7.30533 9.94321 14.60867 1.000 29.73966 1 TRP D CA 1
ATOM 3121 C C . TRP D 2 2 ? 6.03988 9.66165 13.80763 1.000 30.39640 1 TRP D C 1
ATOM 3122 O O . TRP D 2 2 ? 5.02161 9.27651 14.38531 1.000 33.49682 1 TRP D O 1
ATOM 3145 N N . GLY D 2 4 ? 6.50036 9.18576 9.90858 1.000 20.20619 3 GLY D N 1
ATOM 3146 C CA . GLY D 2 4 ? 6.91915 8.72747 8.59588 1.000 16.05190 3 GLY D CA 1
ATOM 3147 C C . GLY D 2 4 ? 7.16734 7.23224 8.54376 1.000 20.04191 3 GLY D C 1
ATOM 3148 O O . GLY D 2 4 ? 7.52540 6.63972 9.55762 1.000 26.54479 3 GLY D O 1
ATOM 3149 N N . TYR D 2 5 ? 6.98178 6.62023 7.36848 1.000 15.47024 4 TYR D N 1
ATOM 3150 C CA . TYR D 2 5 ? 7.20192 5.17978 7.23583 1.000 17.50245 4 TYR D CA 1
ATOM 3151 C C . TYR D 2 5 ? 8.63049 4.79767 7.60526 1.000 28.07135 4 TYR D C 1
ATOM 3152 O O . TYR D 2 5 ? 8.85336 3.87145 8.39321 1.000 24.74126 4 TYR D O 1
ATOM 3161 N N . LEU D 2 6 ? 9.61372 5.50010 7.03820 1.000 34.50068 5 LEU D N 1
ATOM 3162 C CA . LEU D 2 6 ? 11.01100 5.16319 7.29079 1.000 21.68816 5 LEU D CA 1
ATOM 3163 C C . LEU D 2 6 ? 11.38666 5.40194 8.74731 1.000 28.42749 5 LEU D C 1
ATOM 3164 O O . LEU D 2 6 ? 12.09080 4.58629 9.35470 1.000 38.28795 5 LEU D O 1
ATOM 3169 N N . CYS D 2 7 ? 10.92487 6.51172 9.32590 1.000 27.35545 6 CYS D N 1
ATOM 3170 C CA . CYS D 2 7 ? 11.29152 6.82634 10.70183 1.000 30.06943 6 CYS D CA 1
ATOM 3171 C C . CYS D 2 7 ? 10.65286 5.85363 11.68522 1.000 31.23366 6 CYS D C 1
ATOM 3172 O O . CYS D 2 7 ? 11.28662 5.45344 12.66869 1.000 39.85068 6 CYS D O 1
ATOM 3175 N N . LEU D 2 8 ? 9.40029 5.46135 11.44065 1.000 27.31409 7 LEU D N 1
ATOM 3176 C CA . LEU D 2 8 ? 8.75063 4.50078 12.32666 1.000 19.25257 7 LEU D CA 1
ATOM 3177 C C . LEU D 2 8 ? 9.34803 3.10827 12.16491 1.000 20.07818 7 LEU D C 1
ATOM 3178 O O . LEU D 2 8 ? 9.47050 2.36242 13.14360 1.000 31.92608 7 LEU D O 1
ATOM 3183 N N . ARG D 2 9 ? 9.72295 2.74076 10.94318 1.000 19.44552 8 ARG D N 1
ATOM 3184 C CA . ARG D 2 9 ? 10.38670 1.46612 10.69440 1.000 29.12491 8 ARG D CA 1
ATOM 3185 C C . ARG D 2 9 ? 11.76112 1.45289 11.35610 1.000 36.06756 8 ARG D C 1
ATOM 3186 O O . ARG D 2 9 ? 12.23758 0.41071 11.80485 1.000 40.30622 8 ARG D O 1
ATOM 3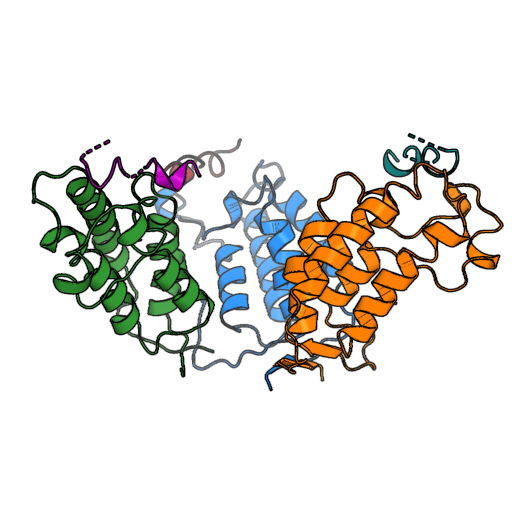206 N N . ARG D 2 11 ? 12.39143 3.10590 14.02324 1.000 23.55537 10 ARG D N 1
ATOM 3207 C CA . ARG D 2 11 ? 12.07853 3.06304 15.44715 1.000 30.72459 10 ARG D CA 1
ATOM 3208 C C . ARG D 2 11 ? 11.74925 1.64368 15.90005 1.000 28.90320 10 ARG D C 1
ATOM 3209 O O . ARG D 2 11 ? 12.10425 1.24202 17.00867 1.000 37.92082 10 ARG D O 1
ATOM 3217 N N . ILE D 2 12 ? 11.06163 0.88870 15.03937 1.000 27.76087 11 ILE D N 1
ATOM 3218 C CA . ILE D 2 12 ? 10.76452 -0.50686 15.35352 1.000 30.96001 11 ILE D CA 1
ATOM 3219 C C . ILE D 2 12 ? 12.05242 -1.31288 15.46818 1.000 41.31465 11 ILE D C 1
ATOM 3220 O O . ILE D 2 12 ? 12.21104 -2.13280 16.38148 1.000 42.13069 11 ILE D O 1
ATOM 3225 N N . GLN D 2 13 ? 12.99640 -1.08686 14.55063 1.000 42.95532 12 GLN D N 1
ATOM 3226 C CA . GLN D 2 13 ? 14.26072 -1.81405 14.59375 1.000 39.04314 12 GLN D CA 1
ATOM 3227 C C . GLN D 2 13 ? 15.12242 -1.38484 15.77502 1.000 44.22567 12 GLN D C 1
ATOM 3228 O O . GLN D 2 13 ? 15.95400 -2.16790 16.24886 1.000 40.47873 12 GLN D O 1
ATOM 3234 N N . ARG D 2 14 ? 14.94325 -0.15347 16.26072 1.000 47.53217 13 ARG D N 1
ATOM 3235 C CA . ARG D 2 14 ? 15.75374 0.32756 17.37575 1.000 36.98056 13 ARG D CA 1
ATOM 3236 C C . ARG D 2 14 ? 15.45201 -0.44607 18.65212 1.000 42.71275 13 ARG D C 1
ATOM 3237 O O . ARG D 2 14 ? 16.36599 -0.77721 19.41603 1.000 44.87320 13 ARG D O 1
ATOM 3245 N N . THR D 2 15 ? 14.17581 -0.74737 18.89606 1.000 58.96900 14 THR D N 1
ATOM 3246 C CA . THR D 2 15 ? 13.77489 -1.50872 20.07215 1.000 70.62519 14 THR D CA 1
ATOM 3247 C C . THR D 2 15 ? 14.27665 -2.94598 20.04627 1.000 87.42455 14 THR D C 1
ATOM 3248 O O . THR D 2 15 ? 14.17674 -3.63578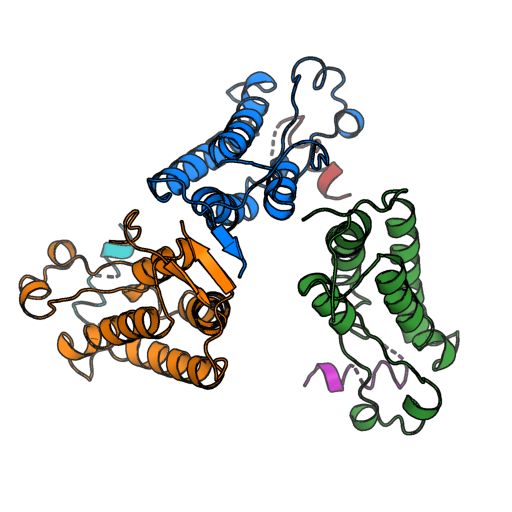 21.06656 1.000 107.11976 14 THR D O 1
ATOM 3252 N N . TYR D 2 16 ? 14.80852 -3.40918 18.92009 1.000 84.33724 15 TYR D N 1
ATOM 3253 C CA . TYR D 2 16 ? 15.30993 -4.77170 18.80882 1.000 84.09634 15 TYR D CA 1
ATOM 3254 C C . TYR D 2 16 ? 16.79489 -4.84498 19.14887 1.000 77.55129 15 TYR D C 1
ATOM 3255 O O . TYR D 2 16 ? 17.64388 -4.88931 18.25848 1.000 68.38025 15 TYR D O 1
ATOM 3267 N N . TRP E 2 2 ? 21.09410 -13.31071 44.63304 1.000 38.62066 1 TRP E N 1
ATOM 3268 C CA . TRP E 2 2 ? 19.86266 -12.94303 45.31962 1.000 25.53500 1 TRP E CA 1
ATOM 3269 C C . TRP E 2 2 ? 19.46893 -13.93191 46.40318 1.000 24.19120 1 TRP E C 1
ATOM 3270 O O . TRP E 2 2 ? 18.44414 -13.76299 47.06860 1.000 28.38184 1 TRP E O 1
ATOM 3293 N N . GLY E 2 4 ? 22.28131 -16.47531 47.41238 1.000 20.10412 3 GLY E N 1
ATOM 3294 C CA . GLY E 2 4 ? 23.54365 -17.11495 47.75679 1.000 19.41641 3 GLY E CA 1
ATOM 3295 C C . GLY E 2 4 ? 24.36122 -16.30018 48.74495 1.000 26.70945 3 GLY E C 1
ATOM 3296 O O . G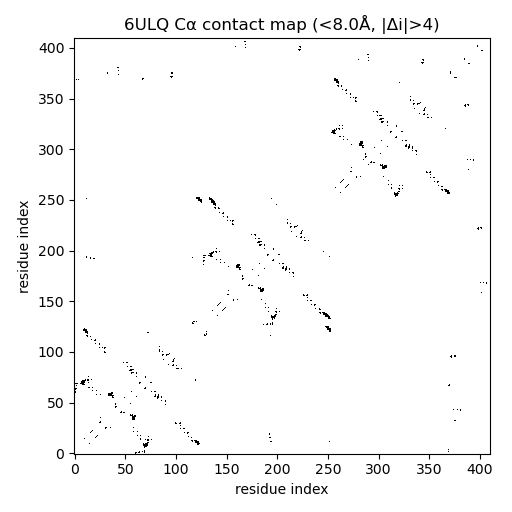LY E 2 4 ? 24.25418 -15.07624 48.77333 1.000 35.69954 3 GLY E O 1
ATOM 3297 N N . TYR E 2 5 ? 25.17874 -16.97828 49.55628 1.000 23.28430 4 TYR E N 1
ATOM 3298 C CA . TYR E 2 5 ? 25.99158 -16.28005 50.55083 1.000 23.60607 4 TYR E CA 1
ATOM 3299 C C . TYR E 2 5 ? 26.92334 -15.26223 49.90302 1.000 32.97703 4 TYR E C 1
ATOM 3300 O O . TYR E 2 5 ? 26.97972 -14.10011 50.32233 1.000 33.60530 4 TYR E O 1
ATOM 3309 N N . LEU E 2 6 ? 27.67100 -15.68459 48.88099 1.000 28.35383 5 LEU E N 1
ATOM 3310 C CA . LEU E 2 6 ? 28.64325 -14.78993 48.26127 1.000 26.47374 5 LEU E CA 1
ATOM 3311 C C . LEU E 2 6 ? 27.96195 -13.62799 47.54991 1.000 31.46652 5 LEU E C 1
ATOM 3312 O O . LEU E 2 6 ? 28.40989 -12.47998 47.65654 1.000 33.60134 5 LEU E O 1
ATOM 3317 N N . CYS E 2 7 ? 26.87528 -13.90164 46.82562 1.000 21.96703 6 CYS E N 1
ATOM 3318 C CA . CYS E 2 7 ? 26.21345 -12.84134 46.07366 1.000 22.68044 6 CYS E CA 1
ATOM 3319 C C . CYS E 2 7 ? 25.53893 -11.83831 47.00192 1.000 31.38864 6 CYS E C 1
ATOM 3320 O O . CYS E 2 7 ? 25.55402 -10.63125 46.73380 1.000 39.52366 6 CYS E O 1
ATOM 3323 N N . LEU E 2 8 ? 24.94384 -12.31348 48.09891 1.000 25.24305 7 LEU E N 1
ATOM 3324 C CA . LEU E 2 8 ? 24.30996 -11.39411 49.03875 1.000 24.21165 7 LEU E CA 1
ATOM 3325 C C . LEU E 2 8 ? 25.34891 -10.56913 49.78869 1.000 25.74079 7 LEU E C 1
ATOM 3326 O O . LEU E 2 8 ? 25.11541 -9.39215 50.08710 1.000 28.16435 7 LEU E O 1
ATOM 3331 N N . ARG E 2 9 ? 26.49825 -11.16239 50.09788 1.000 24.98404 8 ARG E N 1
ATOM 3332 C CA . ARG E 2 9 ? 27.58938 -10.42501 50.72779 1.000 31.73430 8 ARG E CA 1
ATOM 3333 C C . ARG E 2 9 ? 28.13383 -9.35738 49.78320 1.000 28.86354 8 ARG E C 1
ATOM 3334 O O . ARG E 2 9 ? 28.54265 -8.28080 50.21765 1.000 32.79193 8 ARG E O 1
ATOM 3354 N N . ARG E 2 11 ? 26.32588 -7.95947 47.62158 1.000 38.20198 10 ARG E N 1
ATOM 3355 C CA . ARG E 2 11 ? 25.22671 -7.00591 47.56391 1.000 33.49295 10 ARG E CA 1
ATOM 3356 C C . ARG E 2 11 ? 25.26988 -6.07218 48.76915 1.000 36.13963 10 ARG E C 1
ATOM 3357 O O . ARG E 2 11 ? 24.99614 -4.87822 48.64889 1.000 39.88800 10 ARG E O 1
ATOM 3365 N N . ILE E 2 12 ? 25.61906 -6.62717 49.93294 1.000 34.82822 11 ILE E N 1
ATOM 3366 C CA . ILE E 2 12 ? 25.77213 -5.80650 51.13157 1.000 37.85061 11 ILE E CA 1
ATOM 3367 C C . ILE E 2 12 ? 26.91720 -4.81892 50.95504 1.000 45.02500 11 ILE E C 1
ATOM 3368 O O . ILE E 2 12 ? 26.80341 -3.64016 51.31348 1.000 45.21841 11 ILE E O 1
ATOM 3373 N N . GLN E 2 13 ? 28.03522 -5.28051 50.39043 1.000 44.93072 12 GLN E N 1
ATOM 3374 C CA . GLN E 2 13 ? 29.18241 -4.40751 50.18067 1.000 50.02643 12 GLN E CA 1
ATOM 3375 C C . GLN E 2 13 ? 28.92606 -3.36413 49.10063 1.000 53.94370 12 GLN E C 1
ATOM 3376 O O . GLN E 2 13 ? 29.56936 -2.30882 49.11140 1.000 58.90386 12 GLN E O 1
ATOM 3382 N N . ARG E 2 14 ? 28.00453 -3.63309 48.17236 1.000 58.15945 13 ARG E N 1
ATOM 3383 C CA . ARG E 2 14 ? 27.68318 -2.66219 47.13350 1.000 59.09695 13 ARG E CA 1
ATOM 3384 C C . ARG E 2 14 ? 26.86889 -1.49566 47.67716 1.000 63.70948 13 ARG E C 1
ATOM 3385 O O . ARG E 2 14 ? 27.03479 -0.36094 47.21448 1.000 68.19484 13 ARG E O 1
ATOM 3393 N N . THR E 2 15 ? 25.99482 -1.75046 48.65448 1.000 67.30546 14 THR E N 1
ATOM 3394 C CA . THR E 2 15 ? 25.21139 -0.68510 49.27046 1.000 77.02082 14 THR E CA 1
ATOM 3395 C C . THR E 2 15 ? 26.07233 0.32367 50.01965 1.000 85.75976 14 THR E C 1
ATOM 3396 O O . THR E 2 15 ? 25.55690 1.37349 50.42027 1.000 95.04938 14 THR E O 1
ATOM 3400 N N . TYR E 2 16 ? 27.35533 0.03666 50.21871 1.000 84.84331 15 TYR E N 1
ATOM 3401 C CA . TYR E 2 16 ? 28.26106 0.96420 50.88468 1.000 83.08919 15 TYR E CA 1
ATOM 3402 C C . TYR E 2 16 ? 28.93486 1.87398 49.86493 1.000 86.44025 15 TYR E C 1
ATOM 3403 O O . TYR E 2 16 ? 30.12181 2.17857 49.97978 1.000 89.94381 15 TYR E O 1
ATOM 3415 N N . TRP F 2 2 ? 20.68551 35.14655 43.83137 1.000 17.98760 1 TRP F N 1
ATOM 3416 C CA . TRP F 2 2 ? 19.26895 35.15403 44.17681 1.000 24.20624 1 TRP F CA 1
ATOM 3417 C C . TRP F 2 2 ? 18.79587 36.41381 44.90560 1.000 22.07167 1 TRP F C 1
ATOM 3418 O O . TRP F 2 2 ? 17.59419 36.59851 45.10396 1.000 31.23579 1 TRP F O 1
ATOM 3441 N N . GLY F 2 4 ? 21.30483 39.49286 44.99892 1.000 14.85598 3 GLY F N 1
ATOM 3442 C CA . GLY F 2 4 ? 22.18575 40.57670 44.59793 1.000 12.92001 3 GLY F CA 1
ATOM 3443 C C . GLY F 2 4 ? 21.81664 41.23127 43.28339 1.000 18.86986 3 GLY F C 1
ATOM 3444 O O . GLY F 2 4 ? 21.23790 40.58496 42.41478 1.000 30.16751 3 GLY F O 1
ATOM 3445 N N . TYR F 2 5 ? 22.15326 42.51699 43.13985 1.000 26.30533 4 TYR F N 1
ATOM 3446 C CA . TYR F 2 5 ? 21.85631 43.23095 41.90035 1.000 16.13819 4 TYR F CA 1
ATOM 3447 C C . TYR F 2 5 ? 22.50758 42.54915 40.70483 1.000 28.17080 4 TYR F C 1
ATOM 3448 O O . TYR F 2 5 ? 21.85424 42.29691 39.68603 1.000 32.48276 4 TYR F O 1
ATOM 3457 N N . LEU F 2 6 ? 23.80262 42.24667 40.81170 1.000 24.98326 5 LEU F N 1
ATOM 3458 C CA . LEU F 2 6 ? 24.51529 41.63922 39.69335 1.000 31.71112 5 LEU F CA 1
ATOM 3459 C C . LEU F 2 6 ? 23.99423 40.23913 39.39705 1.000 32.70765 5 LEU F C 1
ATOM 3460 O O . LEU F 2 6 ? 23.81551 39.87147 38.22954 1.000 22.30065 5 LEU F O 1
ATOM 3465 N N . CYS F 2 7 ? 23.74193 39.44442 40.43891 1.000 23.68042 6 CYS F N 1
ATOM 3466 C CA . CYS F 2 7 ? 23.28803 38.07598 40.21925 1.000 27.97825 6 CYS F CA 1
ATOM 3467 C C . CYS F 2 7 ? 21.87288 38.04390 39.65389 1.000 30.74870 6 CYS F C 1
ATOM 3468 O O . CYS F 2 7 ? 21.56553 37.21726 38.78708 1.000 21.37832 6 CYS F O 1
ATOM 3471 N N . LEU F 2 8 ? 20.99736 38.93556 40.12634 1.000 25.34762 7 LEU F N 1
ATOM 3472 C CA . LEU F 2 8 ? 19.64001 38.97831 39.59095 1.000 20.79284 7 LEU F CA 1
ATOM 3473 C C . LEU F 2 8 ? 19.62840 39.51514 38.16525 1.000 22.88698 7 LEU F C 1
ATOM 3474 O O . LEU F 2 8 ? 18.82549 39.07123 37.33609 1.000 25.36276 7 LEU F O 1
ATOM 3479 N N . ARG F 2 9 ? 20.50578 40.46710 37.86207 1.000 22.43302 8 ARG F N 1
ATOM 3480 C CA . ARG F 2 9 ? 20.63579 40.98010 36.50308 1.000 27.36249 8 ARG F CA 1
ATOM 3481 C C . ARG F 2 9 ? 21.15659 39.90213 35.55785 1.000 32.82491 8 ARG F C 1
ATOM 3482 O O . ARG F 2 9 ? 20.79462 39.86928 34.38129 1.000 40.96876 8 ARG F O 1
ATOM 3502 N N . ARG F 2 11 ? 20.61769 36.67763 35.94501 1.000 27.67663 10 ARG F N 1
ATOM 3503 C CA . ARG F 2 11 ? 19.50673 35.74340 35.79342 1.000 29.28769 10 ARG F CA 1
ATOM 3504 C C . ARG F 2 11 ? 18.49502 36.26023 34.77582 1.000 32.15560 10 ARG F C 1
ATOM 3505 O O . ARG F 2 11 ? 17.92265 35.48459 34.00972 1.000 36.87474 10 ARG F O 1
ATOM 3513 N N . ILE F 2 12 ? 18.27221 37.57651 34.78039 1.000 31.64098 11 ILE F N 1
ATOM 3514 C CA . ILE F 2 12 ? 17.39929 38.18416 33.77927 1.000 34.93033 11 ILE F CA 1
ATOM 3515 C C . ILE F 2 12 ? 17.99516 38.01773 32.38735 1.000 38.03960 11 ILE F C 1
ATOM 3516 O O . ILE F 2 12 ? 17.28441 37.71202 31.42148 1.000 41.09628 11 ILE F O 1
ATOM 3521 N N . GLN F 2 13 ? 19.31143 38.20744 32.26430 1.000 39.17283 12 GLN F N 1
ATOM 3522 C CA . GLN F 2 13 ? 19.96440 38.07010 30.96719 1.000 46.36382 12 GLN F CA 1
ATOM 3523 C C . GLN F 2 13 ? 19.97567 36.62552 30.48568 1.000 41.63031 12 GLN F C 1
ATOM 3524 O O . GLN F 2 13 ? 19.92705 36.37947 29.27494 1.000 45.08623 12 GLN F O 1
ATOM 3530 N N . ARG F 2 14 ? 20.03597 35.66051 31.40661 1.000 42.67105 13 ARG F N 1
ATOM 3531 C CA . ARG F 2 14 ? 20.10624 34.26352 30.99265 1.000 52.78512 13 ARG F CA 1
ATOM 3532 C C . ARG F 2 14 ? 18.80314 33.79677 30.35586 1.000 62.53277 13 ARG F C 1
ATOM 3533 O O . ARG F 2 14 ? 18.81627 32.87920 29.52718 1.000 72.15448 13 ARG F O 1
ATOM 3541 N N . THR F 2 15 ? 17.67516 34.41249 30.71402 1.000 63.34783 14 THR F N 1
ATOM 3542 C CA . THR F 2 15 ? 16.40728 34.03598 30.10301 1.000 65.59493 14 THR F CA 1
ATOM 3543 C C . THR F 2 15 ? 16.21085 34.64779 28.72203 1.000 77.18111 14 THR F C 1
ATOM 3544 O O . THR F 2 15 ? 15.31880 34.20642 27.98991 1.000 89.23464 14 THR F O 1
ATOM 3548 N N . TYR F 2 16 ? 17.01133 35.64237 28.35108 1.000 79.55882 15 TYR F N 1
ATOM 3549 C CA . TYR F 2 16 ? 16.94696 36.22698 27.01548 1.000 82.80097 15 TYR F CA 1
ATOM 3550 C C . TYR F 2 16 ? 17.96749 35.57777 26.08671 1.000 81.00546 15 TYR F C 1
ATOM 3551 O O . TYR F 2 16 ? 18.94900 36.20776 25.69211 1.000 77.47776 15 TYR F O 1
#

Secondary structure (DSSP, 8-state):
----TTS----BHHHHHIIIIIHHHHHTSTT-GGGSS---TTTTT-TTHHHH-SS---HHHHHHHHHTT--SSHHHHHHHHHHHHHHHHHHS-TTSHHHHHHHHHHHHHHHHHTTS-SS--BEEE-/----TTS--EEEHHHHHIIIIIIHHHHTSTT-GGGSS---TTTTT-TTHHHH-SS---HHHHHHHHHTT--SSHHHHHHHHHHHHHHHHHHS-TTSHHHHHHHHHHHHHHHHHTTS-SS--EEEEE-/----EEHHHHHIIIIIIHHHHTSTT-GGGSS---TTTTT-TTHHHH-SS---HHHHHHHHHTT--SSHHHHHHHHHHHHHHHHHHS-TTSHHHHHHHHHHHHHHHHHTTS-SS--EE-/--HHHH--TTTT-/--HHHH--TTTT-/--HHHH--HHHH-

InterPro domains:
  IPR001487 Bromodomain [PF00439] (86-167)
  IPR001487 Bromodomain [PF00439] (353-440)
  IPR001487 Bromodomain [PR00503] (94-107)
  IPR001487 Bromodomain [PR00503] (110-126)
  IPR001487 Bromodomain [PR00503] (126-144)
  IPR001487 Bromodomain [PR00503] (417-436)
  IPR001487 Bromodomain [PS50014] (91-163)
  IPR001487 Bromodomain [PS50014] (364-436)
  IPR001487 Bromodomain [SM00297] (72-182)
  IPR001487 Bromodomain [SM00297] (346-455)
  IPR018359 Bromodomain, conserved site [PS00633] (96-155)
  IPR018359 Bromodomain, conserved site [PS00633] (369-428)
  IPR027353 NET domain [PF17035] (641-703)
  IPR027353 NET domain [PS51525] (632-714)
  IPR036427 Bromodomain-like superfamily [G3DSA:1.20.920.10] (63-195)
  IPR036427 Bromodomain-like superfamily [G3DSA:1.20.920.10] (335-460)
  IPR036427 Bromodomain-like superfamily [SSF47370] (59-190)
  IPR036427 Bromodomain-like superfamily [SSF47370] (329-459)
  IPR038336 NET domain superfamily [G3DSA:1.20.1270.220] (634-714)
  IPR043508 Brdt, bromodomain, repeat I [cd05497] (74-180)

Sequence (410 aa):
EVSNPKKPGRVTNQLQYLHKVVMKALWKHQFAWPFRQPVDAVKLGLPDYHKIIKQPMDMGTIKRRLENNYYWAASECMQDFNTMFTTNCYIYNKPTDDIVLLMAQTLEKIFLQKVASMPQEEQELVVTEVSNPKKPGRVTNQLQYLHKVVMKALWKHQFAWPFRQPVDAVKLGLPDYHKIIKQPMDMGTIKRRLENNYYWAASECMQDFNTMFTTNCYIYNKPTDDIVLLMAQTLEKIFLQKVASMPQEEQELVVTIKPGRVTNQLQYLHKVVMKALWKHQFAWPFRQPVDAVKLGLPDYHKIIKQPMDMGTIKRRLENNYYWAASECMQDFNTMFTTNCYIYNKPTDDIVLMAQTLEKIFLQKVASMPQEEQELVWGYLCLRRIQRTYWGYLCLRRIQRTYWGYLCLRRIQRTY